Protein AF-I3T9P6-F1 (afdb_monomer_lite)

Secondary structure (DSSP, 8-state):
------------------------------------------------------SS-HHHHHHHHHHHHHHHHHHHHHHHHHHHHHHHHHHHHHHHHHHHHHHHHHHHHHTS-HHHHHHHHHHHHHHHHHHHHHIIIIIHHHHHHHHHHHHHHHHHHHHHHHHTTTS----TTSS--THHHHHHHHHHHHHHHHHHHHHHHHHHHHHHHHHHHHHHHHHHHSSSSS------SSS-----HHHHHHHHHHHHHHHHHHHHHHHHHHHHHHHHHHHHHHHHHHHHHHHHHHHHHHHHHHHHHHHHHHHHHHHHHHHHHHHHHHHHHHHHHHHHHHHHHHHHHHHHHHHHHHHHHHHHHHHHHHHHHHHHHHHHHHHHHHHHHHHHHHHHHHHHHHHHTT------------------

InterPro domains:
  IPR056070 Domain of unknown function DUF7653 [PF24670] (84-216)

Foldseek 3Di:
DDDDDDDDDDDDDDDDDDDDDDDDDDDDDDDDDDDDDDDDDDDDDDDDDDDDDDDDVPVVVVVVVVVVVVVVVVVVVVVVVVVVVVVVVVVVVVVVVVVVVVVVVVVVQCPDPPVSNVVSVVVVLVVVLVVLVCCLPPVLVVLVVVLVVLVVVLVVLVVVVVVVVPPDPDDDDDDDDPVSVVVSVVSVVVSVVSVVVSVVVNVVSVVVNVVSVVVVVVVVVPPPPPDDDDDPPPDDDPDDPVVVVVVVVVVVVVVVVVVVVVVVVVVVVVVVVVVVVVVVVVVVVVVVVVVVVVVVVVVVVVVVVVVVVVVVVVVVVVVVVVVVVVVVVVVVVVVVVVCVVVVVVVVVVVVVVVVVVVVVVVVVVVVVVVVVVVVVVVVVVVVVVVVVVVVVVVVVVPDDDDDDDYDDDDDDDDDD

Structure (mmCIF, N/CA/C/O backbone):
data_AF-I3T9P6-F1
#
_entry.id   AF-I3T9P6-F1
#
loop_
_atom_site.group_PDB
_atom_site.id
_atom_site.type_symbol
_atom_site.label_atom_id
_atom_site.label_alt_id
_atom_site.label_comp_id
_atom_site.label_asym_id
_atom_site.label_entity_id
_atom_site.label_seq_id
_atom_site.pdbx_PDB_ins_code
_atom_site.Cartn_x
_atom_site.Cartn_y
_atom_site.Cartn_z
_atom_site.occupancy
_atom_site.B_iso_or_equiv
_atom_site.auth_seq_id
_atom_site.auth_comp_id
_atom_site.auth_asym_id
_atom_site.auth_atom_id
_atom_site.pdbx_PDB_model_num
ATOM 1 N N . MET A 1 1 ? 12.032 -34.916 0.269 1.00 40.16 1 MET A N 1
ATOM 2 C CA . MET A 1 1 ? 13.298 -34.519 0.927 1.00 40.16 1 MET A CA 1
ATOM 3 C C . MET A 1 1 ? 13.117 -33.145 1.556 1.00 40.16 1 MET A C 1
ATOM 5 O O . MET A 1 1 ? 13.044 -32.165 0.832 1.00 40.16 1 MET A O 1
ATOM 9 N N . LYS A 1 2 ? 12.962 -33.085 2.883 1.00 33.53 2 LYS A N 1
ATOM 10 C CA . LYS A 1 2 ? 12.856 -31.841 3.662 1.00 33.53 2 LYS A CA 1
ATOM 11 C C . LYS A 1 2 ? 14.248 -31.511 4.207 1.00 33.53 2 LYS A C 1
ATOM 13 O O . LYS A 1 2 ? 14.831 -32.360 4.874 1.00 33.53 2 LYS A O 1
ATOM 18 N N . LYS A 1 3 ? 14.791 -30.328 3.905 1.00 51.91 3 LYS A N 1
ATOM 19 C CA . LYS A 1 3 ? 16.043 -29.839 4.505 1.00 51.91 3 LYS A CA 1
ATOM 20 C C . LYS A 1 3 ? 15.693 -28.859 5.622 1.00 51.91 3 LYS A C 1
ATOM 22 O O . LYS A 1 3 ? 15.133 -27.801 5.364 1.00 51.91 3 LYS A O 1
ATOM 27 N N . PHE A 1 4 ? 15.987 -29.271 6.851 1.00 36.16 4 PHE A N 1
ATOM 28 C CA . PHE A 1 4 ? 15.981 -28.436 8.045 1.00 36.16 4 PHE A CA 1
ATOM 29 C C . PHE A 1 4 ? 17.239 -27.565 8.050 1.00 36.16 4 PHE A C 1
ATOM 31 O O . PHE A 1 4 ? 18.334 -28.082 7.839 1.00 36.16 4 PHE A O 1
ATOM 38 N N . PHE A 1 5 ? 17.091 -26.276 8.346 1.00 47.94 5 PHE A N 1
ATOM 39 C CA . PHE A 1 5 ? 18.198 -25.431 8.781 1.00 47.94 5 PHE A CA 1
ATOM 40 C C . PHE A 1 5 ? 17.905 -24.950 10.199 1.00 47.94 5 PHE A C 1
ATOM 42 O O . PHE A 1 5 ? 16.926 -24.253 10.446 1.00 47.94 5 PHE A O 1
ATOM 49 N N . PHE A 1 6 ? 18.758 -25.379 11.126 1.00 33.88 6 PHE A N 1
ATOM 50 C CA . PHE A 1 6 ? 18.877 -24.832 12.468 1.00 33.88 6 PHE A CA 1
ATOM 51 C C . PHE A 1 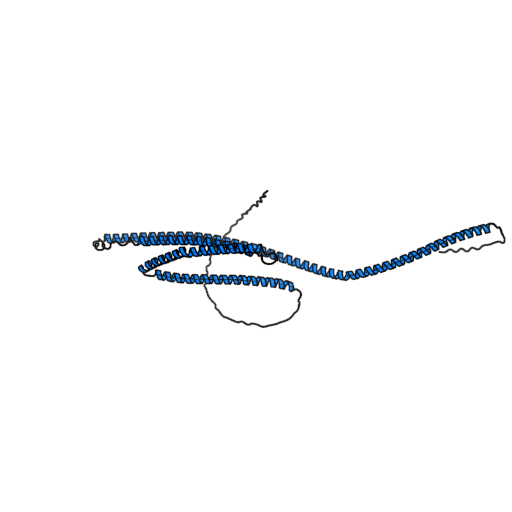6 ? 19.827 -23.635 12.403 1.00 33.88 6 PHE A C 1
ATOM 53 O O . PHE A 1 6 ? 20.943 -23.781 11.905 1.00 33.88 6 PHE A O 1
ATOM 60 N N . PHE A 1 7 ? 19.429 -22.489 12.952 1.00 40.06 7 PHE A N 1
ATOM 61 C CA . PHE A 1 7 ? 20.380 -21.469 13.386 1.00 40.06 7 PHE A CA 1
ATOM 62 C C . PHE A 1 7 ? 20.212 -21.219 14.881 1.00 40.06 7 PHE A C 1
ATOM 64 O O . PHE A 1 7 ? 19.110 -21.160 15.421 1.00 40.06 7 PHE A O 1
ATOM 71 N N . LYS A 1 8 ? 21.366 -21.197 15.534 1.00 35.22 8 LYS A N 1
ATOM 72 C CA . LYS A 1 8 ? 21.608 -21.344 16.961 1.00 35.22 8 LYS A CA 1
ATOM 73 C C . LYS A 1 8 ? 21.774 -19.950 17.562 1.00 35.22 8 LYS A C 1
ATOM 75 O O . LYS A 1 8 ? 22.642 -19.202 17.122 1.00 35.22 8 LYS A O 1
ATOM 80 N N . SER A 1 9 ? 20.964 -19.617 18.564 1.00 30.59 9 SER A N 1
ATOM 81 C CA . SER A 1 9 ? 21.161 -18.447 19.422 1.00 30.59 9 SER A CA 1
ATOM 82 C C . SER A 1 9 ? 22.482 -18.552 20.188 1.00 30.59 9 SER A C 1
ATOM 84 O O . SER A 1 9 ? 22.882 -19.634 20.623 1.00 30.59 9 SER A O 1
ATOM 86 N N . SER A 1 10 ? 23.156 -17.427 20.400 1.00 36.06 10 SER A N 1
ATOM 87 C CA . SER A 1 10 ? 24.197 -17.291 21.420 1.00 36.06 10 SER A CA 1
ATOM 88 C C . SER A 1 10 ? 24.017 -15.950 22.113 1.00 36.06 10 SER A C 1
ATOM 90 O O . SER A 1 10 ? 24.189 -14.895 21.510 1.00 36.06 10 SER A O 1
ATOM 92 N N . ALA A 1 11 ? 23.619 -16.027 23.380 1.00 31.02 11 ALA A N 1
ATOM 93 C CA . ALA A 1 11 ? 23.709 -14.940 24.334 1.00 31.02 11 ALA A CA 1
ATOM 94 C C . ALA A 1 11 ? 25.162 -14.826 24.817 1.00 31.02 11 ALA A C 1
ATOM 96 O O . ALA A 1 11 ? 25.805 -15.843 25.077 1.00 31.02 11 ALA A O 1
ATOM 97 N N . SER A 1 12 ? 25.656 -13.599 24.973 1.00 34.16 12 SER A N 1
ATOM 98 C CA . SER A 1 12 ? 26.874 -13.311 25.729 1.00 34.16 12 SER A CA 1
ATOM 99 C C . SER A 1 12 ? 26.541 -12.314 26.827 1.00 34.16 12 SER A C 1
ATOM 101 O O . SER A 1 12 ? 26.158 -11.178 26.561 1.00 34.16 12 SER A O 1
ATOM 103 N N . SER A 1 13 ? 26.686 -12.780 28.063 1.00 33.62 13 SER A N 1
ATOM 104 C CA . SER A 1 13 ? 26.651 -11.999 29.290 1.00 33.62 13 SER A CA 1
ATOM 105 C C . SER A 1 13 ? 27.933 -11.187 29.460 1.00 33.62 13 SER A C 1
ATOM 107 O O . SER A 1 13 ? 29.028 -11.730 29.323 1.00 33.62 13 SER A O 1
ATOM 109 N N . SER A 1 14 ? 27.811 -9.937 29.888 1.00 35.09 14 SER A N 1
ATOM 110 C CA . SER A 1 14 ? 28.836 -9.256 30.680 1.00 35.09 14 SER A CA 1
ATOM 111 C C . SER A 1 14 ? 28.152 -8.124 31.435 1.00 35.09 14 SER A C 1
ATOM 113 O O . SER A 1 14 ? 27.649 -7.179 30.833 1.00 35.09 14 SER A O 1
ATOM 115 N N . GLY A 1 15 ? 28.053 -8.278 32.754 1.00 30.20 15 GLY A N 1
ATOM 116 C CA . GLY A 1 15 ? 27.648 -7.207 33.651 1.00 30.20 15 GLY A CA 1
ATOM 117 C C . GLY A 1 15 ? 28.857 -6.390 34.089 1.00 30.20 15 GLY A C 1
ATOM 118 O O . GLY A 1 15 ? 29.957 -6.927 34.198 1.00 30.20 15 GLY A O 1
ATOM 119 N N . ASN A 1 16 ? 28.630 -5.125 34.437 1.00 29.58 16 ASN A N 1
ATOM 120 C CA . ASN A 1 16 ? 29.167 -4.619 35.691 1.00 29.58 16 ASN A CA 1
ATOM 121 C C . ASN A 1 16 ? 28.317 -3.470 36.238 1.00 29.58 16 ASN A C 1
ATOM 123 O O . ASN A 1 16 ? 27.842 -2.609 35.501 1.00 29.58 16 ASN A O 1
ATOM 127 N N . ASN A 1 17 ? 28.148 -3.507 37.553 1.00 32.50 17 ASN A N 1
ATOM 128 C CA . ASN A 1 17 ? 27.426 -2.549 38.372 1.00 32.50 17 ASN A CA 1
ATOM 129 C C . ASN A 1 17 ? 28.285 -1.304 38.625 1.00 32.50 17 ASN A C 1
ATOM 131 O O . ASN A 1 17 ? 29.502 -1.418 38.735 1.00 32.50 17 ASN A O 1
ATOM 135 N N . ASN A 1 18 ? 27.641 -0.153 38.822 1.00 35.88 18 ASN A N 1
ATOM 136 C CA . ASN A 1 18 ? 27.928 0.745 39.944 1.00 35.88 18 ASN A CA 1
ATOM 137 C C . ASN A 1 18 ? 26.787 1.754 40.088 1.00 35.88 18 ASN A C 1
ATOM 139 O O . ASN A 1 18 ? 26.444 2.475 39.155 1.00 35.88 18 ASN A O 1
ATOM 143 N N . GLY A 1 19 ? 26.168 1.745 41.267 1.00 32.22 19 GLY A N 1
ATOM 144 C CA . GLY A 1 19 ? 25.068 2.628 41.617 1.00 32.22 19 GLY A CA 1
ATOM 145 C C . GLY A 1 19 ? 25.535 4.009 42.055 1.00 32.22 19 GLY A C 1
ATOM 146 O O . GLY A 1 19 ? 26.679 4.201 42.457 1.00 32.22 19 GLY A O 1
ATOM 147 N N . THR A 1 20 ? 24.603 4.956 42.020 1.00 30.56 20 THR A N 1
ATOM 148 C CA . THR A 1 20 ? 24.429 6.024 43.016 1.00 30.56 20 THR A CA 1
ATOM 149 C C . THR A 1 20 ? 23.155 6.801 42.670 1.00 30.56 20 THR A C 1
ATOM 151 O O . THR A 1 20 ? 23.056 7.418 41.616 1.00 30.56 20 THR A O 1
ATOM 154 N N . SER A 1 21 ? 22.152 6.762 43.553 1.00 33.06 21 SER A N 1
ATOM 155 C CA . SER A 1 21 ? 21.108 7.800 43.621 1.00 33.06 21 SER A CA 1
ATOM 156 C C . SER A 1 21 ? 21.718 9.087 44.203 1.00 33.06 21 SER A C 1
ATOM 158 O O . SER A 1 21 ? 22.710 8.991 44.933 1.00 33.06 21 SER A O 1
ATOM 160 N N . PRO A 1 22 ? 21.132 10.281 43.967 1.00 41.97 22 PRO A N 1
ATOM 161 C CA . PRO A 1 22 ? 20.088 10.736 44.898 1.00 41.97 22 PRO A CA 1
ATOM 162 C C . PRO A 1 22 ? 18.978 11.668 44.336 1.00 41.97 22 PRO A C 1
ATOM 164 O O . PRO A 1 22 ? 19.180 12.437 43.408 1.00 41.97 22 PRO A O 1
ATOM 167 N N . LYS A 1 23 ? 17.844 11.634 45.056 1.00 29.98 23 LYS A N 1
ATOM 168 C CA . LYS A 1 23 ? 16.977 12.743 45.532 1.00 29.98 23 LYS A CA 1
ATOM 169 C C . LYS A 1 23 ? 16.203 13.652 44.553 1.00 29.98 23 LYS A C 1
ATOM 171 O O . LYS A 1 23 ? 16.721 14.603 43.986 1.00 29.98 23 LYS A O 1
ATOM 176 N N . SER A 1 24 ? 14.887 13.418 44.559 1.00 32.69 24 SER A N 1
ATOM 177 C CA . SER A 1 24 ? 13.785 14.354 44.874 1.00 32.69 24 SER A CA 1
ATOM 178 C C . SER A 1 24 ? 14.074 15.866 44.954 1.00 32.69 24 SER A C 1
ATOM 180 O O . SER A 1 24 ? 14.765 16.316 45.870 1.00 32.69 24 SER A O 1
ATOM 182 N N . ALA A 1 25 ? 13.357 16.647 44.139 1.00 30.08 25 ALA A N 1
ATOM 183 C CA . ALA A 1 25 ? 12.868 17.972 44.519 1.00 30.08 25 ALA A CA 1
ATOM 184 C C . ALA A 1 25 ? 11.537 18.282 43.812 1.00 30.08 25 ALA A C 1
ATOM 186 O O . ALA A 1 25 ? 11.437 18.386 42.594 1.00 30.08 25 ALA A O 1
ATOM 187 N N . GLU A 1 26 ? 10.527 18.402 44.653 1.00 29.70 26 GLU A N 1
ATOM 188 C CA . GLU A 1 26 ? 9.180 18.907 44.454 1.00 29.70 26 GLU A CA 1
ATOM 189 C C . GLU A 1 26 ? 9.197 20.385 44.016 1.00 29.70 26 GLU A C 1
ATOM 191 O O . GLU A 1 26 ? 9.924 21.190 44.602 1.00 29.70 26 GLU A O 1
ATOM 196 N N . LYS A 1 27 ? 8.385 20.762 43.016 1.00 33.94 27 LYS A N 1
ATOM 197 C CA . LYS A 1 27 ? 7.807 22.114 42.920 1.00 33.94 27 LYS A CA 1
ATOM 198 C C . LYS A 1 27 ? 6.592 22.162 41.991 1.00 33.94 27 LYS A C 1
ATOM 200 O O . LYS A 1 27 ? 6.672 22.003 40.780 1.00 33.94 27 LYS A O 1
ATOM 205 N N . GLN A 1 28 ? 5.473 22.419 42.644 1.00 31.06 28 GLN A N 1
ATOM 206 C CA . GLN A 1 28 ? 4.144 22.763 42.160 1.00 31.06 28 GLN A CA 1
ATOM 207 C C . GLN A 1 28 ? 4.104 24.246 41.719 1.00 31.06 28 GLN A C 1
ATOM 209 O O . GLN A 1 28 ? 4.744 25.071 42.373 1.00 31.06 28 GLN A O 1
ATOM 214 N N . LYS A 1 29 ? 3.362 24.580 40.646 1.00 29.52 29 LYS A N 1
ATOM 215 C CA . LYS A 1 29 ? 2.734 25.896 40.322 1.00 29.52 29 LYS A CA 1
ATOM 216 C C . LYS A 1 29 ? 1.983 25.767 38.974 1.00 29.52 29 LYS A C 1
ATOM 218 O O . LYS A 1 29 ? 2.632 25.576 37.957 1.00 29.52 29 LYS A O 1
ATOM 223 N N . THR A 1 30 ? 0.671 25.500 38.937 1.00 25.06 30 THR A N 1
ATOM 224 C CA . THR A 1 30 ? -0.486 26.441 38.900 1.00 25.06 30 THR A CA 1
ATOM 225 C C . THR A 1 30 ? -0.524 27.404 37.695 1.00 25.06 30 THR A C 1
ATOM 227 O O . THR A 1 30 ? 0.308 28.304 37.642 1.00 25.06 30 THR A O 1
ATOM 230 N N . TRP A 1 31 ? -1.484 27.156 36.776 1.00 25.23 31 TRP A N 1
ATOM 231 C CA . TRP A 1 31 ? -2.484 28.041 36.114 1.00 25.23 31 TRP A CA 1
ATOM 232 C C . TRP A 1 31 ? -2.214 29.571 36.182 1.00 25.23 31 TRP A C 1
ATOM 234 O O . TRP A 1 31 ? -1.841 30.067 37.237 1.00 25.23 31 TRP A O 1
ATOM 244 N N . ASP A 1 32 ? -2.392 30.415 35.155 1.00 27.09 32 ASP A N 1
ATOM 245 C CA . ASP A 1 32 ? -3.568 30.573 34.281 1.00 27.09 32 ASP A CA 1
ATOM 246 C C . ASP A 1 32 ? -3.346 31.650 33.172 1.00 27.09 32 ASP A C 1
ATOM 248 O O . ASP A 1 32 ? -2.522 32.541 33.360 1.00 27.09 32 ASP A O 1
ATOM 252 N N . ASN A 1 33 ? -4.176 31.617 32.110 1.00 29.05 33 ASN A N 1
ATOM 253 C CA . ASN A 1 33 ? -4.688 32.732 31.270 1.00 29.05 33 ASN A CA 1
ATOM 254 C C . ASN A 1 33 ? -3.747 33.695 30.504 1.00 29.05 33 ASN A C 1
ATOM 256 O O . ASN A 1 33 ? -3.007 34.461 31.102 1.00 29.05 33 ASN A O 1
ATOM 260 N N . PHE A 1 34 ? -3.971 33.823 29.184 1.00 26.64 34 PHE A N 1
ATOM 261 C CA . PHE A 1 34 ? -4.354 35.108 28.569 1.00 26.64 34 PHE A CA 1
ATOM 262 C C . PHE A 1 34 ? -5.160 34.896 27.276 1.00 26.64 34 PHE A C 1
ATOM 264 O O . PHE A 1 34 ? -4.782 34.134 26.387 1.00 26.64 34 PHE A O 1
ATOM 271 N N . SER A 1 35 ? -6.296 35.584 27.241 1.00 31.20 35 SER A N 1
ATOM 272 C CA . SER A 1 35 ? -7.327 35.629 26.211 1.00 31.20 35 SER A CA 1
ATOM 273 C C . SER A 1 35 ? -6.963 36.518 25.012 1.00 31.20 35 SER A C 1
ATOM 275 O O . SER A 1 35 ? -6.324 37.548 25.186 1.00 31.20 35 SER A O 1
ATOM 277 N N . ASP A 1 36 ? -7.491 36.122 23.851 1.00 28.09 36 ASP A N 1
ATOM 278 C CA . ASP A 1 36 ? -8.368 36.884 22.938 1.00 28.09 36 ASP A CA 1
ATOM 279 C C . ASP A 1 36 ? -7.904 38.177 22.216 1.00 28.09 36 ASP A C 1
ATOM 281 O O . ASP A 1 36 ? -7.138 39.004 22.703 1.00 28.09 36 ASP A O 1
ATOM 285 N N . SER A 1 37 ? -8.541 38.362 21.052 1.00 29.92 37 SER A N 1
ATOM 286 C CA . SER A 1 37 ? -8.502 39.446 20.060 1.00 29.92 37 SER A CA 1
ATOM 287 C C . SER A 1 37 ? -7.311 39.422 19.091 1.00 29.92 37 SER A C 1
ATOM 289 O O . SER A 1 37 ? -6.165 39.250 19.472 1.00 29.92 37 SER A O 1
ATOM 291 N N . GLY A 1 38 ? -7.470 39.594 17.783 1.00 27.94 38 GLY A N 1
ATOM 292 C CA . GLY A 1 38 ? -8.629 39.927 16.970 1.00 27.94 38 GLY A CA 1
ATOM 293 C C . GLY A 1 38 ? -8.122 40.297 15.570 1.00 27.94 38 GLY A C 1
ATOM 294 O O . GLY A 1 38 ? -7.086 40.936 15.440 1.00 27.94 38 GLY A O 1
ATOM 295 N N . VAL A 1 39 ? -8.845 39.817 14.555 1.00 36.28 39 VAL A N 1
ATOM 296 C CA . VAL A 1 39 ? -9.066 40.367 13.202 1.00 36.28 39 VAL A CA 1
ATOM 297 C C . VAL A 1 39 ? -7.976 41.269 12.602 1.00 36.28 39 VAL A C 1
ATOM 299 O O . VAL A 1 39 ? -7.766 42.366 13.094 1.00 36.28 39 VAL A O 1
ATOM 302 N N . ASN A 1 40 ? -7.433 40.881 11.437 1.00 29.62 40 ASN A N 1
ATOM 303 C CA . ASN A 1 40 ? -7.234 41.777 10.282 1.00 29.62 40 ASN A CA 1
ATOM 304 C C . ASN A 1 40 ? -6.877 40.977 9.013 1.00 29.62 40 ASN A C 1
ATOM 306 O O . ASN A 1 40 ? -5.786 40.428 8.894 1.00 29.62 40 ASN A O 1
ATOM 310 N N . ASN A 1 41 ? -7.793 40.961 8.039 1.00 34.31 41 ASN A N 1
ATOM 311 C CA . ASN A 1 41 ? -7.451 40.734 6.630 1.00 34.31 41 ASN A CA 1
ATOM 312 C C . ASN A 1 41 ? -6.766 41.994 6.081 1.00 34.31 41 ASN A C 1
ATOM 314 O O . ASN A 1 41 ? -7.175 43.107 6.417 1.00 34.31 41 ASN A O 1
ATOM 318 N N . PRO A 1 42 ? -5.823 41.839 5.142 1.00 34.69 42 PRO A N 1
ATOM 319 C CA . PRO A 1 42 ? -6.092 42.400 3.821 1.00 34.69 42 PRO A CA 1
ATOM 320 C C . PRO A 1 42 ? -5.607 41.510 2.666 1.00 34.69 42 PRO A C 1
ATOM 322 O O . PRO A 1 42 ? -4.522 40.936 2.676 1.00 34.69 42 PRO A O 1
ATOM 325 N N . SER A 1 43 ? -6.424 41.466 1.614 1.00 38.09 43 SER A N 1
ATOM 326 C CA . SER A 1 43 ? -6.019 41.055 0.266 1.00 38.09 43 SER A CA 1
ATOM 327 C C . SER A 1 43 ? -4.900 41.963 -0.269 1.00 38.09 43 SER A C 1
ATOM 329 O O . SER A 1 43 ? -4.864 43.148 0.072 1.00 38.09 43 SER A O 1
ATOM 331 N N . PRO A 1 44 ? -4.085 41.472 -1.218 1.00 41.06 44 PRO A N 1
ATOM 332 C CA . PRO A 1 44 ? -3.737 42.335 -2.337 1.00 41.06 44 PRO A CA 1
ATOM 333 C C . PRO A 1 44 ? -3.894 41.668 -3.707 1.00 41.06 44 PRO A C 1
ATOM 335 O O . PRO A 1 44 ? -3.577 40.503 -3.942 1.00 41.06 44 PRO A O 1
ATOM 338 N N . LYS A 1 45 ? -4.372 42.502 -4.630 1.00 36.72 45 LYS A N 1
ATOM 339 C CA . LYS A 1 45 ? -4.437 42.302 -6.073 1.00 36.72 45 LYS A CA 1
ATOM 340 C C . LYS A 1 45 ? -3.031 42.328 -6.690 1.00 36.72 45 LYS A C 1
ATOM 342 O O . LYS A 1 45 ? -2.265 43.239 -6.412 1.00 36.72 45 LYS A O 1
ATOM 347 N N . GLY A 1 46 ? -2.798 41.381 -7.600 1.00 32.34 46 GLY A N 1
ATOM 348 C CA . GLY A 1 46 ? -2.208 41.564 -8.933 1.00 32.34 46 GLY A CA 1
ATOM 349 C C . GLY A 1 46 ? -0.798 42.139 -9.072 1.00 32.34 46 GLY A C 1
ATOM 350 O O . GLY A 1 46 ? -0.620 43.342 -8.957 1.00 32.34 46 GLY A O 1
ATOM 351 N N . LEU A 1 47 ? 0.134 41.311 -9.555 1.00 33.06 47 LEU A N 1
ATOM 352 C CA . LEU A 1 47 ? 1.229 41.734 -10.436 1.00 33.06 47 LEU A CA 1
ATOM 353 C C . LEU A 1 47 ? 1.548 40.605 -11.432 1.00 33.06 47 LEU A C 1
ATOM 355 O O . LEU A 1 47 ? 2.073 39.559 -11.064 1.00 33.06 47 LEU A O 1
ATOM 359 N N . PHE A 1 48 ? 1.219 40.831 -12.705 1.00 34.59 48 PHE A N 1
ATOM 360 C CA . PHE A 1 48 ? 1.780 40.085 -13.829 1.00 34.59 48 PHE A CA 1
ATOM 361 C C . PHE A 1 48 ? 3.171 40.651 -14.139 1.00 34.59 48 PHE A C 1
ATOM 363 O O . PHE A 1 48 ? 3.294 41.822 -14.495 1.00 34.59 48 PHE A O 1
ATOM 370 N N . SER A 1 49 ? 4.199 39.808 -14.105 1.00 34.62 49 SER A N 1
ATOM 371 C CA . SER A 1 49 ? 5.438 40.020 -14.852 1.00 34.62 49 SER A CA 1
ATOM 372 C C . SER A 1 49 ? 5.784 38.739 -15.613 1.00 34.62 49 SER A C 1
ATOM 374 O O . SER A 1 49 ? 5.718 37.618 -15.117 1.00 34.62 49 SER A O 1
ATOM 376 N N . LYS A 1 50 ? 6.034 38.929 -16.904 1.00 42.62 50 LYS A N 1
ATOM 377 C CA . LYS A 1 50 ? 6.154 37.916 -17.951 1.00 42.62 50 LYS A CA 1
ATOM 378 C C . LYS A 1 50 ? 7.642 37.631 -18.152 1.00 42.62 50 LYS A C 1
ATOM 380 O O . LYS A 1 50 ? 8.373 38.582 -18.408 1.00 42.62 50 LYS A O 1
ATOM 385 N N . SER A 1 51 ? 8.093 36.373 -18.103 1.00 33.06 51 SER A N 1
ATOM 386 C CA . SER A 1 51 ? 9.382 35.947 -18.689 1.00 33.06 51 SER A CA 1
ATOM 387 C C . SER A 1 51 ? 9.450 34.434 -18.955 1.00 33.06 51 SER A C 1
ATOM 389 O O . SER A 1 51 ? 9.825 33.634 -18.112 1.00 33.06 51 SER A O 1
ATOM 391 N N . ARG A 1 52 ? 9.050 34.087 -20.183 1.00 35.78 52 ARG A N 1
ATOM 392 C CA . ARG A 1 52 ? 9.580 33.063 -21.106 1.00 35.78 52 ARG A CA 1
ATOM 393 C C . ARG A 1 52 ? 10.684 32.108 -20.588 1.00 35.78 52 ARG A C 1
ATOM 395 O O . ARG A 1 52 ? 11.845 32.500 -20.524 1.00 35.78 52 ARG A O 1
ATOM 402 N N . LYS A 1 53 ? 10.335 30.816 -20.485 1.00 34.56 53 LYS A N 1
ATOM 403 C CA . LYS A 1 53 ? 11.029 29.658 -21.104 1.00 34.56 53 LYS A CA 1
ATOM 404 C C . LYS A 1 53 ? 10.144 28.403 -20.964 1.00 34.56 53 LYS A C 1
ATOM 406 O O . LYS A 1 53 ? 10.167 27.738 -19.942 1.00 34.56 53 LYS A O 1
ATOM 411 N N . GLN A 1 54 ? 9.348 28.104 -21.991 1.00 43.97 54 GLN A N 1
ATOM 412 C CA . GLN A 1 54 ? 8.787 26.765 -22.206 1.00 43.97 54 GLN A CA 1
ATOM 413 C C . GLN A 1 54 ? 9.840 25.955 -22.959 1.00 43.97 54 GLN A C 1
ATOM 415 O O . GLN A 1 54 ? 10.288 26.433 -23.996 1.00 43.97 54 GLN A O 1
ATOM 420 N N . VAL A 1 55 ? 10.248 24.807 -22.415 1.00 42.62 55 VAL A N 1
ATOM 421 C CA . VAL A 1 55 ? 10.190 23.459 -23.025 1.00 42.62 55 VAL A CA 1
ATOM 422 C C . VAL A 1 55 ? 10.677 22.481 -21.938 1.00 42.62 55 VAL A C 1
ATOM 424 O O . VAL A 1 55 ? 11.845 22.114 -21.922 1.00 42.62 55 VAL A O 1
ATOM 427 N N . SER A 1 56 ? 9.796 22.126 -20.992 1.00 45.62 56 SER A N 1
ATOM 428 C CA . SER A 1 56 ? 9.894 20.913 -20.141 1.00 45.62 56 SER A CA 1
ATOM 429 C C . SER A 1 56 ? 8.647 20.656 -19.264 1.00 45.62 56 SER A C 1
ATOM 431 O O . SER A 1 56 ? 8.713 19.848 -18.346 1.00 45.62 56 SER A O 1
ATOM 433 N N . ASP A 1 57 ? 7.511 21.327 -19.500 1.00 45.22 57 ASP A N 1
ATOM 434 C CA . ASP A 1 57 ? 6.361 21.299 -18.568 1.00 45.22 57 ASP A CA 1
ATOM 435 C C . ASP A 1 57 ? 5.352 20.167 -18.806 1.00 45.22 57 ASP A C 1
ATOM 437 O O . ASP A 1 57 ? 4.463 19.952 -17.988 1.00 45.22 57 ASP A O 1
ATOM 441 N N . SER A 1 58 ? 5.458 19.406 -19.898 1.00 46.41 58 SER A N 1
ATOM 442 C CA . SER A 1 58 ? 4.448 18.385 -20.211 1.00 46.41 58 SER A CA 1
ATOM 443 C C . SER A 1 58 ? 4.537 17.141 -19.321 1.00 46.41 58 SER A C 1
ATOM 445 O O . SER A 1 58 ? 3.525 16.491 -19.098 1.00 46.41 58 SER A O 1
ATOM 447 N N . GLN A 1 59 ? 5.719 16.820 -18.784 1.00 49.94 59 GLN A N 1
ATOM 448 C CA . GLN A 1 59 ? 5.929 15.626 -17.949 1.00 49.94 59 GLN A CA 1
ATOM 449 C C . GLN A 1 59 ? 5.739 15.911 -16.446 1.00 49.94 59 GLN A C 1
ATOM 451 O O . GLN A 1 59 ? 5.362 15.015 -15.692 1.00 49.94 59 GLN A O 1
ATOM 456 N N . SER A 1 60 ? 5.949 17.162 -16.012 1.00 52.88 60 SER A N 1
ATOM 457 C CA . SER A 1 60 ? 5.708 17.619 -14.635 1.00 52.88 60 SER A CA 1
ATOM 458 C C . SER A 1 60 ? 4.241 17.987 -14.387 1.00 52.88 60 SER A C 1
ATOM 460 O O . SER A 1 60 ? 3.725 17.685 -13.315 1.00 52.88 60 SER A O 1
ATOM 462 N N . MET A 1 61 ? 3.533 18.565 -15.370 1.00 53.53 61 MET A N 1
ATOM 463 C CA . MET A 1 61 ? 2.089 18.811 -15.244 1.00 53.53 61 MET A CA 1
ATOM 464 C C . MET A 1 61 ? 1.308 17.508 -15.102 1.00 53.53 61 MET A C 1
ATOM 466 O O . MET A 1 61 ? 0.423 17.428 -14.264 1.00 53.53 61 MET A O 1
ATOM 470 N N . GLU A 1 62 ? 1.666 16.462 -15.851 1.00 56.91 62 GLU A N 1
ATOM 471 C CA . GLU A 1 62 ? 0.919 15.202 -15.834 1.00 56.91 62 GLU A CA 1
ATOM 472 C C . GLU A 1 62 ? 1.071 14.435 -14.503 1.00 56.91 62 GLU A C 1
ATOM 474 O O . GLU A 1 62 ? 0.153 13.733 -14.076 1.00 56.91 62 GLU A O 1
ATOM 479 N N . SER A 1 63 ? 2.207 14.574 -13.805 1.00 66.50 63 SER A N 1
ATOM 480 C CA . SER A 1 63 ? 2.397 14.008 -12.460 1.00 66.50 63 SER A CA 1
ATOM 481 C C . SER A 1 63 ? 1.689 14.836 -11.384 1.00 66.50 63 SER A C 1
ATOM 483 O O . SER A 1 63 ? 1.064 14.266 -10.487 1.00 66.50 63 SER A O 1
ATOM 485 N N . VAL A 1 64 ? 1.713 16.167 -11.504 1.00 76.25 64 VAL A N 1
ATOM 486 C CA . VAL A 1 64 ? 0.974 17.083 -10.625 1.00 76.25 64 VAL A CA 1
ATOM 487 C C . VAL A 1 64 ? -0.533 16.876 -10.777 1.00 76.25 64 VAL A C 1
ATOM 489 O O . VAL A 1 64 ? -1.220 16.738 -9.769 1.00 76.25 64 VAL A O 1
ATOM 492 N N . ASP A 1 65 ? -1.038 16.726 -12.000 1.00 80.31 65 ASP A N 1
ATOM 493 C CA . ASP A 1 65 ? -2.444 16.426 -12.278 1.00 80.31 65 ASP A CA 1
ATOM 494 C C . ASP A 1 65 ? -2.852 15.066 -11.693 1.00 80.31 65 ASP A C 1
ATOM 496 O O . ASP A 1 65 ? -3.891 14.960 -11.040 1.00 80.31 65 ASP A O 1
ATOM 500 N N . LYS A 1 66 ? -2.004 14.032 -11.808 1.00 83.94 66 LYS A N 1
ATOM 501 C CA . LYS A 1 66 ? -2.233 12.733 -11.143 1.00 83.94 66 LYS A CA 1
ATOM 502 C C . LYS A 1 66 ? -2.293 12.866 -9.618 1.00 83.94 66 LYS A C 1
ATOM 504 O O . LYS A 1 66 ? -3.153 12.253 -8.982 1.00 83.94 66 LYS A O 1
ATOM 509 N N . HIS A 1 67 ? -1.415 13.670 -9.018 1.00 87.50 67 HIS A N 1
ATOM 510 C CA . HIS A 1 67 ? -1.429 13.935 -7.578 1.00 87.50 67 HIS A CA 1
ATOM 511 C C . HIS A 1 67 ? -2.651 14.746 -7.134 1.00 87.50 67 HIS A C 1
ATOM 513 O O . HIS A 1 67 ? -3.221 14.441 -6.086 1.00 87.50 67 HIS A O 1
ATOM 519 N N . ILE A 1 68 ? -3.089 15.724 -7.929 1.00 89.12 68 ILE A N 1
ATOM 520 C CA . ILE A 1 68 ? -4.298 16.515 -7.677 1.00 89.12 68 ILE A CA 1
ATOM 521 C C . ILE A 1 68 ? -5.531 15.616 -7.729 1.00 89.12 68 ILE A C 1
ATOM 523 O O . ILE A 1 68 ? -6.333 15.646 -6.800 1.00 89.12 68 ILE A O 1
ATOM 527 N N . VAL A 1 69 ? -5.655 14.760 -8.747 1.00 90.12 69 VAL A N 1
ATOM 528 C CA . VAL A 1 69 ? -6.765 13.802 -8.848 1.00 90.12 69 VAL A CA 1
ATOM 529 C C . VAL A 1 69 ? -6.756 12.846 -7.656 1.00 90.12 69 VAL A C 1
ATOM 531 O O . VAL A 1 69 ? -7.790 12.651 -7.020 1.00 90.12 69 VAL A O 1
ATOM 534 N N . LYS A 1 70 ? -5.590 12.310 -7.270 1.00 89.81 70 LYS A N 1
ATOM 535 C CA . LYS A 1 70 ? -5.468 11.447 -6.085 1.00 89.81 70 LYS A CA 1
ATOM 536 C C . LYS A 1 70 ? -5.897 12.176 -4.806 1.00 89.81 70 LYS A C 1
ATOM 538 O O . LYS A 1 70 ? -6.666 11.629 -4.019 1.00 89.81 70 LYS A O 1
ATOM 543 N N . MET A 1 71 ? -5.468 13.422 -4.624 1.00 91.31 71 MET A N 1
ATOM 544 C CA . MET A 1 71 ? -5.860 14.250 -3.482 1.00 91.31 71 MET A CA 1
ATOM 545 C C . MET A 1 71 ? -7.362 14.553 -3.480 1.00 91.31 71 MET A C 1
ATOM 547 O O . MET A 1 71 ? -7.992 14.450 -2.436 1.00 91.31 71 MET A O 1
ATOM 551 N N . GLN A 1 72 ? -7.957 14.854 -4.633 1.00 90.94 72 GLN A N 1
ATOM 552 C CA . GLN A 1 72 ? -9.395 15.098 -4.772 1.00 90.94 72 GLN A CA 1
ATOM 553 C C . GLN A 1 72 ? -10.224 13.840 -4.487 1.00 90.94 72 GLN A C 1
ATOM 555 O O . GLN A 1 72 ? -11.246 13.918 -3.805 1.00 90.94 72 GLN A O 1
ATOM 560 N N . THR A 1 73 ? -9.779 12.670 -4.955 1.00 88.62 73 THR A N 1
ATOM 561 C CA . THR A 1 73 ? -10.447 11.395 -4.643 1.00 88.62 73 THR A CA 1
ATOM 562 C C . THR A 1 73 ? -10.377 11.073 -3.155 1.00 88.62 73 THR A C 1
ATOM 564 O O . THR A 1 73 ? -11.377 10.667 -2.564 1.00 88.62 73 THR A O 1
ATOM 567 N N . GLU A 1 74 ? -9.230 11.327 -2.524 1.00 92.75 74 GLU A N 1
ATOM 568 C CA . GLU A 1 74 ? -9.061 11.117 -1.091 1.00 92.75 74 GLU A CA 1
ATOM 569 C C . GLU A 1 74 ? -9.857 12.139 -0.275 1.00 92.75 74 GLU A C 1
ATOM 571 O O . GLU A 1 74 ? -10.490 11.777 0.711 1.00 92.75 74 GLU A O 1
ATOM 576 N N . GLN A 1 75 ? -9.930 13.391 -0.727 1.00 92.38 75 GLN A N 1
ATOM 577 C CA . GLN A 1 75 ? -10.778 14.416 -0.129 1.00 92.38 75 GLN A CA 1
ATOM 578 C C . GLN A 1 75 ? -12.253 14.004 -0.176 1.00 92.38 75 GLN A C 1
ATOM 580 O O . GLN A 1 75 ? -12.928 14.067 0.846 1.00 92.38 75 GLN A O 1
ATOM 585 N N . MET A 1 76 ? -12.745 13.510 -1.316 1.00 92.12 76 MET A N 1
ATOM 586 C CA . MET A 1 76 ? -14.122 13.024 -1.444 1.00 92.12 76 MET A CA 1
ATOM 587 C C . MET A 1 76 ? -14.394 11.822 -0.527 1.00 92.12 76 MET A C 1
ATOM 589 O O . MET A 1 76 ? -15.426 11.778 0.146 1.00 92.12 76 MET A O 1
ATOM 593 N N . ARG A 1 77 ? -13.452 10.872 -0.451 1.00 97.12 77 ARG A N 1
ATOM 594 C CA . ARG A 1 77 ? -13.537 9.708 0.442 1.00 97.12 77 ARG A CA 1
ATOM 595 C C . ARG A 1 77 ? -13.592 10.134 1.910 1.00 97.12 77 ARG A C 1
ATOM 597 O O . ARG A 1 77 ? -14.463 9.675 2.647 1.00 97.12 77 ARG A O 1
ATOM 604 N N . LEU A 1 78 ? -12.693 11.029 2.321 1.00 95.44 78 LEU A N 1
ATOM 605 C CA . LEU A 1 78 ? -12.632 11.557 3.682 1.00 95.44 78 LEU A CA 1
ATOM 606 C C . LEU A 1 78 ? -13.889 12.356 4.026 1.00 95.44 78 LEU A C 1
ATOM 608 O O . LEU A 1 78 ? -14.442 12.140 5.095 1.00 95.44 78 LEU A O 1
ATOM 612 N N . THR A 1 79 ? -14.405 13.196 3.123 1.00 95.94 79 THR A N 1
ATOM 613 C CA . THR A 1 79 ? -15.683 13.902 3.320 1.00 95.94 79 THR A CA 1
ATOM 614 C C . THR A 1 79 ? -16.858 12.933 3.480 1.00 95.94 79 THR A C 1
ATOM 616 O O . THR A 1 79 ? -17.733 13.167 4.310 1.00 95.94 79 THR A O 1
ATOM 619 N N . GLY A 1 80 ? -16.878 11.820 2.740 1.00 95.38 80 GLY A N 1
ATOM 620 C CA . GLY A 1 80 ? -17.895 10.777 2.904 1.00 95.38 80 GLY A CA 1
ATOM 621 C C . GLY A 1 80 ? -17.853 10.112 4.284 1.00 95.38 80 GLY A C 1
ATOM 622 O O . GLY A 1 80 ? -18.892 9.960 4.926 1.00 95.38 80 GLY A O 1
ATOM 623 N N . ILE A 1 81 ? -16.654 9.766 4.762 1.00 95.69 81 ILE A N 1
ATOM 624 C CA . ILE A 1 81 ? -16.445 9.188 6.101 1.00 95.69 81 ILE A CA 1
ATOM 625 C C . ILE A 1 81 ? -16.826 10.190 7.187 1.00 95.69 81 ILE A C 1
ATOM 627 O O . ILE A 1 81 ? -17.527 9.855 8.132 1.00 95.69 81 ILE A O 1
ATOM 631 N N . GLU A 1 82 ? -16.397 11.432 7.030 1.00 96.00 82 GLU A N 1
ATOM 632 C CA . GLU A 1 82 ? -16.658 12.526 7.953 1.00 96.00 82 GLU A CA 1
ATOM 633 C C . GLU A 1 82 ? -18.172 12.785 8.090 1.00 96.00 82 GLU A C 1
ATOM 635 O O . GLU A 1 82 ? -18.702 12.829 9.201 1.00 96.00 82 GLU A O 1
ATOM 640 N N . LEU A 1 83 ? -18.909 12.815 6.974 1.00 95.94 83 LEU A N 1
ATOM 641 C CA . LEU A 1 83 ? -20.369 12.922 6.986 1.00 95.94 83 LEU A CA 1
ATOM 642 C C . LEU A 1 83 ? -21.047 11.709 7.644 1.00 95.94 83 LEU A C 1
ATOM 644 O O . LEU A 1 83 ? -22.045 11.879 8.348 1.00 95.94 83 LEU A O 1
ATOM 648 N N . ALA A 1 84 ? -20.540 10.495 7.413 1.00 96.06 84 ALA A N 1
ATOM 649 C CA . ALA A 1 84 ? -21.061 9.286 8.048 1.00 96.06 84 ALA A CA 1
ATOM 650 C C . ALA A 1 84 ? -20.861 9.328 9.571 1.00 96.06 84 ALA A C 1
ATOM 652 O O . ALA A 1 84 ? -21.819 9.115 10.311 1.00 96.06 84 ALA A O 1
ATOM 653 N N . LEU A 1 85 ? -19.665 9.709 10.026 1.00 96.00 85 LEU A N 1
ATOM 654 C CA . LEU A 1 85 ? -19.345 9.869 11.445 1.00 96.00 85 LEU A CA 1
ATOM 655 C C . LEU A 1 85 ? -20.190 10.965 12.105 1.00 96.00 85 LEU A C 1
ATOM 657 O O . LEU A 1 85 ? -20.664 10.767 13.221 1.00 96.00 85 LEU A O 1
ATOM 661 N N . ARG A 1 86 ? -20.455 12.094 11.423 1.00 96.31 86 ARG A N 1
ATOM 662 C CA . ARG A 1 86 ? -21.394 13.109 11.938 1.00 96.31 86 ARG A CA 1
ATOM 663 C C . ARG A 1 86 ? -22.797 12.545 12.134 1.00 96.31 86 ARG A C 1
ATOM 665 O O . ARG A 1 86 ? -23.397 12.797 13.171 1.00 96.31 86 ARG A O 1
ATOM 672 N N . LYS A 1 87 ? -23.321 11.784 11.166 1.00 96.06 87 LYS A N 1
ATOM 673 C CA . LYS A 1 87 ? -24.649 11.153 11.287 1.00 96.06 87 LYS A CA 1
ATOM 674 C C . LYS A 1 87 ? -24.701 10.161 12.446 1.00 96.06 87 LYS A C 1
ATOM 676 O O . LYS A 1 87 ? -25.700 10.115 13.157 1.00 96.06 87 LYS A O 1
ATOM 681 N N . GLU A 1 88 ? -23.636 9.390 12.639 1.00 93.69 88 GLU A N 1
ATOM 682 C CA . GLU A 1 88 ? -23.534 8.437 13.742 1.00 93.69 88 GLU A CA 1
ATOM 683 C C . GLU A 1 88 ? -23.496 9.154 15.099 1.00 93.69 88 GLU A C 1
ATOM 685 O O . GLU A 1 88 ? -24.280 8.836 15.989 1.00 93.69 88 GLU A O 1
ATOM 690 N N . LEU A 1 89 ? -22.673 10.203 15.227 1.00 95.00 89 LEU A N 1
ATOM 691 C CA . LEU A 1 89 ? -22.631 11.067 16.411 1.00 95.00 89 LEU A CA 1
ATOM 692 C C . LEU A 1 89 ? -23.991 11.698 16.726 1.00 95.00 89 LEU A C 1
ATOM 694 O O . LEU A 1 89 ? -24.400 11.733 17.885 1.00 95.00 89 LEU A O 1
ATOM 698 N N . GLU A 1 90 ? -24.699 12.183 15.707 1.00 94.88 90 GLU A N 1
ATOM 699 C CA . GLU A 1 90 ? -26.044 12.741 15.849 1.00 94.88 90 GLU A CA 1
ATOM 700 C C . GLU A 1 90 ? -27.028 11.684 16.377 1.00 94.88 90 GLU A C 1
ATOM 702 O O . GLU A 1 90 ? -27.798 11.958 17.296 1.00 94.88 90 GLU A O 1
ATOM 707 N N . SER A 1 91 ? -26.957 10.455 15.852 1.00 92.94 91 SER A N 1
ATOM 708 C CA . SER A 1 91 ? -27.771 9.323 16.307 1.00 92.94 91 SER A CA 1
ATOM 709 C C . SER A 1 91 ? -27.506 8.982 17.774 1.00 92.94 91 SER A C 1
ATOM 711 O O . SER A 1 91 ? -28.452 8.890 18.556 1.00 92.94 91 SER A O 1
ATOM 713 N N . TYR A 1 92 ? -26.236 8.864 18.176 1.00 92.56 92 TYR A N 1
ATOM 714 C CA . TYR A 1 92 ? -25.877 8.608 19.576 1.00 92.56 92 TYR A CA 1
ATOM 715 C C . TYR A 1 92 ? -26.318 9.743 20.500 1.00 92.56 92 TYR A C 1
ATOM 717 O O . TYR A 1 92 ? -26.731 9.501 21.634 1.00 92.56 92 TYR A O 1
ATOM 725 N N . ARG A 1 93 ? -26.271 10.993 20.024 1.00 96.25 93 ARG A N 1
ATOM 726 C CA . ARG A 1 93 ? -26.768 12.145 20.780 1.00 96.25 93 ARG A CA 1
ATOM 727 C C . ARG A 1 93 ? -28.272 12.039 21.033 1.00 96.25 93 ARG A C 1
ATOM 729 O O . ARG A 1 93 ? -28.694 12.202 22.176 1.00 96.25 93 ARG A O 1
ATOM 736 N N . PHE A 1 94 ? -29.058 11.714 20.005 1.00 93.25 94 PHE A N 1
ATOM 737 C CA . PHE A 1 94 ? -30.502 11.505 20.146 1.00 93.25 94 PHE A CA 1
ATOM 738 C C . PHE A 1 94 ? -30.839 10.336 21.073 1.00 93.25 94 PHE A C 1
ATOM 740 O O . PHE A 1 94 ? -31.743 10.453 21.899 1.00 93.25 94 PHE A O 1
ATOM 747 N N . GLU A 1 95 ? -30.106 9.228 20.983 1.00 93.69 95 GLU A N 1
ATOM 748 C CA . GLU A 1 95 ? -30.277 8.090 21.886 1.00 93.69 95 GLU A CA 1
ATOM 749 C C . GLU A 1 95 ? -29.975 8.481 23.339 1.00 93.69 95 GLU A C 1
ATOM 751 O O . GLU A 1 95 ? -30.781 8.223 24.232 1.00 93.69 95 GLU A O 1
ATOM 756 N N . ALA A 1 96 ? -28.870 9.193 23.579 1.00 90.69 96 ALA A N 1
ATOM 757 C CA . ALA A 1 96 ? -28.512 9.679 24.907 1.00 90.69 96 ALA A CA 1
ATOM 758 C C . ALA A 1 96 ? -29.552 10.660 25.480 1.00 90.69 96 ALA A C 1
ATOM 760 O O . ALA A 1 96 ? -29.836 10.622 26.679 1.00 90.69 96 ALA A O 1
ATOM 761 N N . ASP A 1 97 ? -30.125 11.536 24.648 1.00 93.62 97 ASP A N 1
ATOM 762 C CA . ASP A 1 97 ? -31.222 12.430 25.038 1.00 93.62 97 ASP A CA 1
ATOM 763 C C . ASP A 1 97 ? -32.501 11.642 25.372 1.00 93.62 97 ASP A C 1
ATOM 765 O O . ASP A 1 97 ? -33.128 11.899 26.404 1.00 93.62 97 ASP A O 1
ATOM 769 N N . SER A 1 98 ? -32.856 10.645 24.554 1.00 93.38 98 SER A N 1
ATOM 770 C CA . SER A 1 98 ? -34.015 9.770 24.775 1.00 93.38 98 SER A CA 1
ATOM 771 C C . SER A 1 98 ? -33.882 8.973 26.072 1.00 93.38 98 SER A C 1
ATOM 773 O O . SER A 1 98 ? -34.801 8.966 26.891 1.00 93.38 98 SER A O 1
ATOM 775 N N . LEU A 1 99 ? -32.717 8.366 26.312 1.00 92.31 99 LEU A N 1
ATOM 776 C CA . LEU A 1 99 ? -32.426 7.627 27.540 1.00 92.31 99 LEU A CA 1
ATOM 777 C C . LEU A 1 99 ? -32.429 8.543 28.766 1.00 92.31 99 LEU A C 1
ATOM 779 O O . LEU A 1 99 ? -32.934 8.162 29.820 1.00 92.31 99 LEU A O 1
ATOM 783 N N . ARG A 1 100 ? -31.909 9.774 28.655 1.00 92.19 100 ARG A N 1
ATOM 784 C CA . ARG A 1 100 ? -32.012 10.764 29.740 1.00 92.19 100 ARG A CA 1
ATOM 785 C C . ARG A 1 100 ? -33.464 11.104 30.057 1.00 92.19 100 ARG A C 1
ATOM 787 O O . ARG A 1 100 ? -33.814 11.195 31.234 1.00 92.19 100 ARG A O 1
ATOM 794 N N . HIS A 1 101 ? -34.303 11.269 29.038 1.00 90.88 101 HIS A N 1
ATOM 795 C CA . HIS A 1 101 ? -35.726 11.526 29.228 1.00 90.88 101 HIS A CA 1
ATOM 796 C C . HIS A 1 101 ? -36.435 10.336 29.890 1.00 90.88 101 HIS A C 1
ATOM 798 O O . HIS A 1 101 ? -37.147 10.515 30.877 1.00 90.88 101 HIS A O 1
ATOM 804 N N . GLU A 1 102 ? -36.184 9.117 29.416 1.00 85.81 102 GLU A N 1
ATOM 805 C CA . GLU A 1 102 ? -36.749 7.893 29.987 1.00 85.81 102 GLU A CA 1
ATOM 806 C C . GLU A 1 102 ? -36.307 7.680 31.442 1.00 85.81 102 GLU A C 1
ATOM 808 O O . GLU A 1 102 ? -37.143 7.444 32.314 1.00 85.81 102 GLU A O 1
ATOM 813 N N . ASN A 1 103 ? -35.020 7.873 31.744 1.00 87.44 103 ASN A N 1
ATOM 814 C CA . ASN A 1 103 ? -34.490 7.789 33.106 1.00 87.44 103 ASN A CA 1
ATOM 815 C C . ASN A 1 103 ? -35.133 8.816 34.044 1.00 87.44 103 ASN A C 1
ATOM 817 O O . ASN A 1 103 ? -35.434 8.494 35.192 1.00 87.44 103 ASN A O 1
ATOM 821 N N . MET A 1 104 ? -35.394 10.034 33.563 1.00 87.19 104 MET A N 1
ATOM 822 C CA . MET A 1 104 ? -36.121 11.046 34.332 1.00 87.19 104 MET A CA 1
ATOM 823 C C . MET A 1 104 ? -37.557 10.591 34.637 1.00 87.19 104 MET A C 1
ATOM 825 O O . MET A 1 104 ? -38.037 10.750 35.759 1.00 87.19 104 MET A O 1
ATOM 829 N N . VAL A 1 105 ? -38.240 9.982 33.663 1.00 83.94 105 VAL A N 1
ATOM 830 C CA . VAL A 1 105 ? -39.593 9.431 33.845 1.00 83.94 105 VAL A CA 1
ATOM 831 C C . VAL A 1 105 ? -39.592 8.272 34.847 1.00 83.94 105 VAL A C 1
ATOM 833 O O . VAL A 1 105 ? -40.444 8.238 35.736 1.00 83.94 105 VAL A O 1
ATOM 836 N N . LEU A 1 106 ? -38.631 7.350 34.751 1.00 82.81 106 LEU A N 1
ATOM 837 C CA . LEU A 1 106 ? -38.486 6.226 35.681 1.00 82.81 106 LEU A CA 1
ATOM 838 C C . LEU A 1 106 ? -38.173 6.699 37.104 1.00 82.81 106 LEU A C 1
ATOM 840 O O . LEU A 1 106 ? -38.795 6.231 38.057 1.00 82.81 106 LEU A O 1
ATOM 844 N N . LEU A 1 107 ? -37.273 7.673 37.252 1.00 81.50 107 LEU A N 1
ATOM 845 C CA . LEU A 1 107 ? -36.935 8.271 38.543 1.00 81.50 107 LEU A CA 1
ATOM 846 C C . LEU A 1 107 ? -38.158 8.927 39.195 1.00 81.50 107 LEU A C 1
ATOM 848 O O . LEU A 1 107 ? -38.408 8.723 40.381 1.00 81.50 107 LEU A O 1
ATOM 852 N N . ASN A 1 108 ? -38.951 9.667 38.416 1.00 78.75 108 ASN A N 1
ATOM 853 C CA . ASN A 1 108 ? -40.183 10.282 38.906 1.00 78.75 108 ASN A CA 1
ATOM 854 C C . ASN A 1 108 ? -41.225 9.233 39.329 1.00 78.75 108 ASN A C 1
ATOM 856 O O . ASN A 1 108 ? -41.909 9.443 40.326 1.00 78.75 108 ASN A O 1
ATOM 860 N N . ARG A 1 109 ? -41.312 8.087 38.635 1.00 74.69 109 ARG A N 1
ATOM 861 C CA . ARG A 1 109 ? -42.189 6.965 39.025 1.00 74.69 109 ARG A CA 1
ATOM 862 C C . ARG A 1 109 ? -41.733 6.268 40.311 1.00 74.69 109 ARG A C 1
ATOM 864 O O . ARG A 1 109 ? -42.575 5.850 41.096 1.00 74.69 109 ARG A O 1
ATOM 871 N N . LEU A 1 110 ? -40.425 6.144 40.535 1.00 69.81 110 LEU A N 1
ATOM 872 C CA . LEU A 1 110 ? -39.862 5.480 41.721 1.00 69.81 110 LEU A CA 1
ATOM 873 C C . LEU A 1 110 ? -39.896 6.348 42.987 1.00 69.81 110 LEU A C 1
ATOM 875 O O . LEU A 1 110 ? -39.817 5.812 44.089 1.00 69.81 110 LEU A O 1
ATOM 879 N N . LYS A 1 111 ? -40.013 7.674 42.840 1.00 77.81 111 LYS A N 1
ATOM 880 C CA . LYS A 1 111 ? -40.038 8.644 43.947 1.00 77.81 111 LYS A CA 1
ATOM 881 C C . LYS A 1 111 ? -41.413 8.782 44.632 1.00 77.81 111 LYS A C 1
ATOM 883 O O . LYS A 1 111 ? -41.518 9.534 45.599 1.00 77.81 111 LYS A O 1
ATOM 888 N N . GLY A 1 112 ? -42.450 8.095 44.140 1.00 62.88 112 GLY A N 1
ATOM 889 C CA . GLY A 1 112 ? -43.767 8.032 44.792 1.00 62.88 112 GLY A CA 1
ATOM 890 C C . GLY A 1 112 ? -43.697 7.390 46.183 1.00 62.88 112 GLY A C 1
ATOM 891 O O . GLY A 1 112 ? -42.701 6.751 46.527 1.00 62.88 112 GLY A O 1
ATOM 892 N N . ASP A 1 113 ? -44.740 7.562 47.001 1.00 62.69 113 ASP A N 1
ATOM 893 C CA . ASP A 1 113 ? -44.791 6.923 48.320 1.00 62.69 113 ASP A CA 1
ATOM 894 C C . ASP A 1 113 ? -44.692 5.385 48.210 1.00 62.69 113 ASP A C 1
ATOM 896 O O . ASP A 1 113 ? -44.877 4.797 47.141 1.00 62.69 113 ASP A O 1
ATOM 900 N N . GLY A 1 114 ? -44.366 4.696 49.309 1.00 62.69 114 GLY A N 1
ATOM 901 C CA . GLY A 1 114 ? -44.130 3.247 49.289 1.00 62.69 114 GLY A CA 1
ATOM 902 C C . GLY A 1 114 ? -45.291 2.408 48.726 1.00 62.69 114 GLY A C 1
ATOM 903 O O . GLY A 1 114 ? -45.046 1.303 48.247 1.00 62.69 114 GLY A O 1
ATOM 904 N N . LYS A 1 115 ? -46.534 2.915 48.721 1.00 63.62 115 LYS A N 1
ATOM 905 C CA . LYS A 1 115 ? -47.689 2.246 48.095 1.00 63.62 115 LYS A CA 1
ATOM 906 C C . LYS A 1 115 ? -47.758 2.524 46.593 1.00 63.62 115 LYS A C 1
ATOM 908 O O . LYS A 1 115 ? -48.014 1.604 45.815 1.00 63.62 115 LYS A O 1
ATOM 913 N N . GLU A 1 116 ? -47.496 3.757 46.174 1.00 60.03 116 GLU A N 1
ATOM 914 C CA . GLU A 1 116 ? -47.484 4.171 44.769 1.00 60.03 116 GLU A CA 1
ATOM 915 C C . GLU A 1 116 ? -46.294 3.570 43.999 1.00 60.03 116 GLU A C 1
ATOM 917 O O . GLU A 1 116 ? -46.444 3.150 42.853 1.00 60.03 116 GLU A O 1
ATOM 922 N N . CYS A 1 117 ? -45.140 3.408 44.653 1.00 63.06 117 CYS A N 1
ATOM 923 C CA . CYS A 1 117 ? -43.941 2.780 44.091 1.00 63.06 117 CYS A CA 1
ATOM 924 C C . CYS A 1 117 ? -44.139 1.277 43.798 1.00 63.06 117 CYS A C 1
ATOM 926 O O . CYS A 1 117 ? -43.749 0.781 42.735 1.00 63.06 117 CYS A O 1
ATOM 928 N N . VAL A 1 118 ? -44.824 0.545 44.688 1.00 67.25 118 VAL A N 1
ATOM 929 C CA . VAL A 1 118 ? -45.172 -0.874 44.471 1.00 67.25 118 VAL A CA 1
ATOM 930 C C . VAL A 1 118 ? -46.196 -1.015 43.340 1.00 67.25 118 VAL A C 1
ATOM 932 O O . VAL A 1 118 ? -46.020 -1.852 42.452 1.00 67.25 118 VAL A O 1
ATOM 935 N N . ALA A 1 119 ? -47.215 -0.150 43.302 1.00 69.38 119 ALA A N 1
ATOM 936 C CA . ALA A 1 119 ? -48.200 -0.126 42.219 1.00 69.38 119 ALA A CA 1
ATOM 937 C C . ALA A 1 119 ? -47.573 0.242 40.858 1.00 69.38 119 ALA A C 1
ATOM 939 O O . ALA A 1 119 ? -47.897 -0.371 39.838 1.00 69.38 119 ALA A O 1
ATOM 940 N N . ALA A 1 120 ? -46.641 1.200 40.832 1.00 69.75 120 ALA A N 1
ATOM 941 C CA . ALA A 1 120 ? -45.906 1.595 39.633 1.00 69.75 120 ALA A CA 1
ATOM 942 C C . ALA A 1 120 ? -44.991 0.473 39.121 1.00 69.75 120 ALA A C 1
ATOM 944 O O . ALA A 1 120 ? -44.928 0.241 37.913 1.00 69.75 120 ALA A O 1
ATOM 945 N N . THR A 1 121 ? -44.334 -0.258 40.025 1.00 72.50 121 THR A N 1
ATOM 946 C CA . THR A 1 121 ? -43.472 -1.400 39.679 1.00 72.50 121 THR A CA 1
ATOM 947 C C . THR A 1 121 ? -44.287 -2.558 39.105 1.00 72.50 121 THR A C 1
ATOM 949 O O . THR A 1 121 ? -43.933 -3.097 38.059 1.00 72.50 121 THR A O 1
ATOM 952 N N . TYR A 1 122 ? -45.428 -2.882 39.719 1.00 76.56 122 TYR A N 1
ATOM 953 C CA . TYR A 1 122 ? -46.355 -3.894 39.207 1.00 76.56 122 TYR A CA 1
ATOM 954 C C . TYR A 1 122 ? -46.934 -3.511 37.833 1.00 76.56 122 TYR A C 1
ATOM 956 O O . TYR A 1 122 ? -47.019 -4.338 36.923 1.00 76.56 122 TYR A O 1
ATOM 964 N N . LYS A 1 123 ? -47.300 -2.236 37.642 1.00 81.38 123 LYS A N 1
ATOM 965 C CA . LYS A 1 123 ? -47.798 -1.725 36.356 1.00 81.38 123 LYS A CA 1
ATOM 966 C C . LYS A 1 123 ? -46.731 -1.798 35.260 1.00 81.38 123 LYS A C 1
ATOM 968 O O . LYS A 1 123 ? -47.045 -2.206 34.145 1.00 81.38 123 LYS A O 1
ATOM 973 N N . LEU A 1 124 ? -45.487 -1.443 35.584 1.00 82.62 124 LEU A N 1
ATOM 974 C CA . LEU A 1 124 ? -44.346 -1.552 34.674 1.00 82.62 124 LEU A CA 1
ATOM 975 C C . LEU A 1 124 ? -44.085 -3.010 34.274 1.00 82.62 124 LEU A C 1
ATOM 977 O O . LEU A 1 124 ? -43.872 -3.293 33.102 1.00 82.62 124 LEU A O 1
ATOM 981 N N . GLU A 1 125 ? -44.149 -3.941 35.222 1.00 83.25 125 GLU A N 1
ATOM 982 C CA . GLU A 1 125 ? -43.972 -5.372 34.958 1.00 83.25 125 GLU A CA 1
ATOM 983 C C . GLU A 1 125 ? -45.046 -5.917 34.004 1.00 83.25 125 GLU A C 1
ATOM 985 O O . GLU A 1 125 ? -44.729 -6.629 33.051 1.00 83.25 125 GLU A O 1
ATOM 990 N N . LYS A 1 126 ? -46.311 -5.509 34.180 1.00 84.00 126 LYS A N 1
ATOM 991 C CA . LYS A 1 126 ? -47.401 -5.858 33.252 1.00 84.00 126 LYS A CA 1
ATOM 992 C C . LYS A 1 126 ? -47.229 -5.240 31.864 1.00 84.00 126 LYS A C 1
ATOM 994 O O . LYS A 1 126 ? -47.502 -5.909 30.869 1.00 84.00 126 LYS A O 1
ATOM 999 N N . GLU A 1 127 ? -46.773 -3.993 31.785 1.00 85.88 127 GLU A N 1
ATOM 1000 C CA . GLU A 1 127 ? -46.493 -3.308 30.518 1.00 85.88 127 GLU A CA 1
ATOM 1001 C C . GLU A 1 127 ? -45.339 -3.978 29.754 1.00 85.88 127 GLU A C 1
ATOM 1003 O O . GLU A 1 127 ? -45.451 -4.231 28.553 1.00 85.88 127 GLU A O 1
ATOM 1008 N N . LEU A 1 128 ? -44.259 -4.334 30.457 1.00 89.69 128 LEU A N 1
ATOM 1009 C CA . LEU A 1 128 ? -43.121 -5.062 29.897 1.00 89.69 128 LEU A CA 1
ATOM 1010 C C . LEU A 1 128 ? -43.533 -6.442 29.387 1.00 89.69 128 LEU A C 1
ATOM 1012 O O . LEU A 1 128 ? -43.172 -6.805 28.269 1.00 89.69 128 LEU A O 1
ATOM 1016 N N . LEU A 1 129 ? -44.337 -7.179 30.155 1.00 88.62 129 LEU A N 1
ATOM 1017 C CA . LEU A 1 129 ? -44.835 -8.490 29.746 1.00 88.62 129 LEU A CA 1
ATOM 1018 C C . LEU A 1 129 ? -45.710 -8.389 28.490 1.00 88.62 129 LEU A C 1
ATOM 1020 O O . LEU A 1 129 ? -45.487 -9.117 27.527 1.00 88.62 129 LEU A O 1
ATOM 1024 N N . ALA A 1 130 ? -46.634 -7.424 28.441 1.00 88.56 130 ALA A N 1
ATOM 1025 C CA . ALA A 1 130 ? -47.448 -7.175 27.252 1.00 88.56 130 ALA A CA 1
ATOM 1026 C C . ALA A 1 130 ? -46.583 -6.838 26.024 1.00 88.56 130 ALA A C 1
ATOM 1028 O O . ALA A 1 130 ? -46.827 -7.345 24.928 1.00 88.56 130 ALA A O 1
ATOM 1029 N N . ARG A 1 131 ? -45.532 -6.028 26.203 1.00 90.38 131 ARG A N 1
ATOM 1030 C CA . ARG A 1 131 ? -44.614 -5.650 25.121 1.00 90.38 131 ARG A CA 1
ATOM 1031 C C . ARG A 1 131 ? -43.770 -6.830 24.637 1.00 90.38 131 ARG A C 1
ATOM 1033 O O . ARG A 1 131 ? -43.606 -6.986 23.428 1.00 90.38 131 ARG A O 1
ATOM 1040 N N . ILE A 1 132 ? -43.295 -7.682 25.548 1.00 92.06 132 ILE A N 1
ATOM 1041 C CA . ILE A 1 132 ? -42.601 -8.935 25.218 1.00 92.06 132 ILE A CA 1
ATOM 1042 C C . ILE A 1 132 ? -43.534 -9.862 24.431 1.00 92.06 132 ILE A C 1
ATOM 1044 O O . ILE A 1 132 ? -43.135 -10.342 23.371 1.00 92.06 132 ILE A O 1
ATOM 1048 N N . CYS A 1 133 ? -44.787 -10.043 24.863 1.00 89.00 133 CYS A N 1
ATOM 1049 C CA . CYS A 1 133 ? -45.768 -10.854 24.136 1.00 89.00 133 CYS A CA 1
ATOM 1050 C C . CYS A 1 133 ? -46.044 -10.310 22.725 1.00 89.00 133 CYS A C 1
ATOM 1052 O O . CYS A 1 133 ? -46.084 -11.079 21.766 1.00 89.00 133 CYS A O 1
ATOM 1054 N N . CYS A 1 134 ? -46.190 -8.990 22.558 1.00 91.81 134 CYS A N 1
ATOM 1055 C CA . CYS A 1 134 ? -46.355 -8.378 21.236 1.00 91.81 134 CYS A CA 1
ATOM 1056 C C . CYS A 1 134 ? -45.139 -8.626 20.330 1.00 91.81 134 CYS A C 1
ATOM 1058 O O . CYS A 1 134 ? -45.293 -8.962 19.154 1.00 91.81 134 CYS A O 1
ATOM 1060 N N . LEU A 1 135 ? -43.923 -8.503 20.866 1.00 93.12 135 LEU A N 1
ATOM 1061 C CA . LEU A 1 135 ? -42.695 -8.762 20.111 1.00 93.12 135 LEU A CA 1
ATOM 1062 C C . LEU A 1 135 ? -42.553 -10.239 19.728 1.00 93.12 135 LEU A C 1
ATOM 1064 O O . LEU A 1 135 ? -42.181 -10.529 18.593 1.00 93.12 135 LEU A O 1
ATOM 1068 N N . GLN A 1 136 ? -42.890 -11.159 20.630 1.00 92.62 136 GLN A N 1
ATOM 1069 C CA . GLN A 1 136 ? -42.862 -12.598 20.364 1.00 92.62 136 GLN A CA 1
ATOM 1070 C C . GLN A 1 136 ? -43.894 -13.010 19.307 1.00 92.62 136 GLN A C 1
ATOM 1072 O O . GLN A 1 136 ? -43.559 -13.746 18.384 1.00 92.62 136 GLN A O 1
ATOM 1077 N N . ASN A 1 137 ? -45.130 -12.515 19.411 1.00 89.56 137 ASN A N 1
ATOM 1078 C CA . ASN A 1 137 ? -46.225 -12.954 18.545 1.00 89.56 137 ASN A CA 1
ATOM 1079 C C . ASN A 1 137 ? -46.224 -12.250 17.181 1.00 89.56 137 ASN A C 1
ATOM 1081 O O . ASN A 1 137 ? -46.481 -12.878 16.155 1.00 89.56 137 ASN A O 1
ATOM 1085 N N . GLN A 1 138 ? -45.945 -10.945 17.154 1.00 92.38 138 GLN A N 1
ATOM 1086 C CA . GLN A 1 138 ? -46.053 -10.125 15.945 1.00 92.38 138 GLN A CA 1
ATOM 1087 C C . GLN A 1 138 ? -44.683 -9.725 15.393 1.00 92.38 138 GLN A C 1
ATOM 1089 O O . GLN A 1 138 ? -44.449 -9.836 14.192 1.00 92.38 138 GLN A O 1
ATOM 1094 N N . GLY A 1 139 ? -43.761 -9.295 16.258 1.00 91.81 139 GLY A N 1
ATOM 1095 C CA . GLY A 1 139 ? -42.430 -8.838 15.848 1.00 91.81 139 GLY A CA 1
ATOM 1096 C C . GLY A 1 139 ? -41.597 -9.938 15.186 1.00 91.81 139 GLY A C 1
ATOM 1097 O O . GLY A 1 139 ? -41.083 -9.742 14.085 1.00 91.81 139 GLY A O 1
ATOM 1098 N N . LEU A 1 140 ? -41.511 -11.113 15.817 1.00 94.62 140 LEU A N 1
ATOM 1099 C CA . LEU A 1 140 ? -40.786 -12.262 15.263 1.00 94.62 140 LEU A CA 1
ATOM 1100 C C . LEU A 1 140 ? -41.415 -12.763 13.961 1.00 94.62 140 LEU A C 1
ATOM 1102 O O . LEU A 1 140 ? -40.694 -13.088 13.021 1.00 94.62 140 LEU A O 1
ATOM 1106 N N . THR A 1 141 ? -42.745 -12.787 13.883 1.00 92.69 141 THR A N 1
ATOM 1107 C CA . THR A 1 141 ? -43.473 -13.194 12.675 1.00 92.69 141 THR A CA 1
ATOM 1108 C C . THR A 1 141 ? -43.151 -12.265 11.505 1.00 92.69 141 THR A C 1
ATOM 1110 O O . THR A 1 141 ? -42.714 -12.744 10.462 1.00 92.69 141 THR A O 1
ATOM 1113 N N . MET A 1 142 ? -43.228 -10.942 11.700 1.00 93.44 142 MET A N 1
ATOM 1114 C CA . MET A 1 142 ? -42.856 -9.973 10.659 1.00 93.44 142 MET A CA 1
ATOM 1115 C C . MET A 1 142 ? -41.383 -10.084 10.246 1.00 93.44 142 MET A C 1
ATOM 1117 O O . MET A 1 142 ? -41.058 -9.950 9.066 1.00 93.44 142 MET A O 1
ATOM 1121 N N . LEU A 1 143 ? -40.473 -10.337 11.192 1.00 94.06 143 LEU A N 1
ATOM 1122 C CA . LEU A 1 143 ? -39.044 -10.466 10.898 1.00 94.06 143 LEU A CA 1
ATOM 1123 C C . LEU A 1 143 ? -38.736 -11.749 10.109 1.00 94.06 143 LEU A C 1
ATOM 1125 O O . LEU A 1 143 ? -37.941 -11.724 9.166 1.00 94.06 143 LEU A O 1
ATOM 1129 N N . ASN A 1 144 ? -39.415 -12.851 10.435 1.00 93.81 144 ASN A N 1
ATOM 1130 C CA . ASN A 1 144 ? -39.335 -14.109 9.693 1.00 93.81 144 ASN A CA 1
ATOM 1131 C C . ASN A 1 144 ? -39.926 -13.981 8.282 1.00 93.81 144 ASN A C 1
ATOM 1133 O O . ASN A 1 144 ? -39.299 -14.423 7.319 1.00 93.81 144 ASN A O 1
ATOM 1137 N N . GLU A 1 145 ? -41.086 -13.336 8.136 1.00 94.81 145 GLU A N 1
ATOM 1138 C CA . GLU A 1 145 ? -41.696 -13.043 6.832 1.00 94.81 145 GLU A CA 1
ATOM 1139 C C . GLU A 1 145 ? -40.791 -12.149 5.977 1.00 94.81 145 GLU A C 1
ATOM 1141 O O . GLU A 1 145 ? -40.548 -12.447 4.807 1.00 94.81 145 GLU A O 1
ATOM 1146 N N . SER A 1 146 ? -40.222 -11.096 6.567 1.00 93.56 146 SER A N 1
ATOM 1147 C CA . SER A 1 146 ? -39.263 -10.206 5.906 1.00 93.56 146 SER A CA 1
ATOM 1148 C C . SER A 1 146 ? -38.008 -10.953 5.449 1.00 93.56 146 SER A C 1
ATOM 1150 O O . SER A 1 146 ? -37.584 -10.820 4.298 1.00 93.56 146 SER A O 1
ATOM 1152 N N . THR A 1 147 ? -37.446 -11.807 6.308 1.00 94.81 147 THR A N 1
ATOM 1153 C CA . THR A 1 147 ? -36.286 -12.644 5.968 1.00 94.81 147 THR A CA 1
ATOM 1154 C C . THR A 1 147 ? -36.617 -13.590 4.813 1.00 94.81 147 THR A C 1
ATOM 1156 O O . THR A 1 147 ? -35.851 -13.680 3.854 1.00 94.81 147 THR A O 1
ATOM 1159 N N . TYR A 1 148 ? -37.787 -14.236 4.849 1.00 95.69 148 TYR A N 1
ATOM 1160 C CA . TYR A 1 148 ? -38.273 -15.107 3.778 1.00 95.69 148 TYR A CA 1
ATOM 1161 C C . TYR A 1 148 ? -38.445 -14.360 2.446 1.00 95.69 148 TYR A C 1
ATOM 1163 O O . TYR A 1 148 ? -38.006 -14.847 1.399 1.00 95.69 148 TYR A O 1
ATOM 1171 N N . LEU A 1 149 ? -39.041 -13.163 2.470 1.00 95.06 149 LEU A N 1
ATOM 1172 C CA . LEU A 1 149 ? -39.199 -12.319 1.284 1.00 95.06 149 LEU A CA 1
ATOM 1173 C C . LEU A 1 149 ? -37.842 -11.893 0.714 1.00 95.06 149 LEU A C 1
ATOM 1175 O O . LEU A 1 149 ? -37.648 -11.978 -0.499 1.00 95.06 149 LEU A O 1
ATOM 1179 N N . CYS A 1 150 ? -36.888 -11.511 1.568 1.00 93.44 150 CYS A N 1
ATOM 1180 C CA . CYS A 1 150 ? -35.520 -11.194 1.160 1.00 93.44 150 CYS A CA 1
ATOM 1181 C C . CYS A 1 150 ? -34.833 -12.395 0.493 1.00 93.44 150 CYS A C 1
ATOM 1183 O O . CYS A 1 150 ? -34.236 -12.242 -0.573 1.00 93.44 150 CYS A O 1
ATOM 1185 N N . SER A 1 151 ? -34.963 -13.603 1.056 1.00 94.00 151 SER A N 1
ATOM 1186 C CA . SER A 1 151 ? -34.440 -14.829 0.435 1.00 94.00 151 SER A CA 1
ATOM 1187 C C . SER A 1 151 ? -35.074 -15.086 -0.933 1.00 94.00 151 SER A C 1
ATOM 1189 O O . SER A 1 151 ? -34.373 -15.378 -1.899 1.00 94.00 151 SER A O 1
ATOM 1191 N N . LYS A 1 152 ? -36.398 -14.931 -1.047 1.00 94.38 152 LYS A N 1
ATOM 1192 C CA . LYS A 1 152 ? -37.130 -15.139 -2.304 1.00 94.38 152 LYS A CA 1
ATOM 1193 C C . LYS A 1 152 ? -36.749 -14.115 -3.376 1.00 94.38 152 LYS A C 1
ATOM 1195 O O . LYS A 1 152 ? -36.640 -14.473 -4.549 1.00 94.38 152 LYS A O 1
ATOM 1200 N N . LEU A 1 153 ? -36.530 -12.860 -2.985 1.00 91.81 153 LEU A N 1
ATOM 1201 C CA . LEU A 1 153 ? -36.050 -11.805 -3.874 1.00 91.81 153 LEU A CA 1
ATOM 1202 C C . LEU A 1 153 ? -34.631 -12.105 -4.370 1.00 91.81 153 LEU A C 1
ATOM 1204 O O . LEU A 1 153 ? -34.376 -12.001 -5.568 1.00 91.81 153 LEU A O 1
ATOM 1208 N N . LEU A 1 154 ? -33.733 -12.532 -3.478 1.00 90.69 154 LEU A N 1
ATOM 1209 C CA . LEU A 1 154 ? -32.371 -12.910 -3.854 1.00 90.69 154 LEU A CA 1
ATOM 1210 C C . LEU A 1 154 ? -32.365 -14.098 -4.828 1.00 90.69 154 LEU A C 1
ATOM 1212 O O . LEU A 1 154 ? -31.670 -14.054 -5.839 1.00 90.69 154 LEU A O 1
ATOM 1216 N N . GLU A 1 155 ? -33.192 -15.119 -4.593 1.00 88.56 155 GLU A N 1
ATOM 1217 C CA . GLU A 1 155 ? -33.367 -16.247 -5.520 1.00 88.56 155 GLU A CA 1
ATOM 1218 C C . GLU A 1 155 ? -33.908 -15.811 -6.892 1.00 88.56 155 GLU A C 1
ATOM 1220 O O . GLU A 1 155 ? -33.491 -16.329 -7.931 1.00 88.56 155 GLU A O 1
ATOM 1225 N N . PHE A 1 156 ? -34.811 -14.827 -6.927 1.00 86.62 156 PHE A N 1
ATOM 1226 C CA . PHE A 1 156 ? -35.301 -14.250 -8.179 1.00 86.62 156 PHE A CA 1
ATOM 1227 C C . PHE A 1 156 ? -34.190 -13.516 -8.944 1.00 86.62 156 PHE A C 1
ATOM 1229 O O . PHE A 1 156 ? -34.058 -13.705 -10.155 1.00 86.62 156 PHE A O 1
ATOM 1236 N N . VAL A 1 157 ? -33.360 -12.732 -8.249 1.00 84.62 157 VAL A N 1
ATOM 1237 C CA . VAL A 1 157 ? -32.193 -12.048 -8.834 1.00 84.62 157 VAL A CA 1
ATOM 1238 C C . VAL A 1 157 ? -31.178 -13.067 -9.366 1.00 84.62 157 VAL A C 1
ATOM 1240 O O . VAL A 1 157 ? -30.786 -12.968 -10.530 1.00 84.62 157 VAL A O 1
ATOM 1243 N N . LYS A 1 158 ? -30.856 -14.112 -8.585 1.00 84.81 158 LYS A N 1
ATOM 1244 C CA . LYS A 1 158 ? -29.977 -15.227 -8.992 1.00 84.81 158 LYS A CA 1
ATOM 1245 C C . LYS A 1 158 ? -30.460 -15.900 -10.289 1.00 84.81 158 LYS A C 1
ATOM 1247 O O . LYS A 1 158 ? -29.671 -16.129 -11.203 1.00 84.81 158 LYS A O 1
ATOM 1252 N N . ARG A 1 159 ? -31.765 -16.183 -10.417 1.00 78.50 159 ARG A N 1
ATOM 1253 C CA . ARG A 1 159 ? -32.345 -16.811 -11.627 1.00 78.50 159 ARG A CA 1
ATOM 1254 C C . ARG A 1 159 ? -32.396 -15.873 -12.830 1.00 78.50 159 ARG A C 1
ATOM 1256 O O . ARG A 1 159 ? -32.188 -16.314 -13.959 1.00 78.50 159 ARG A O 1
ATOM 1263 N N . LYS A 1 160 ? -32.664 -14.585 -12.608 1.00 67.50 160 LYS A N 1
ATOM 1264 C CA . LYS A 1 160 ? -32.759 -13.586 -13.680 1.00 67.50 160 LYS A CA 1
ATOM 1265 C C . LYS A 1 160 ? -31.385 -13.237 -14.270 1.00 67.50 160 LYS A C 1
ATOM 1267 O O . LYS A 1 160 ? -31.300 -13.054 -15.482 1.00 67.50 160 LYS A O 1
ATOM 1272 N N . GLY A 1 161 ? -30.320 -13.249 -13.461 1.00 61.50 161 GLY A N 1
ATOM 1273 C CA . GLY A 1 161 ? -28.930 -13.123 -13.929 1.00 61.50 161 GLY A CA 1
ATOM 1274 C C . GLY A 1 161 ? -28.486 -14.273 -14.846 1.00 61.50 161 GLY A C 1
ATOM 1275 O O . GLY A 1 161 ? -27.782 -14.053 -15.828 1.00 61.50 161 GLY A O 1
ATOM 1276 N N . GLY A 1 162 ? -28.987 -15.494 -14.614 1.00 56.38 162 GLY A N 1
ATOM 1277 C CA . GLY A 1 162 ? -28.741 -16.644 -15.496 1.00 56.38 162 GLY A CA 1
ATOM 1278 C C . GLY A 1 162 ? -29.441 -16.562 -16.861 1.00 56.38 162 GLY A C 1
ATOM 1279 O O . GLY A 1 162 ? -28.942 -17.107 -17.844 1.00 56.38 162 GLY A O 1
ATOM 1280 N N . HIS A 1 163 ? -30.570 -15.851 -16.953 1.00 51.38 163 HIS A N 1
ATOM 1281 C CA . HIS A 1 163 ? -31.404 -15.811 -18.160 1.00 51.38 163 HIS A CA 1
ATOM 1282 C C . HIS A 1 163 ? -30.853 -14.895 -19.268 1.00 51.38 163 HIS A C 1
ATOM 1284 O O . HIS A 1 163 ? -31.079 -15.165 -20.448 1.00 51.38 163 HIS A O 1
ATOM 1290 N N . PHE A 1 164 ? -30.082 -13.859 -18.912 1.00 48.62 164 PHE A N 1
ATOM 1291 C CA . PHE A 1 164 ? -29.378 -12.996 -19.874 1.00 48.62 164 PHE A CA 1
ATOM 1292 C C . PHE A 1 164 ? -28.185 -13.689 -20.547 1.00 48.62 164 PHE A C 1
ATOM 1294 O O . PHE A 1 164 ? -27.753 -13.268 -21.615 1.00 48.62 164 PHE A O 1
ATOM 1301 N N . ARG A 1 165 ? -27.673 -14.782 -19.967 1.00 49.28 165 ARG A N 1
ATOM 1302 C CA . ARG A 1 165 ? -26.478 -15.477 -20.468 1.00 49.28 165 ARG A CA 1
ATOM 1303 C C . ARG A 1 165 ? -26.755 -16.449 -21.623 1.00 49.28 165 ARG A C 1
ATOM 1305 O O . ARG A 1 165 ? -25.808 -16.912 -22.249 1.00 49.28 165 ARG A O 1
ATOM 1312 N N . GLN A 1 166 ? -28.020 -16.784 -21.894 1.00 50.44 166 GLN A N 1
ATOM 1313 C CA . GLN A 1 166 ? -28.397 -17.679 -23.001 1.00 50.44 166 GLN A CA 1
ATOM 1314 C C . GLN A 1 166 ? -28.893 -16.945 -24.253 1.00 50.44 166 GLN A C 1
ATOM 1316 O O . GLN A 1 166 ? -28.820 -17.512 -25.336 1.00 50.44 166 GLN A O 1
ATOM 1321 N N . ASN A 1 167 ? -29.330 -15.687 -24.138 1.00 45.66 167 ASN A N 1
ATOM 1322 C CA . ASN A 1 167 ? -29.953 -14.949 -25.240 1.00 45.66 167 ASN A CA 1
ATOM 1323 C C . ASN A 1 167 ? -29.286 -13.584 -25.467 1.00 45.66 167 ASN A C 1
ATOM 1325 O O . ASN A 1 167 ? -29.934 -12.556 -25.306 1.00 45.66 167 ASN A O 1
ATOM 1329 N N . ALA A 1 168 ? -28.004 -13.557 -25.831 1.00 42.56 168 ALA A N 1
ATOM 1330 C CA . ALA A 1 168 ? -27.393 -12.398 -26.489 1.00 42.56 168 ALA A CA 1
ATOM 1331 C C . ALA A 1 168 ? -26.047 -12.790 -27.110 1.00 42.56 168 ALA A C 1
ATOM 1333 O O . ALA A 1 168 ? -25.008 -12.808 -26.458 1.00 42.56 168 ALA A O 1
ATOM 1334 N N . GLN A 1 169 ? -26.081 -13.109 -28.398 1.00 50.16 169 GLN A N 1
ATOM 1335 C CA . GLN A 1 169 ? -24.911 -13.147 -29.261 1.00 50.16 169 GLN A CA 1
ATOM 1336 C C . GLN A 1 169 ? -24.648 -11.724 -29.769 1.00 50.16 169 GLN A C 1
ATOM 1338 O O . GLN A 1 169 ? -24.920 -11.480 -30.928 1.00 50.16 169 GLN A O 1
ATOM 1343 N N . PHE A 1 170 ? -24.190 -10.778 -28.940 1.00 40.28 170 PHE A N 1
ATOM 1344 C CA . PHE A 1 170 ? -23.633 -9.500 -29.420 1.00 40.28 170 PHE A CA 1
ATOM 1345 C C . PHE A 1 170 ? -22.681 -8.870 -28.386 1.00 40.28 170 PHE A C 1
ATOM 1347 O O . PHE A 1 170 ? -23.030 -8.747 -27.219 1.00 40.28 170 PHE A O 1
ATOM 1354 N N . ASP A 1 171 ? -21.507 -8.488 -28.897 1.00 33.47 171 ASP A N 1
ATOM 1355 C CA . ASP A 1 171 ? -20.443 -7.601 -28.393 1.00 33.47 171 ASP A CA 1
ATOM 1356 C C . ASP A 1 171 ? -19.750 -7.879 -27.030 1.00 33.47 171 ASP A C 1
ATOM 1358 O O . ASP A 1 171 ? -20.389 -7.785 -25.983 1.00 33.47 171 ASP A O 1
ATOM 1362 N N . PRO A 1 172 ? -18.423 -8.153 -26.982 1.00 44.72 172 PRO A N 1
ATOM 1363 C CA . PRO A 1 172 ? -17.728 -8.538 -25.745 1.00 44.72 172 PRO A CA 1
ATOM 1364 C C . PRO A 1 172 ? -17.334 -7.401 -24.785 1.00 44.72 172 PRO A C 1
ATOM 1366 O O . PRO A 1 172 ? -16.591 -7.676 -23.844 1.00 44.72 172 PRO A O 1
ATOM 1369 N N . GLU A 1 173 ? -17.745 -6.147 -24.989 1.00 39.66 173 GLU A N 1
ATOM 1370 C CA . GLU A 1 173 ? -17.056 -5.014 -24.337 1.00 39.66 173 GLU A CA 1
ATOM 1371 C C . GLU A 1 173 ? -17.830 -4.226 -23.276 1.00 39.66 173 GLU A C 1
ATOM 1373 O O . GLU A 1 173 ? -17.267 -3.325 -22.656 1.00 39.66 173 GLU A O 1
ATOM 1378 N N . VAL A 1 174 ? -19.079 -4.571 -22.957 1.00 46.62 174 VAL A N 1
ATOM 1379 C CA . VAL A 1 174 ? -19.813 -3.871 -21.893 1.00 46.62 174 VAL A CA 1
ATOM 1380 C C . VAL A 1 174 ? -20.698 -4.866 -21.143 1.00 46.62 174 VAL A C 1
ATOM 1382 O O . VAL A 1 174 ? -21.462 -5.597 -21.757 1.00 46.62 174 VAL A O 1
ATOM 1385 N N . ILE A 1 175 ? -20.655 -4.829 -19.806 1.00 47.06 175 ILE A N 1
ATOM 1386 C CA . ILE A 1 175 ? -21.469 -5.614 -18.850 1.00 47.06 175 ILE A CA 1
ATOM 1387 C C . ILE A 1 175 ? -20.866 -6.983 -18.476 1.00 47.06 175 ILE A C 1
ATOM 1389 O O . ILE A 1 175 ? -21.309 -8.043 -18.904 1.00 47.06 175 ILE A O 1
ATOM 1393 N N . GLY A 1 176 ? -19.882 -6.973 -17.575 1.00 47.59 176 GLY A N 1
ATOM 1394 C CA . GLY A 1 176 ? -19.373 -8.208 -16.971 1.00 47.59 176 GLY A CA 1
ATOM 1395 C C . GLY A 1 176 ? -18.477 -7.991 -15.758 1.00 47.59 176 GLY A C 1
ATOM 1396 O O . GLY A 1 176 ? -17.564 -8.775 -15.525 1.00 47.59 176 GLY A O 1
ATOM 1397 N N . ASN A 1 177 ? -18.681 -6.910 -15.001 1.00 45.91 177 ASN A N 1
ATOM 1398 C CA . ASN A 1 177 ? -17.874 -6.654 -13.812 1.00 45.91 177 ASN A CA 1
ATOM 1399 C C . ASN A 1 177 ? -18.272 -7.639 -12.708 1.00 45.91 177 ASN A C 1
ATOM 1401 O O . ASN A 1 177 ? -19.458 -7.791 -12.417 1.00 45.91 177 ASN A O 1
ATOM 1405 N N . GLY A 1 178 ? -17.281 -8.247 -12.049 1.00 48.81 178 GLY A N 1
ATOM 1406 C CA . GLY A 1 178 ? -17.409 -9.176 -10.913 1.00 48.81 178 GLY A CA 1
ATOM 1407 C C . GLY A 1 178 ? -18.100 -8.626 -9.651 1.00 48.81 178 GLY A C 1
ATOM 1408 O O . GLY A 1 178 ? -17.915 -9.161 -8.564 1.00 48.81 178 GLY A O 1
ATOM 1409 N N . LEU A 1 179 ? -18.900 -7.570 -9.793 1.00 54.84 179 LEU A N 1
ATOM 1410 C CA . LEU A 1 179 ? -19.754 -6.965 -8.781 1.00 54.84 179 LEU A CA 1
ATOM 1411 C C . LEU A 1 179 ? -21.058 -7.752 -8.570 1.00 54.84 179 LEU A C 1
ATOM 1413 O O . LEU A 1 179 ? -21.578 -7.728 -7.462 1.00 54.84 179 LEU A O 1
ATOM 1417 N N . ASP A 1 180 ? -21.561 -8.484 -9.574 1.00 70.19 180 ASP A N 1
ATOM 1418 C CA . ASP A 1 180 ? -22.807 -9.268 -9.451 1.00 70.19 180 ASP A CA 1
ATOM 1419 C C . ASP A 1 180 ? -22.634 -10.464 -8.496 1.00 70.19 180 ASP A C 1
ATOM 1421 O O . ASP A 1 180 ? -23.408 -10.652 -7.561 1.00 70.19 180 ASP A O 1
ATOM 1425 N N . GLY A 1 181 ? -21.531 -11.210 -8.636 1.00 75.56 181 GLY A N 1
ATOM 1426 C CA . GLY A 1 181 ? -21.188 -12.298 -7.714 1.00 75.56 181 GLY A CA 1
ATOM 1427 C C . GLY A 1 181 ? -20.910 -11.805 -6.291 1.00 75.56 181 GLY A C 1
ATOM 1428 O O . GLY A 1 181 ? -21.401 -12.395 -5.330 1.00 75.56 181 GLY A O 1
ATOM 1429 N N . GLN A 1 182 ? -20.182 -10.690 -6.152 1.00 82.38 182 GLN A N 1
ATOM 1430 C CA . GLN A 1 182 ? -19.900 -10.081 -4.850 1.00 82.38 182 GLN A CA 1
ATOM 1431 C C . GLN A 1 182 ? -21.183 -9.597 -4.161 1.00 82.38 182 GLN A C 1
ATOM 1433 O O . GLN A 1 182 ? -21.377 -9.864 -2.978 1.00 82.38 182 GLN A O 1
ATOM 1438 N N . PHE A 1 183 ? -22.082 -8.942 -4.899 1.00 85.12 183 PHE A N 1
ATOM 1439 C CA . PHE A 1 183 ? -23.372 -8.482 -4.389 1.00 85.12 183 PHE A CA 1
ATOM 1440 C C . PHE A 1 183 ? -24.266 -9.645 -3.943 1.00 85.12 183 PHE A C 1
ATOM 1442 O O . PHE A 1 183 ? -24.923 -9.551 -2.904 1.00 85.12 183 PHE A O 1
ATOM 1449 N N . ILE A 1 184 ? -24.277 -10.754 -4.692 1.00 87.25 184 ILE A N 1
ATOM 1450 C CA . ILE A 1 184 ? -25.036 -11.959 -4.334 1.00 87.25 184 ILE A CA 1
ATOM 1451 C C . ILE A 1 184 ? -24.502 -12.566 -3.031 1.00 87.25 184 ILE A C 1
ATOM 1453 O O . ILE A 1 184 ? -25.293 -12.824 -2.124 1.00 87.25 184 ILE A O 1
ATOM 1457 N N . VAL A 1 185 ? -23.182 -12.739 -2.903 1.00 88.12 185 VAL A N 1
ATOM 1458 C CA . VAL A 1 185 ? -22.549 -13.289 -1.689 1.00 88.12 185 VAL A CA 1
ATOM 1459 C C . VAL A 1 185 ? -22.747 -12.359 -0.484 1.00 88.12 185 VAL A C 1
ATOM 1461 O O . VAL A 1 185 ? -23.089 -12.811 0.611 1.00 88.12 185 VAL A O 1
ATOM 1464 N N . GLU A 1 186 ? -22.597 -11.046 -0.666 1.00 89.56 186 GLU A N 1
ATOM 1465 C CA . GLU A 1 186 ? -22.845 -10.052 0.383 1.00 89.56 186 GLU A CA 1
ATOM 1466 C C . GLU A 1 186 ? -24.318 -10.046 0.826 1.00 89.56 186 GLU A C 1
ATOM 1468 O O . GLU A 1 186 ? -24.624 -9.989 2.016 1.00 89.56 186 GLU A O 1
ATOM 1473 N N . SER A 1 187 ? -25.256 -10.157 -0.113 1.00 88.81 187 SER A N 1
ATOM 1474 C CA . SER A 1 187 ? -26.685 -10.220 0.205 1.00 88.81 187 SER A CA 1
ATOM 1475 C C . SER A 1 187 ? -27.055 -11.522 0.922 1.00 88.81 187 SER A C 1
ATOM 1477 O O . SER A 1 187 ? -27.847 -11.506 1.861 1.00 88.81 187 SER A O 1
ATOM 1479 N N . GLU A 1 188 ? -26.453 -12.647 0.534 1.00 93.19 188 GLU A N 1
ATOM 1480 C CA . GLU A 1 188 ? -26.658 -13.953 1.167 1.00 93.19 188 GLU A CA 1
ATOM 1481 C C . GLU A 1 188 ? -26.141 -13.973 2.612 1.00 93.19 188 GLU A C 1
ATOM 1483 O O . GLU A 1 188 ? -26.852 -14.403 3.522 1.00 93.19 188 GLU A O 1
ATOM 1488 N N . THR A 1 189 ? -24.954 -13.409 2.852 1.00 92.94 189 THR A N 1
ATOM 1489 C CA . THR A 1 189 ? -24.407 -13.252 4.210 1.00 92.94 189 THR A CA 1
ATOM 1490 C C . THR A 1 189 ? -25.255 -12.315 5.076 1.00 92.94 189 THR A C 1
ATOM 1492 O O . THR A 1 189 ? -25.494 -12.631 6.243 1.00 92.94 189 THR A O 1
ATOM 1495 N N . LYS A 1 190 ? -25.798 -11.220 4.521 1.00 94.56 190 LYS A N 1
ATOM 1496 C CA . LYS A 1 190 ? -26.732 -10.323 5.232 1.00 94.56 190 LYS A CA 1
ATOM 1497 C C . LYS A 1 190 ? -28.049 -11.010 5.603 1.00 94.56 190 LYS A C 1
ATOM 1499 O O . LYS A 1 190 ? -28.500 -10.875 6.738 1.00 94.56 190 LYS A O 1
ATOM 1504 N N . ILE A 1 191 ? -28.650 -11.771 4.686 1.00 94.38 191 ILE A N 1
ATOM 1505 C CA . ILE A 1 191 ? -29.888 -12.530 4.947 1.00 94.38 191 ILE A CA 1
ATOM 1506 C C . ILE A 1 191 ? -29.648 -13.601 6.015 1.00 94.38 191 ILE A C 1
ATOM 1508 O O . ILE A 1 191 ? -30.454 -13.755 6.933 1.00 94.38 191 ILE A O 1
ATOM 1512 N N . GLN A 1 192 ? -28.521 -14.310 5.940 1.00 94.44 192 GLN A N 1
ATOM 1513 C CA . GLN A 1 192 ? -28.154 -15.299 6.950 1.00 94.44 192 GLN A CA 1
ATOM 1514 C C . GLN A 1 192 ? -27.887 -14.650 8.319 1.00 94.44 192 GLN A C 1
ATOM 1516 O O . GLN A 1 192 ? -28.272 -15.203 9.354 1.00 94.44 192 GLN A O 1
ATOM 1521 N N . GLY A 1 193 ? -27.281 -13.459 8.334 1.00 93.56 193 GLY A N 1
ATOM 1522 C CA . GLY A 1 193 ? -27.112 -12.640 9.533 1.00 93.56 193 GLY A CA 1
ATOM 1523 C C . GLY A 1 193 ? -28.451 -12.240 10.156 1.00 93.56 193 GLY A C 1
ATOM 1524 O O . GLY A 1 193 ? -28.640 -12.416 11.358 1.00 93.56 193 GLY A O 1
ATOM 1525 N N . LEU A 1 194 ? -29.413 -11.797 9.340 1.00 93.19 194 LEU A N 1
ATOM 1526 C CA . LEU A 1 194 ? -30.768 -11.455 9.785 1.00 93.19 194 LEU A CA 1
ATOM 1527 C C . LEU A 1 194 ? -31.495 -12.661 10.394 1.00 93.19 194 LEU A C 1
ATOM 1529 O O . LEU A 1 194 ? -32.086 -12.552 11.469 1.00 93.19 194 LEU A O 1
ATOM 1533 N N . LYS A 1 195 ? -31.396 -13.830 9.753 1.00 94.81 195 LYS A N 1
ATOM 1534 C CA . LYS A 1 195 ? -31.961 -15.085 10.266 1.00 94.81 195 LYS A CA 1
ATOM 1535 C C . LYS A 1 195 ? -31.373 -15.453 11.631 1.00 94.81 195 LYS A C 1
ATOM 1537 O O . LYS A 1 195 ? -32.111 -15.657 12.592 1.00 94.81 195 LYS A O 1
ATOM 1542 N N . SER A 1 196 ? -30.046 -15.448 11.735 1.00 93.31 196 SER A N 1
ATOM 1543 C CA . SER A 1 196 ? -29.332 -15.772 12.978 1.00 93.31 196 SER A CA 1
ATOM 1544 C C . SER A 1 196 ? -29.645 -14.763 14.094 1.00 93.31 196 SER A C 1
ATOM 1546 O O . SER A 1 196 ? -29.821 -15.141 15.253 1.00 93.31 196 SER A O 1
ATOM 1548 N N . GLY A 1 197 ? -29.775 -13.477 13.747 1.00 94.19 197 GLY A N 1
ATOM 1549 C CA . GLY A 1 197 ? -30.194 -12.414 14.663 1.00 94.19 197 GLY A CA 1
ATOM 1550 C C . GLY A 1 197 ? -31.630 -12.589 15.160 1.00 94.19 197 GLY A C 1
ATOM 1551 O O . GLY A 1 197 ? -31.889 -12.416 16.349 1.00 94.19 197 GLY A O 1
ATOM 1552 N N . THR A 1 198 ? -32.548 -13.016 14.289 1.00 93.38 198 THR A N 1
ATOM 1553 C CA . THR A 1 198 ? -33.951 -13.313 14.635 1.00 93.38 198 THR A CA 1
ATOM 1554 C C . THR A 1 198 ? -34.061 -14.498 15.596 1.00 93.38 198 THR A C 1
ATOM 1556 O O . THR A 1 198 ? -34.799 -14.445 16.581 1.00 93.38 198 THR A O 1
ATOM 1559 N N . GLU A 1 199 ? -33.280 -15.555 15.368 1.00 93.81 199 GLU A N 1
ATOM 1560 C CA . GLU A 1 199 ? -33.175 -16.699 16.284 1.00 93.81 199 GLU A CA 1
ATOM 1561 C C . GLU A 1 199 ? -32.574 -16.285 17.641 1.00 93.81 199 GLU A C 1
ATOM 1563 O O . GLU A 1 199 ? -33.022 -16.739 18.697 1.00 93.81 199 GLU A O 1
ATOM 1568 N N . GLY A 1 200 ? -31.586 -15.382 17.629 1.00 94.62 200 GLY A N 1
ATOM 1569 C CA . GLY A 1 200 ? -31.022 -14.767 18.833 1.00 94.62 200 GLY A CA 1
ATOM 1570 C C . GLY A 1 200 ? -32.049 -13.963 19.628 1.00 94.62 200 GLY A C 1
ATOM 1571 O O . GLY A 1 200 ? -32.192 -14.160 20.836 1.00 94.62 200 GLY A O 1
ATOM 1572 N N . LEU A 1 201 ? -32.809 -13.112 18.939 1.00 93.06 201 LEU A N 1
ATOM 1573 C CA . LEU A 1 201 ? -33.890 -12.325 19.524 1.00 93.06 201 LEU A CA 1
ATOM 1574 C C . LEU A 1 201 ? -34.984 -13.222 20.110 1.00 93.06 201 LEU A C 1
ATOM 1576 O O . LEU A 1 201 ? -35.460 -12.956 21.208 1.00 93.06 201 LEU A O 1
ATOM 1580 N N . THR A 1 202 ? -35.333 -14.313 19.425 1.00 94.62 202 THR A N 1
ATOM 1581 C CA . THR A 1 202 ? -36.314 -15.297 19.908 1.00 94.62 202 THR A CA 1
ATOM 1582 C C . THR A 1 202 ? -35.897 -15.870 21.262 1.00 94.62 202 THR A C 1
ATOM 1584 O O . THR A 1 202 ? -36.670 -15.815 22.217 1.00 94.62 202 THR A O 1
ATOM 1587 N N . ARG A 1 203 ? -34.648 -16.344 21.378 1.00 95.06 203 ARG A N 1
ATOM 1588 C CA . ARG A 1 203 ? -34.099 -16.869 22.640 1.00 95.06 203 ARG A CA 1
ATOM 1589 C C . ARG A 1 203 ? -34.064 -15.808 23.742 1.00 95.06 203 ARG A C 1
ATOM 1591 O O . ARG A 1 203 ? -34.422 -16.098 24.879 1.00 95.06 203 ARG A O 1
ATOM 1598 N N . SER A 1 204 ? -33.673 -14.578 23.403 1.00 93.88 204 SER A N 1
ATOM 1599 C CA . SER A 1 204 ? -33.638 -13.460 24.355 1.00 93.88 204 SER A CA 1
ATOM 1600 C C . SER A 1 204 ? -35.035 -13.108 24.879 1.00 93.88 204 SER A C 1
ATOM 1602 O O . SER A 1 204 ? -35.239 -13.002 26.085 1.00 93.88 204 SER A O 1
ATOM 1604 N N . LEU A 1 205 ? -36.029 -13.005 23.992 1.00 93.75 205 LEU A N 1
ATOM 1605 C CA . LEU A 1 205 ? -37.417 -12.743 24.375 1.00 93.75 205 LEU A CA 1
ATOM 1606 C C . LEU A 1 205 ? -37.992 -13.867 25.242 1.00 93.75 205 LEU A C 1
ATOM 1608 O O . LEU A 1 205 ? -38.723 -13.580 26.184 1.00 93.75 205 LEU A O 1
ATOM 1612 N N . GLN A 1 206 ? -37.677 -15.129 24.945 1.00 93.31 206 GLN A N 1
ATOM 1613 C CA . GLN A 1 206 ? -38.087 -16.271 25.772 1.00 93.31 206 GLN A CA 1
ATOM 1614 C C . GLN A 1 206 ? -37.480 -16.194 27.178 1.00 93.31 206 GLN A C 1
ATOM 1616 O O . GLN A 1 206 ? -38.203 -16.339 28.160 1.00 93.31 206 GLN A O 1
ATOM 1621 N N . MET A 1 207 ? -36.186 -15.880 27.278 1.00 92.88 207 MET A N 1
ATOM 1622 C CA . MET A 1 207 ? -35.492 -15.704 28.556 1.00 92.88 207 MET A CA 1
ATOM 1623 C C . MET A 1 207 ? -36.058 -14.531 29.369 1.00 92.88 207 MET A C 1
ATOM 1625 O O . MET A 1 207 ? -36.270 -14.647 30.572 1.00 92.88 207 MET A O 1
ATOM 1629 N N . MET A 1 208 ? -36.335 -13.392 28.728 1.00 89.75 208 MET A N 1
ATOM 1630 C CA . MET A 1 208 ? -36.944 -12.247 29.414 1.00 89.75 208 MET A CA 1
ATOM 1631 C C . MET A 1 208 ? -38.361 -12.560 29.900 1.00 89.75 208 MET A C 1
ATOM 1633 O O . MET A 1 208 ? -38.732 -12.129 30.988 1.00 89.75 208 MET A O 1
ATOM 1637 N N . SER A 1 209 ? -39.132 -13.334 29.130 1.00 89.44 209 SER A N 1
ATOM 1638 C CA . SER A 1 209 ? -40.461 -13.795 29.541 1.00 89.44 209 SER A CA 1
ATOM 1639 C C . SER A 1 209 ? -40.385 -14.685 30.783 1.00 89.44 209 SER A C 1
ATOM 1641 O O . SER A 1 209 ? -41.112 -14.438 31.741 1.00 89.44 209 SER A O 1
ATOM 1643 N N . SER A 1 210 ? -39.469 -15.664 30.815 1.00 88.19 210 SER A N 1
ATOM 1644 C CA . SER A 1 210 ? -39.311 -16.550 31.976 1.00 88.19 210 SER A CA 1
ATOM 1645 C C . SER A 1 210 ? -38.832 -15.803 33.224 1.00 88.19 210 SER A C 1
ATOM 1647 O O . SER A 1 210 ? -39.331 -16.059 34.315 1.00 88.19 210 SER A O 1
ATOM 1649 N N . LEU A 1 211 ? -37.912 -14.843 33.068 1.00 88.50 211 LEU A N 1
ATOM 1650 C CA . LEU A 1 211 ? -37.414 -14.021 34.178 1.00 88.50 211 LEU A CA 1
ATOM 1651 C C . LEU A 1 211 ? -38.499 -13.108 34.770 1.00 88.50 211 LEU A C 1
ATOM 1653 O O . LEU A 1 211 ? -38.541 -12.911 35.984 1.00 88.50 211 LEU A O 1
ATOM 1657 N N . LEU A 1 212 ? -39.379 -12.543 33.934 1.00 84.06 212 LEU A N 1
ATOM 1658 C CA . LEU A 1 212 ? -40.509 -11.743 34.417 1.00 84.06 212 LEU A CA 1
ATOM 1659 C C . LEU A 1 212 ? -41.557 -12.608 35.130 1.00 84.06 212 LEU A C 1
ATOM 1661 O O . LEU A 1 212 ? -42.073 -12.203 36.169 1.00 84.06 212 LEU A O 1
ATOM 1665 N N . GLU A 1 213 ? -41.853 -13.805 34.619 1.00 81.00 213 GLU A N 1
ATOM 1666 C CA . GLU A 1 213 ? -42.772 -14.733 35.289 1.00 81.00 213 GLU A CA 1
ATOM 1667 C C . GLU A 1 213 ? -42.232 -15.183 36.657 1.00 81.00 213 GLU A C 1
ATOM 1669 O O . GLU A 1 213 ? -42.962 -15.139 37.650 1.00 81.00 213 GLU A O 1
ATOM 1674 N N . GLU A 1 214 ? -40.942 -15.517 36.751 1.00 79.38 214 GLU A N 1
ATOM 1675 C CA . GLU A 1 214 ? -40.267 -15.877 38.006 1.00 79.38 214 GLU A CA 1
ATOM 1676 C C . GLU A 1 214 ? -40.325 -14.743 39.047 1.00 79.38 214 GLU A C 1
ATOM 1678 O O . GLU A 1 214 ? -40.670 -14.967 40.213 1.00 79.38 214 GLU A O 1
ATOM 1683 N N . LYS A 1 215 ? -40.069 -13.501 38.617 1.00 75.00 215 LYS A N 1
ATOM 1684 C CA . LYS A 1 215 ? -40.116 -12.311 39.478 1.00 75.00 215 LYS A CA 1
ATOM 1685 C C . LYS A 1 215 ? -41.529 -12.008 39.987 1.00 75.00 215 LYS A C 1
ATOM 1687 O O . LYS A 1 215 ? -41.694 -11.667 41.163 1.00 75.00 215 LYS A O 1
ATOM 1692 N N . SER A 1 216 ? -42.543 -12.203 39.145 1.00 69.25 216 SER A N 1
ATOM 1693 C CA . SER A 1 216 ? -43.946 -11.985 39.508 1.00 69.25 216 SER A CA 1
ATOM 1694 C C . SER A 1 216 ? -44.451 -12.965 40.584 1.00 69.25 216 SER A C 1
ATOM 1696 O O . SER A 1 216 ? -45.218 -12.571 41.470 1.00 69.25 216 SER A O 1
ATOM 1698 N N . ASN A 1 217 ? -43.954 -14.209 40.575 1.00 64.50 217 ASN A N 1
ATOM 1699 C CA . ASN A 1 217 ? -44.273 -15.244 41.568 1.00 64.50 217 ASN A CA 1
ATOM 1700 C C . ASN A 1 217 ? -43.592 -14.981 42.926 1.00 64.50 217 ASN A C 1
ATOM 1702 O O . ASN A 1 217 ? -44.181 -15.194 43.988 1.00 64.50 217 ASN A O 1
ATOM 1706 N N . LEU A 1 218 ? -42.364 -14.451 42.912 1.00 61.62 218 LEU A N 1
ATOM 1707 C CA . LEU A 1 218 ? -41.634 -14.071 44.126 1.00 61.62 218 LEU A CA 1
ATOM 1708 C C . LEU A 1 218 ? -42.314 -12.899 44.859 1.00 61.62 218 LEU A C 1
ATOM 1710 O O . LEU A 1 218 ? -42.391 -12.878 46.090 1.00 61.62 218 LEU A O 1
ATOM 1714 N N . LEU A 1 219 ? -42.840 -11.934 44.096 1.00 56.19 219 LEU A N 1
ATOM 1715 C CA . LEU A 1 219 ? -43.543 -10.767 44.629 1.00 56.19 219 LEU A CA 1
ATOM 1716 C C . LEU A 1 219 ? -44.920 -11.126 45.209 1.00 56.19 219 LEU A C 1
ATOM 1718 O O . LEU A 1 219 ? -45.411 -10.405 46.058 1.00 56.19 219 LEU A O 1
ATOM 1722 N N . THR A 1 220 ? -45.551 -12.231 44.814 1.00 50.38 220 THR A N 1
ATOM 1723 C CA . THR A 1 220 ? -46.834 -12.672 45.400 1.00 50.38 220 THR A CA 1
ATOM 1724 C C . THR A 1 220 ? -46.640 -13.509 46.667 1.00 50.38 220 THR A C 1
ATOM 1726 O O . THR A 1 220 ? -47.428 -13.392 47.603 1.00 50.38 220 THR A O 1
ATOM 1729 N N . SER A 1 221 ? -45.551 -14.281 46.756 1.00 46.28 221 SER A N 1
ATOM 1730 C CA . SER A 1 221 ? -45.232 -15.108 47.931 1.00 46.28 221 SER A CA 1
ATOM 1731 C C . SER A 1 221 ? -44.801 -14.302 49.163 1.00 46.28 221 SER A C 1
ATOM 1733 O O . SER A 1 221 ? -44.999 -14.765 50.286 1.00 46.28 221 SER A O 1
ATOM 1735 N N . LYS A 1 222 ? -44.203 -13.115 48.988 1.00 43.88 222 LYS A N 1
ATOM 1736 C CA . LYS A 1 222 ? -43.613 -12.344 50.099 1.00 43.88 222 LYS A CA 1
ATOM 1737 C C . LYS A 1 222 ? -44.623 -11.496 50.889 1.00 43.88 222 LYS A C 1
ATOM 1739 O O . LYS A 1 222 ? -44.348 -11.160 52.031 1.00 43.88 222 LYS A O 1
ATOM 1744 N N . PHE A 1 223 ? -45.792 -11.190 50.322 1.00 47.44 223 PHE A N 1
ATOM 1745 C CA . PHE A 1 223 ? -46.810 -10.333 50.960 1.00 47.44 223 PHE A CA 1
ATOM 1746 C C . PHE A 1 223 ? -47.948 -11.107 51.645 1.00 47.44 223 PHE A C 1
ATOM 1748 O O . PHE A 1 223 ? -48.809 -10.494 52.267 1.00 47.44 223 PHE A O 1
ATOM 1755 N N . GLN A 1 224 ? -47.970 -12.442 51.559 1.00 34.38 224 GLN A N 1
ATOM 1756 C CA . GLN A 1 224 ? -49.017 -13.265 52.182 1.00 34.38 224 GLN A CA 1
ATOM 1757 C C . GLN A 1 224 ? -48.679 -13.702 53.624 1.00 34.38 224 GLN A C 1
ATOM 1759 O O . GLN A 1 224 ? -49.560 -14.163 54.341 1.00 34.38 224 GLN A O 1
ATOM 1764 N N . ALA A 1 225 ? -47.426 -13.544 54.067 1.00 47.00 225 ALA A N 1
ATOM 1765 C CA . ALA A 1 225 ? -46.953 -14.023 55.371 1.00 47.00 225 ALA A CA 1
ATOM 1766 C C . ALA A 1 225 ? -47.050 -12.992 56.515 1.00 47.00 225 ALA A C 1
ATOM 1768 O O . ALA A 1 225 ? -46.762 -13.329 57.658 1.00 47.00 225 ALA A O 1
ATOM 1769 N N . GLU A 1 226 ? -47.457 -11.751 56.237 1.00 40.44 226 GLU A N 1
ATOM 1770 C CA . GLU A 1 226 ? -47.369 -10.633 57.190 1.00 40.44 226 GLU A CA 1
ATOM 1771 C C . GLU A 1 226 ? -48.742 -9.989 57.446 1.00 40.44 226 GLU A C 1
ATOM 1773 O O . GLU A 1 226 ? -48.922 -8.785 57.289 1.00 40.44 226 GLU A O 1
ATOM 1778 N N . CYS A 1 227 ? -49.754 -10.805 57.777 1.00 36.66 227 CYS A N 1
ATOM 1779 C CA . CYS A 1 227 ? -51.083 -10.285 58.122 1.00 36.66 227 CYS A CA 1
ATOM 1780 C C . CYS A 1 227 ? -51.916 -11.216 59.033 1.00 36.66 227 CYS A C 1
ATOM 1782 O O . CYS A 1 227 ? -53.045 -11.552 58.694 1.00 36.66 227 CYS A O 1
ATOM 1784 N N . ILE A 1 228 ? -51.361 -11.632 60.178 1.00 37.84 228 ILE A N 1
ATOM 1785 C CA . ILE A 1 228 ? -52.036 -12.175 61.386 1.00 37.84 228 ILE A CA 1
ATOM 1786 C C . ILE A 1 228 ? -51.065 -11.822 62.542 1.00 37.84 228 ILE A C 1
ATOM 1788 O O . ILE A 1 228 ? -49.880 -12.084 62.379 1.00 37.84 228 ILE A O 1
ATOM 1792 N N . ASP A 1 229 ? -51.356 -11.186 63.678 1.00 33.50 229 ASP A N 1
ATOM 1793 C CA . ASP A 1 229 ? -52.552 -10.874 64.466 1.00 33.50 229 ASP A CA 1
ATOM 1794 C C . ASP A 1 229 ? -52.268 -9.561 65.239 1.00 33.50 229 ASP A C 1
ATOM 1796 O O . ASP A 1 229 ? -51.137 -9.325 65.671 1.00 33.50 229 ASP A O 1
ATOM 1800 N N . VAL A 1 230 ? -53.271 -8.700 65.408 1.00 44.03 230 VAL A N 1
ATOM 1801 C CA . VAL A 1 230 ? -53.188 -7.439 66.167 1.00 44.03 230 VAL A CA 1
ATOM 1802 C C . VAL A 1 230 ? -54.052 -7.614 67.411 1.00 44.03 230 VAL A C 1
ATOM 1804 O O . VAL A 1 230 ? -55.136 -7.047 67.483 1.00 44.03 230 VAL A O 1
ATOM 1807 N N . ASP A 1 231 ? -53.613 -8.433 68.371 1.00 38.44 231 ASP A N 1
ATOM 1808 C CA . ASP A 1 231 ? -54.329 -8.547 69.656 1.00 38.44 231 ASP A CA 1
ATOM 1809 C C . ASP A 1 231 ? -53.459 -8.932 70.870 1.00 38.44 231 ASP A C 1
ATOM 1811 O O . ASP A 1 231 ? -53.968 -9.296 71.927 1.00 38.44 231 ASP A O 1
ATOM 1815 N N . GLU A 1 232 ? -52.129 -8.804 70.782 1.00 41.00 232 GLU A N 1
ATOM 1816 C CA . GLU A 1 232 ? -51.228 -9.169 71.893 1.00 41.00 232 GLU A CA 1
ATOM 1817 C C . GLU A 1 232 ? -50.266 -8.042 72.313 1.00 41.00 232 GLU A C 1
ATOM 1819 O O . GLU A 1 232 ? -49.132 -8.279 72.716 1.00 41.00 232 GLU A O 1
ATOM 1824 N N . LEU A 1 233 ? -50.710 -6.780 72.243 1.00 39.94 233 LEU A N 1
ATOM 1825 C CA . LEU A 1 233 ? -49.929 -5.627 72.737 1.00 39.94 233 LEU A CA 1
ATOM 1826 C C . LEU A 1 233 ? -50.446 -5.062 74.076 1.00 39.94 233 LEU A C 1
ATOM 1828 O O . LEU A 1 233 ? -49.835 -4.170 74.657 1.00 39.94 233 LEU A O 1
ATOM 1832 N N . ALA A 1 234 ? -51.560 -5.574 74.606 1.00 38.69 234 ALA A N 1
ATOM 1833 C CA . ALA A 1 234 ? -52.257 -4.952 75.738 1.00 38.69 234 ALA A CA 1
ATOM 1834 C C . ALA A 1 234 ? -51.949 -5.551 77.128 1.00 38.69 234 ALA A C 1
ATOM 1836 O O . ALA A 1 234 ? -52.581 -5.158 78.109 1.00 38.69 234 ALA A O 1
ATOM 1837 N N . LYS A 1 235 ? -51.000 -6.488 77.262 1.00 43.91 235 LYS A N 1
ATOM 1838 C CA . LYS A 1 235 ? -50.665 -7.112 78.559 1.00 43.91 235 LYS A CA 1
ATOM 1839 C C . LYS A 1 235 ? -49.167 -7.330 78.743 1.00 43.91 235 LYS A C 1
ATOM 1841 O O . LYS A 1 235 ? -48.698 -8.461 78.733 1.00 43.91 235 LYS A O 1
ATOM 1846 N N . LEU A 1 236 ? -48.407 -6.257 78.935 1.00 40.59 236 LEU A N 1
ATOM 1847 C CA . LEU A 1 236 ? -47.014 -6.391 79.363 1.00 40.59 236 LEU A CA 1
ATOM 1848 C C . LEU A 1 236 ? -46.525 -5.110 80.046 1.00 40.59 236 LEU A C 1
ATOM 1850 O O . LEU A 1 236 ? -45.708 -4.381 79.502 1.00 40.59 236 LEU A O 1
ATOM 1854 N N . ASN A 1 237 ? -47.075 -4.794 81.222 1.00 40.34 237 ASN A N 1
ATOM 1855 C CA . ASN A 1 237 ? -46.645 -3.616 81.987 1.00 40.34 237 ASN A CA 1
ATOM 1856 C C . ASN A 1 237 ? -46.158 -3.924 83.412 1.00 40.34 237 ASN A C 1
ATOM 1858 O O . ASN A 1 237 ? -46.131 -3.027 84.242 1.00 40.34 237 ASN A O 1
ATOM 1862 N N . ASP A 1 238 ? -45.716 -5.159 83.666 1.00 49.00 238 ASP A N 1
ATOM 1863 C CA . ASP A 1 238 ? -44.977 -5.534 84.883 1.00 49.00 238 ASP A CA 1
ATOM 1864 C C . ASP A 1 238 ? -43.608 -6.143 84.516 1.00 49.00 238 ASP A C 1
ATOM 1866 O O . ASP A 1 238 ? -43.256 -7.236 84.954 1.00 49.00 238 ASP A O 1
ATOM 1870 N N . GLN A 1 239 ? -42.833 -5.468 83.657 1.00 54.00 239 GLN A N 1
ATOM 1871 C CA . GLN A 1 239 ? -41.448 -5.868 83.383 1.00 54.00 239 GLN A CA 1
ATOM 1872 C C . GLN A 1 239 ? -40.507 -5.239 84.404 1.00 54.00 239 GLN A C 1
ATOM 1874 O O . GLN A 1 239 ? -40.402 -4.020 84.541 1.00 54.00 239 GLN A O 1
ATOM 1879 N N . THR A 1 240 ? -39.821 -6.106 85.138 1.00 64.69 240 THR A N 1
ATOM 1880 C CA . THR A 1 240 ? -38.761 -5.723 86.068 1.00 64.69 240 THR A CA 1
ATOM 1881 C C . THR A 1 240 ? -37.611 -5.030 85.315 1.00 64.69 240 THR A C 1
ATOM 1883 O O . THR A 1 240 ? -37.408 -5.301 84.133 1.00 64.69 240 THR A O 1
ATOM 1886 N N . PRO A 1 241 ? -36.819 -4.142 85.947 1.00 65.44 241 PRO A N 1
ATOM 1887 C CA . PRO A 1 241 ? -35.705 -3.443 85.285 1.00 65.44 241 PRO A CA 1
ATOM 1888 C C . PRO A 1 241 ? -34.667 -4.380 84.629 1.00 65.44 241 PRO A C 1
ATOM 1890 O O . PRO A 1 241 ? -33.963 -3.967 83.710 1.00 65.44 241 PRO A O 1
ATOM 1893 N N . GLU A 1 242 ? -34.604 -5.651 85.038 1.00 69.62 242 GLU A N 1
ATOM 1894 C CA . GLU A 1 242 ? -33.809 -6.697 84.377 1.00 69.62 242 GLU A CA 1
ATOM 1895 C C . GLU A 1 242 ? -34.331 -7.072 82.978 1.00 69.62 242 GLU A C 1
ATOM 1897 O O . GLU A 1 242 ? -33.536 -7.367 82.083 1.00 69.62 242 GLU A O 1
ATOM 1902 N N . ASP A 1 243 ? -35.646 -7.028 82.751 1.00 77.12 243 ASP A N 1
ATOM 1903 C CA . ASP A 1 243 ? -36.254 -7.334 81.453 1.00 77.12 243 ASP A CA 1
ATOM 1904 C C . ASP A 1 243 ? -35.969 -6.231 80.425 1.00 77.12 243 ASP A C 1
ATOM 1906 O O . ASP A 1 243 ? -35.678 -6.532 79.265 1.00 77.12 243 ASP A O 1
ATOM 1910 N N . PHE A 1 244 ? -35.946 -4.965 80.858 1.00 81.56 244 PHE A N 1
ATOM 1911 C CA . PHE A 1 244 ? -35.541 -3.835 80.017 1.00 81.56 244 PHE A CA 1
ATOM 1912 C C . PHE A 1 244 ? -34.083 -3.981 79.552 1.00 81.56 244 PHE A C 1
ATOM 1914 O O . PHE A 1 244 ? -33.822 -3.983 78.348 1.00 81.56 244 PHE A O 1
ATOM 1921 N N . ILE A 1 245 ? -33.150 -4.228 80.482 1.00 84.75 245 ILE A N 1
ATOM 1922 C CA . ILE A 1 245 ? -31.728 -4.467 80.170 1.00 84.75 245 ILE A CA 1
ATOM 1923 C C . ILE A 1 245 ? -31.567 -5.676 79.234 1.00 84.75 245 ILE A C 1
ATOM 1925 O O . ILE A 1 245 ? -30.765 -5.650 78.301 1.00 84.75 245 ILE A O 1
ATOM 1929 N N . ARG A 1 246 ? -32.360 -6.739 79.428 1.00 85.81 246 ARG A N 1
ATOM 1930 C CA . ARG A 1 246 ? -32.364 -7.911 78.541 1.00 85.81 246 ARG A CA 1
ATOM 1931 C C . ARG A 1 246 ? -32.834 -7.563 77.126 1.00 85.81 246 ARG A C 1
ATOM 1933 O O . ARG A 1 246 ? -32.259 -8.077 76.165 1.00 85.81 246 ARG A O 1
ATOM 1940 N N . THR A 1 247 ? -33.863 -6.728 76.975 1.00 86.25 247 THR A N 1
ATOM 1941 C CA . THR A 1 247 ? -34.314 -6.276 75.648 1.00 86.25 247 THR A CA 1
ATOM 1942 C C . THR A 1 247 ? -33.288 -5.369 74.974 1.00 86.25 247 THR A C 1
ATOM 1944 O O . THR A 1 247 ? -32.988 -5.589 73.802 1.00 86.25 247 THR A O 1
ATOM 1947 N N . GLU A 1 248 ? -32.673 -4.443 75.712 1.00 87.38 248 GLU A N 1
ATOM 1948 C CA . GLU A 1 248 ? -31.618 -3.557 75.213 1.00 87.38 248 GLU A CA 1
ATOM 1949 C C . GLU A 1 248 ? -30.399 -4.361 74.731 1.00 87.38 248 GLU A C 1
ATOM 1951 O O . GLU A 1 248 ? -30.010 -4.249 73.568 1.00 87.38 248 GLU A O 1
ATOM 1956 N N . LEU A 1 249 ? -29.893 -5.295 75.545 1.00 92.44 249 LEU A N 1
ATOM 1957 C CA . LEU A 1 249 ? -28.789 -6.187 75.168 1.00 92.44 249 LEU A CA 1
ATOM 1958 C C . LEU A 1 249 ? -29.124 -7.040 73.931 1.00 92.44 249 LEU A C 1
ATOM 1960 O O . LEU A 1 249 ? -28.274 -7.273 73.069 1.00 92.44 249 LEU A O 1
ATOM 1964 N N . LYS A 1 250 ? -30.375 -7.503 73.810 1.00 94.50 250 LYS A N 1
ATOM 1965 C CA . LYS A 1 250 ? -30.840 -8.257 72.637 1.00 94.50 250 LYS A CA 1
ATOM 1966 C C . LYS A 1 250 ? -30.860 -7.378 71.385 1.00 94.50 250 LYS A C 1
ATOM 1968 O O . LYS A 1 250 ? -30.442 -7.842 70.324 1.00 94.50 250 LYS A O 1
ATOM 1973 N N . THR A 1 251 ? -31.293 -6.120 71.494 1.00 92.62 251 THR A N 1
ATOM 1974 C CA . THR A 1 251 ? -31.226 -5.164 70.377 1.00 92.62 251 THR A CA 1
ATOM 1975 C C . THR A 1 251 ? -29.786 -4.828 69.995 1.00 92.62 251 THR A C 1
ATOM 1977 O O . THR A 1 251 ? -29.468 -4.831 68.807 1.00 92.62 251 THR A O 1
ATOM 1980 N N . GLU A 1 252 ? -28.885 -4.651 70.964 1.00 93.75 252 GLU A N 1
ATOM 1981 C CA . GLU A 1 252 ? -27.459 -4.409 70.724 1.00 93.75 252 GLU A CA 1
ATOM 1982 C C . GLU A 1 252 ? -26.797 -5.605 70.018 1.00 93.75 252 GLU A C 1
ATOM 1984 O O . GLU A 1 252 ? -26.054 -5.428 69.048 1.00 93.75 252 GLU A O 1
ATOM 1989 N N . CYS A 1 253 ? -27.122 -6.835 70.434 1.00 95.56 253 CYS A N 1
ATOM 1990 C CA . CYS A 1 253 ? -26.660 -8.058 69.773 1.00 95.56 253 CYS A CA 1
ATOM 1991 C C . CYS A 1 253 ? -27.134 -8.132 68.314 1.00 95.56 253 CYS A C 1
ATOM 1993 O O . CYS A 1 253 ? -26.341 -8.450 67.425 1.00 95.56 253 CYS A O 1
ATOM 1995 N N . LEU A 1 254 ? -28.405 -7.806 68.052 1.00 96.81 254 LEU A N 1
ATOM 1996 C CA . LEU A 1 254 ? -28.964 -7.775 66.698 1.00 96.81 254 LEU A CA 1
ATOM 1997 C C . LEU A 1 254 ? -28.281 -6.712 65.830 1.00 96.81 254 LEU A C 1
ATOM 1999 O O . LEU A 1 254 ? -27.830 -7.032 64.730 1.00 96.81 254 LEU A O 1
ATOM 2003 N N . VAL A 1 255 ? -28.116 -5.484 66.330 1.00 96.00 255 VAL A N 1
ATOM 2004 C CA . VAL A 1 255 ? -27.407 -4.408 65.617 1.00 96.00 255 VAL A CA 1
ATOM 2005 C C . VAL A 1 255 ? -25.959 -4.806 65.330 1.00 96.00 255 VAL A C 1
ATOM 2007 O O . VAL A 1 255 ? -25.492 -4.663 64.201 1.00 96.00 255 VAL A O 1
ATOM 2010 N N . THR A 1 256 ? -25.262 -5.382 66.311 1.00 96.88 256 THR A N 1
ATOM 2011 C CA . THR A 1 256 ? -23.884 -5.862 66.149 1.00 96.88 256 THR A CA 1
ATOM 2012 C C . THR A 1 256 ? -23.791 -6.951 65.083 1.00 96.88 256 THR A C 1
ATOM 2014 O O . THR A 1 256 ? -22.870 -6.927 64.265 1.00 96.88 256 THR A O 1
ATOM 2017 N N . SER A 1 257 ? -24.736 -7.897 65.060 1.00 96.62 257 SER A N 1
ATOM 2018 C CA . SER A 1 257 ? -24.776 -8.959 64.049 1.00 96.62 257 SER A CA 1
ATOM 2019 C C . SER A 1 257 ? -25.015 -8.405 62.641 1.00 96.62 257 SER A C 1
ATOM 2021 O O . SER A 1 257 ? -24.288 -8.760 61.713 1.00 96.62 257 SER A O 1
ATOM 2023 N N . LEU A 1 258 ? -25.938 -7.448 62.504 1.00 97.69 258 LEU A N 1
ATOM 2024 C CA . LEU A 1 258 ? -26.287 -6.816 61.233 1.00 97.69 258 LEU A CA 1
ATOM 2025 C C . LEU A 1 258 ? -25.137 -5.961 60.689 1.00 97.69 258 LEU A C 1
ATOM 2027 O O . LEU A 1 258 ? -24.841 -6.003 59.495 1.00 97.69 258 LEU A O 1
ATOM 2031 N N . LEU A 1 259 ? -24.438 -5.218 61.553 1.00 97.75 259 LEU A N 1
ATOM 2032 C CA . LEU A 1 259 ? -23.237 -4.474 61.166 1.00 97.75 259 LEU A CA 1
ATOM 2033 C C . LEU A 1 259 ? -22.115 -5.410 60.707 1.00 97.75 259 LEU A C 1
ATOM 2035 O O . LEU A 1 259 ? -21.441 -5.102 59.726 1.00 97.75 259 LEU A O 1
ATOM 2039 N N . ARG A 1 260 ? -21.940 -6.564 61.364 1.00 98.00 260 ARG A N 1
ATOM 2040 C CA . ARG A 1 260 ? -20.958 -7.580 60.958 1.00 98.00 260 ARG A CA 1
ATOM 2041 C C . ARG A 1 260 ? -21.288 -8.162 59.584 1.00 98.00 260 ARG A C 1
ATOM 2043 O O . ARG A 1 260 ? -20.411 -8.237 58.735 1.00 98.00 260 ARG A O 1
ATOM 2050 N N . GLU A 1 261 ? -22.550 -8.502 59.334 1.00 96.25 261 GLU A N 1
ATOM 2051 C CA . GLU A 1 261 ? -23.006 -8.985 58.025 1.00 96.25 261 GLU A CA 1
ATOM 2052 C C . GLU A 1 261 ? -22.812 -7.927 56.925 1.00 96.25 261 GLU A C 1
ATOM 2054 O O . GLU A 1 261 ? -22.302 -8.227 55.844 1.00 96.25 261 GLU A O 1
ATOM 2059 N N . LYS A 1 262 ? -23.139 -6.657 57.211 1.00 97.50 262 LYS A N 1
ATOM 2060 C CA . LYS A 1 262 ? -22.881 -5.538 56.291 1.00 97.50 262 LYS A CA 1
ATOM 2061 C C . LYS A 1 262 ? -21.391 -5.343 56.017 1.00 97.50 262 LYS A C 1
ATOM 2063 O O . LYS A 1 262 ? -21.038 -5.066 54.871 1.00 97.50 262 LYS A O 1
ATOM 2068 N N . LEU A 1 263 ? -20.539 -5.494 57.031 1.00 97.62 263 LEU A N 1
ATOM 2069 C CA . LEU A 1 263 ? -19.086 -5.440 56.882 1.00 97.62 263 LEU A CA 1
ATOM 2070 C C . LEU A 1 263 ? -18.598 -6.560 55.951 1.00 97.62 263 LEU A C 1
ATOM 2072 O O . LEU A 1 263 ? -17.931 -6.259 54.967 1.00 97.62 263 LEU A O 1
ATOM 2076 N N . TYR A 1 264 ? -19.012 -7.810 56.190 1.00 98.25 264 TYR A N 1
ATOM 2077 C CA . TYR A 1 264 ? -18.650 -8.954 55.341 1.00 98.25 264 TYR A CA 1
ATOM 2078 C C . TYR A 1 264 ? -19.126 -8.789 53.893 1.00 98.25 264 TYR A C 1
ATOM 2080 O O . TYR A 1 264 ? -18.379 -9.047 52.955 1.00 98.25 264 TYR A O 1
ATOM 2088 N N . SER A 1 265 ? -20.352 -8.298 53.684 1.00 96.56 265 SER A N 1
ATOM 2089 C CA . SER A 1 265 ? -20.862 -8.012 52.337 1.00 96.56 265 SER A CA 1
ATOM 2090 C C . SER A 1 265 ? -20.021 -6.955 51.611 1.00 96.56 265 SER A C 1
ATOM 2092 O O . SER A 1 265 ? -19.801 -7.061 50.402 1.00 96.56 265 SER A O 1
ATOM 2094 N N . LYS A 1 266 ? -19.535 -5.938 52.333 1.00 98.06 266 LYS A N 1
ATOM 2095 C CA . LYS A 1 266 ? -18.655 -4.910 51.770 1.00 98.06 266 LYS A CA 1
ATOM 2096 C C . LYS A 1 266 ? -17.244 -5.422 51.504 1.00 98.06 266 LYS A C 1
ATOM 2098 O O . LYS A 1 266 ? -16.685 -5.060 50.475 1.00 98.06 266 LYS A O 1
ATOM 2103 N N . GLU A 1 267 ? -16.705 -6.273 52.368 1.00 97.44 267 GLU A N 1
ATOM 2104 C CA . GLU A 1 267 ? -15.418 -6.943 52.158 1.00 97.44 267 GLU A CA 1
ATOM 2105 C C . GLU A 1 267 ? -15.443 -7.795 50.881 1.00 97.44 267 GLU A C 1
ATOM 2107 O O . GLU A 1 267 ? -14.600 -7.605 50.006 1.00 97.44 267 GLU A O 1
ATOM 2112 N N . LEU A 1 268 ? -16.496 -8.597 50.682 1.00 97.75 268 LEU A N 1
ATOM 2113 C CA . LEU A 1 268 ? -16.679 -9.383 49.457 1.00 97.75 268 LEU A CA 1
ATOM 2114 C C . LEU A 1 268 ? -16.778 -8.504 48.196 1.00 97.75 268 LEU A C 1
ATOM 2116 O O . LEU A 1 268 ? -16.198 -8.823 47.159 1.00 97.75 268 LEU A O 1
ATOM 2120 N N . GLN A 1 269 ? -17.489 -7.372 48.275 1.00 98.00 269 GLN A N 1
ATOM 2121 C CA . GLN A 1 269 ? -17.563 -6.415 47.164 1.00 98.00 269 GLN A CA 1
ATOM 2122 C C . GLN A 1 269 ? -16.179 -5.835 46.825 1.00 98.00 269 GLN A C 1
ATOM 2124 O O . GLN A 1 269 ? -15.864 -5.647 45.650 1.00 98.00 269 GLN A O 1
ATOM 2129 N N . VAL A 1 270 ? -15.349 -5.551 47.834 1.00 96.62 270 VAL A N 1
ATOM 2130 C CA . VAL A 1 270 ? -13.979 -5.060 47.632 1.00 96.62 270 VAL A CA 1
ATOM 2131 C C . VAL A 1 270 ? -13.107 -6.128 46.975 1.00 96.62 270 VAL A C 1
ATOM 2133 O O . VAL A 1 270 ? -12.402 -5.806 46.021 1.00 96.62 270 VAL A O 1
ATOM 2136 N N . GLU A 1 271 ? -13.185 -7.384 47.418 1.00 97.50 271 GLU A N 1
ATOM 2137 C CA . GLU A 1 271 ? -12.453 -8.498 46.800 1.00 97.50 271 GLU A CA 1
ATOM 2138 C C . GLU A 1 271 ? -12.841 -8.691 45.328 1.00 97.50 271 GLU A C 1
ATOM 2140 O O . GLU A 1 271 ? -11.968 -8.812 44.464 1.00 97.50 271 GLU A O 1
ATOM 2145 N N . GLN A 1 272 ? -14.141 -8.642 45.015 1.00 98.00 272 GLN A N 1
ATOM 2146 C CA . GLN A 1 272 ? -14.619 -8.722 43.635 1.00 98.00 272 GLN A CA 1
ATOM 2147 C C . GLN A 1 272 ? -14.069 -7.568 42.786 1.00 98.00 272 GLN A C 1
ATOM 2149 O O . GLN A 1 272 ? -13.513 -7.806 41.712 1.00 98.00 272 GLN A O 1
ATOM 2154 N N . MET A 1 273 ? -14.159 -6.324 43.273 1.00 98.00 273 MET A N 1
ATOM 2155 C CA . MET A 1 273 ? -13.618 -5.175 42.541 1.00 98.00 273 MET A CA 1
ATOM 2156 C C . MET A 1 273 ? -12.097 -5.257 42.367 1.00 98.00 273 MET A C 1
ATOM 2158 O O . MET A 1 273 ? -11.582 -4.856 41.326 1.00 98.00 273 MET A O 1
ATOM 2162 N N . GLN A 1 274 ? -11.357 -5.787 43.344 1.00 98.06 274 GLN A N 1
ATOM 2163 C CA . GLN A 1 274 ? -9.914 -6.012 43.211 1.00 98.06 274 GLN A CA 1
ATOM 2164 C C . GLN A 1 274 ? -9.596 -7.057 42.135 1.00 98.06 274 GLN A C 1
ATOM 2166 O O . GLN A 1 274 ? -8.654 -6.867 41.362 1.00 98.06 274 GLN A O 1
ATOM 2171 N N . ALA A 1 275 ? -10.384 -8.131 42.042 1.00 96.44 275 ALA A N 1
ATOM 2172 C CA . ALA A 1 275 ? -10.230 -9.138 40.997 1.00 96.44 275 ALA A CA 1
ATOM 2173 C C . ALA A 1 275 ? -10.522 -8.558 39.601 1.00 96.44 275 ALA A C 1
ATOM 2175 O O . ALA A 1 275 ? -9.722 -8.743 38.678 1.00 96.44 275 ALA A O 1
ATOM 2176 N N . GLU A 1 276 ? -11.614 -7.803 39.457 1.00 97.25 276 GLU A N 1
ATOM 2177 C CA . GLU A 1 276 ? -11.974 -7.110 38.215 1.00 97.25 276 GLU A CA 1
ATOM 2178 C C . GLU A 1 276 ? -10.892 -6.099 37.811 1.00 97.25 276 GLU A C 1
ATOM 2180 O O . GLU A 1 276 ? -10.404 -6.127 36.676 1.00 97.25 276 GLU A O 1
ATOM 2185 N N . LEU A 1 277 ? -10.412 -5.284 38.754 1.00 97.94 277 LEU A N 1
ATOM 2186 C CA . LEU A 1 277 ? -9.308 -4.355 38.524 1.00 97.94 277 LEU A CA 1
ATOM 2187 C C . LEU A 1 277 ? -8.041 -5.090 38.066 1.00 97.94 277 LEU A C 1
ATOM 2189 O O . LEU A 1 277 ? -7.420 -4.684 37.086 1.00 97.94 277 LEU A O 1
ATOM 2193 N N . ALA A 1 278 ? -7.676 -6.202 38.708 1.00 97.31 278 ALA A N 1
ATOM 2194 C CA . ALA A 1 278 ? -6.515 -6.997 38.311 1.00 97.31 278 ALA A CA 1
ATOM 2195 C C . ALA A 1 278 ? -6.661 -7.578 36.893 1.00 97.31 278 ALA A C 1
ATOM 2197 O O . ALA A 1 278 ? -5.684 -7.623 36.143 1.00 97.31 278 ALA A O 1
ATOM 2198 N N . THR A 1 279 ? -7.865 -8.009 36.496 1.00 97.56 279 THR A N 1
ATOM 2199 C CA . THR A 1 279 ? -8.119 -8.453 35.113 1.00 97.56 279 THR A CA 1
ATOM 2200 C C . THR A 1 279 ? -8.009 -7.303 34.111 1.00 97.56 279 THR A C 1
ATOM 2202 O O . THR A 1 279 ? -7.369 -7.472 33.073 1.00 97.56 279 THR A O 1
ATOM 2205 N N . SER A 1 280 ? -8.545 -6.126 34.445 1.00 97.75 280 SER A N 1
ATOM 2206 C CA . SER A 1 280 ? -8.489 -4.923 33.608 1.00 97.75 280 SER A CA 1
ATOM 2207 C C . SER A 1 280 ? -7.057 -4.408 33.419 1.00 97.75 280 SER A C 1
ATOM 2209 O O . SER A 1 280 ? -6.648 -4.109 32.295 1.00 97.75 280 SER A O 1
ATOM 2211 N N . VAL A 1 281 ? -6.252 -4.386 34.488 1.00 98.06 281 VAL A N 1
ATOM 2212 C CA . VAL A 1 281 ? -4.827 -4.020 34.430 1.00 98.06 281 VAL A CA 1
ATOM 2213 C C . VAL A 1 281 ? -4.059 -4.975 33.514 1.00 98.06 281 VAL A C 1
ATOM 2215 O O . VAL A 1 281 ? -3.355 -4.514 32.618 1.00 98.06 281 VAL A O 1
ATOM 2218 N N . ARG A 1 282 ? -4.259 -6.295 33.652 1.00 98.31 282 ARG A N 1
ATOM 2219 C CA . ARG A 1 282 ? -3.624 -7.282 32.759 1.00 98.31 282 ARG A CA 1
ATOM 2220 C C . ARG A 1 282 ? -4.035 -7.092 31.299 1.00 98.31 282 ARG A C 1
ATOM 2222 O O . ARG A 1 282 ? -3.179 -7.142 30.422 1.00 98.31 282 ARG A O 1
ATOM 2229 N N . GLY A 1 283 ? -5.320 -6.850 31.037 1.00 98.12 283 GLY A N 1
ATOM 2230 C CA . GLY A 1 283 ? -5.805 -6.539 29.689 1.00 98.12 283 GLY A CA 1
ATOM 2231 C C . GLY A 1 283 ? -5.141 -5.286 29.114 1.00 98.12 283 GLY A C 1
ATOM 2232 O O . GLY A 1 2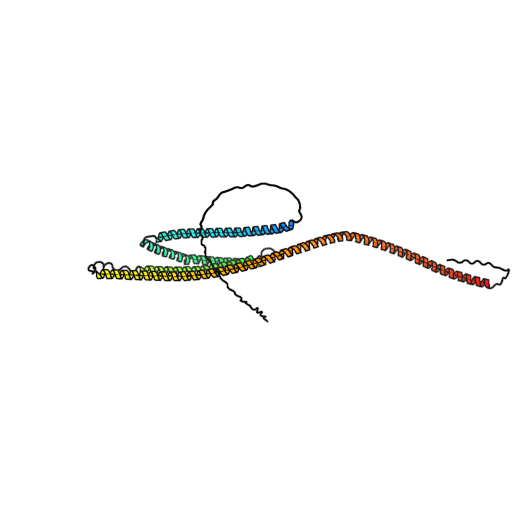83 ? -4.708 -5.282 27.965 1.00 98.12 283 GLY A O 1
ATOM 2233 N N . THR A 1 284 ? -4.974 -4.253 29.937 1.00 97.75 284 THR A N 1
ATOM 2234 C CA . THR A 1 284 ? -4.297 -3.008 29.547 1.00 97.75 284 THR A CA 1
ATOM 2235 C C . THR A 1 284 ? -2.819 -3.232 29.219 1.00 97.75 284 THR A C 1
ATOM 2237 O O . THR A 1 284 ? -2.315 -2.668 28.250 1.00 97.75 284 THR A O 1
ATOM 2240 N N . ASP A 1 285 ? -2.113 -4.071 29.980 1.00 98.31 285 ASP A N 1
ATOM 2241 C CA . ASP A 1 285 ? -0.715 -4.417 29.697 1.00 98.31 285 ASP A CA 1
ATOM 2242 C C . ASP A 1 285 ? -0.560 -5.195 28.379 1.00 98.31 285 ASP A C 1
ATOM 2244 O O . ASP A 1 285 ? 0.365 -4.915 27.613 1.00 98.31 285 ASP A O 1
ATOM 2248 N N . ILE A 1 286 ? -1.490 -6.111 28.074 1.00 98.31 286 ILE A N 1
ATOM 2249 C CA . ILE A 1 286 ? -1.532 -6.821 26.785 1.00 98.31 286 ILE A CA 1
ATOM 2250 C C . ILE A 1 286 ? -1.726 -5.819 25.646 1.00 98.31 286 ILE A C 1
ATOM 2252 O O . ILE A 1 286 ? -0.896 -5.767 24.738 1.00 98.31 286 ILE A O 1
ATOM 2256 N N . LEU A 1 287 ? -2.744 -4.959 25.731 1.00 98.50 287 LEU A N 1
ATOM 2257 C CA . LEU A 1 287 ? -3.000 -3.936 24.713 1.00 98.50 287 LEU A CA 1
ATOM 2258 C C . LEU A 1 287 ? -1.799 -2.999 24.527 1.00 98.50 287 LEU A C 1
ATOM 2260 O O . LEU A 1 287 ? -1.448 -2.655 23.402 1.00 98.50 287 LEU A O 1
ATOM 2264 N N . ARG A 1 288 ? -1.108 -2.623 25.609 1.00 98.56 288 ARG A N 1
ATOM 2265 C CA . ARG A 1 288 ? 0.118 -1.813 25.534 1.00 98.56 288 ARG A CA 1
ATOM 2266 C C . ARG A 1 288 ? 1.226 -2.526 24.756 1.00 98.56 288 ARG A C 1
ATOM 2268 O O . ARG A 1 288 ? 1.911 -1.887 23.961 1.00 98.56 288 ARG A O 1
ATOM 2275 N N . SER A 1 289 ? 1.393 -3.833 24.962 1.00 97.94 289 SER A N 1
ATOM 2276 C CA . SER A 1 289 ? 2.369 -4.637 24.216 1.00 97.94 289 SER A CA 1
ATOM 2277 C C . SER A 1 289 ? 2.011 -4.765 22.731 1.00 97.94 289 SER A C 1
ATOM 2279 O O . SER A 1 289 ? 2.893 -4.668 21.878 1.00 97.94 289 SER A O 1
ATOM 2281 N N . GLU A 1 290 ? 0.722 -4.893 22.407 1.00 97.81 290 GLU A N 1
ATOM 2282 C CA . GLU A 1 290 ? 0.234 -4.930 21.026 1.00 97.81 290 GLU A CA 1
ATOM 2283 C C . GLU A 1 290 ? 0.449 -3.592 20.315 1.00 97.81 290 GLU A C 1
ATOM 2285 O O . GLU A 1 290 ? 0.934 -3.571 19.183 1.00 97.81 290 GLU A O 1
ATOM 2290 N N . VAL A 1 291 ? 0.169 -2.474 20.995 1.00 98.44 291 VAL A N 1
ATOM 2291 C CA . VAL A 1 291 ? 0.438 -1.121 20.484 1.00 98.44 291 VAL A CA 1
ATOM 2292 C C . VAL A 1 291 ? 1.930 -0.925 20.219 1.00 98.44 291 VAL A C 1
ATOM 2294 O O . VAL A 1 291 ? 2.291 -0.415 19.159 1.00 98.44 291 VAL A O 1
ATOM 2297 N N . GLN A 1 292 ? 2.804 -1.360 21.133 1.00 98.44 292 GLN A N 1
ATOM 2298 C CA . GLN A 1 292 ? 4.250 -1.252 20.932 1.00 98.44 292 GLN A CA 1
ATOM 2299 C C . GLN A 1 292 ? 4.721 -2.097 19.740 1.00 98.44 292 GLN A C 1
ATOM 2301 O O . GLN A 1 292 ? 5.444 -1.596 18.886 1.00 98.44 292 GLN A O 1
ATOM 2306 N N . ASN A 1 293 ? 4.253 -3.342 19.623 1.00 98.00 293 ASN A N 1
ATOM 2307 C CA . ASN A 1 293 ? 4.571 -4.199 18.480 1.00 98.00 293 ASN A CA 1
ATOM 2308 C C . ASN A 1 293 ? 4.085 -3.581 17.155 1.00 98.00 293 ASN A C 1
ATOM 2310 O O . ASN A 1 293 ? 4.803 -3.577 16.156 1.00 98.00 293 ASN A O 1
ATOM 2314 N N . ALA A 1 294 ? 2.875 -3.015 17.130 1.00 98.44 294 ALA A N 1
ATOM 2315 C CA . ALA A 1 294 ? 2.367 -2.303 15.962 1.00 98.44 294 ALA A CA 1
ATOM 2316 C C . ALA A 1 294 ? 3.250 -1.095 15.601 1.00 98.44 294 ALA A C 1
ATOM 2318 O O . ALA A 1 294 ? 3.568 -0.904 14.427 1.00 98.44 294 ALA A O 1
ATOM 2319 N N . LEU A 1 295 ? 3.698 -0.321 16.594 1.00 98.56 295 LEU A N 1
ATOM 2320 C CA . LEU A 1 295 ? 4.595 0.820 16.397 1.00 98.56 295 LEU A CA 1
ATOM 2321 C C . LEU A 1 295 ? 5.965 0.398 15.839 1.00 98.56 295 LEU A C 1
ATOM 2323 O O . LEU A 1 295 ? 6.485 1.044 14.925 1.00 98.56 295 LEU A O 1
ATOM 2327 N N . ASP A 1 296 ? 6.527 -0.701 16.338 1.00 98.38 296 ASP A N 1
ATOM 2328 C CA . ASP A 1 296 ? 7.801 -1.247 15.862 1.00 98.38 296 ASP A CA 1
ATOM 2329 C C . ASP A 1 296 ? 7.682 -1.735 14.407 1.00 98.38 296 ASP A C 1
ATOM 2331 O O . ASP A 1 296 ? 8.541 -1.446 13.569 1.00 98.38 296 ASP A O 1
ATOM 2335 N N . ASN A 1 297 ? 6.569 -2.393 14.064 1.00 98.38 297 ASN A N 1
ATOM 2336 C CA . ASN A 1 297 ? 6.276 -2.816 12.692 1.00 98.38 297 ASN A CA 1
ATOM 2337 C C . ASN A 1 297 ? 6.120 -1.622 11.744 1.00 98.38 297 ASN A C 1
ATOM 2339 O O . ASN A 1 297 ? 6.697 -1.620 10.656 1.00 98.38 297 ASN A O 1
ATOM 2343 N N . VAL A 1 298 ? 5.394 -0.582 12.163 1.00 98.25 298 VAL A N 1
ATOM 2344 C CA . VAL A 1 298 ? 5.270 0.667 11.396 1.00 98.25 298 VAL A CA 1
ATOM 2345 C C . VAL A 1 298 ? 6.639 1.314 11.194 1.00 98.25 298 VAL A C 1
ATOM 2347 O O . VAL A 1 298 ? 6.944 1.768 10.092 1.00 98.25 298 VAL A O 1
ATOM 2350 N N . SER A 1 299 ? 7.494 1.311 12.216 1.00 98.50 299 SER A N 1
ATOM 2351 C CA . SER A 1 299 ? 8.855 1.846 12.123 1.00 98.50 299 SER A CA 1
ATOM 2352 C C . SER A 1 299 ? 9.705 1.058 11.120 1.00 98.50 299 SER A C 1
ATOM 2354 O O . SER A 1 299 ? 10.367 1.653 10.270 1.00 98.50 299 SER A O 1
ATOM 2356 N N . SER A 1 300 ? 9.632 -0.275 11.149 1.00 98.31 300 SER A N 1
ATOM 2357 C CA . SER A 1 300 ? 10.310 -1.154 10.186 1.00 98.31 300 SER A CA 1
ATOM 2358 C C . SER A 1 300 ? 9.857 -0.892 8.745 1.00 98.31 300 SER A C 1
ATOM 2360 O O . SER A 1 300 ? 10.684 -0.638 7.865 1.00 98.31 300 SER A O 1
ATOM 2362 N N . VAL A 1 301 ? 8.542 -0.860 8.505 1.00 98.50 301 VAL A N 1
ATOM 2363 C CA . VAL A 1 301 ? 7.970 -0.572 7.179 1.00 98.50 301 VAL A CA 1
ATOM 2364 C C . VAL A 1 301 ? 8.335 0.840 6.712 1.00 98.50 301 VAL A C 1
ATOM 2366 O O . VAL A 1 301 ? 8.645 1.039 5.540 1.00 98.50 301 VAL A O 1
ATOM 2369 N N . SER A 1 302 ? 8.376 1.819 7.617 1.00 98.50 302 SER A N 1
ATOM 2370 C CA . SER A 1 302 ? 8.814 3.187 7.315 1.00 98.50 302 SER A CA 1
ATOM 2371 C C . SER A 1 302 ? 10.270 3.238 6.836 1.00 98.50 302 SER A C 1
ATOM 2373 O O . SER A 1 302 ? 10.583 3.923 5.861 1.00 98.50 302 SER A O 1
ATOM 2375 N N . HIS A 1 303 ? 11.167 2.468 7.457 1.00 98.69 303 HIS A N 1
ATOM 2376 C CA . HIS A 1 303 ? 12.548 2.352 6.984 1.00 98.69 303 HIS A CA 1
ATOM 2377 C C . HIS A 1 303 ? 12.644 1.678 5.609 1.00 98.69 303 HIS A C 1
ATOM 2379 O O . HIS A 1 303 ? 13.388 2.162 4.757 1.00 98.69 303 HIS A O 1
ATOM 2385 N N . GLN A 1 304 ? 11.869 0.617 5.364 1.00 98.56 304 GLN A N 1
ATOM 2386 C CA . GLN A 1 304 ? 11.807 -0.036 4.048 1.00 98.56 304 GLN A CA 1
ATOM 2387 C C . GLN A 1 304 ? 11.288 0.910 2.958 1.00 98.56 304 GLN A C 1
ATOM 2389 O O . GLN A 1 304 ? 11.820 0.927 1.851 1.00 98.56 304 GLN A O 1
ATOM 2394 N N . LEU A 1 305 ? 10.285 1.734 3.275 1.00 98.38 305 LEU A N 1
ATOM 2395 C CA . LEU A 1 305 ? 9.748 2.730 2.351 1.00 98.38 305 LEU A CA 1
ATOM 2396 C C . LEU A 1 305 ? 10.817 3.747 1.930 1.00 98.38 305 LEU A C 1
ATOM 2398 O O . LEU A 1 305 ? 10.951 4.023 0.742 1.00 98.38 305 LEU A O 1
ATOM 2402 N N . LYS A 1 306 ? 11.609 4.258 2.882 1.00 98.56 306 LYS A N 1
ATOM 2403 C CA . LYS A 1 306 ? 12.712 5.189 2.587 1.00 98.56 306 LYS A CA 1
ATOM 2404 C C . LYS A 1 306 ? 13.799 4.560 1.714 1.00 98.56 306 LYS A C 1
ATOM 2406 O O . LYS A 1 306 ? 14.373 5.245 0.872 1.00 98.56 306 LYS A O 1
ATOM 2411 N N . ASP A 1 307 ? 14.088 3.272 1.900 1.00 98.50 307 ASP A N 1
ATOM 2412 C CA . ASP A 1 307 ? 15.045 2.561 1.045 1.00 98.50 307 ASP A CA 1
ATOM 2413 C C . ASP A 1 307 ? 14.530 2.443 -0.397 1.00 98.50 307 ASP A C 1
ATOM 2415 O O . ASP A 1 307 ? 15.253 2.754 -1.344 1.00 98.50 307 ASP A O 1
ATOM 2419 N N . LEU A 1 308 ? 13.254 2.081 -0.571 1.00 98.50 308 LEU A N 1
ATOM 2420 C CA . LEU A 1 308 ? 12.621 2.029 -1.891 1.00 98.50 308 LEU A CA 1
ATOM 2421 C C . LEU A 1 308 ? 12.568 3.405 -2.565 1.00 98.50 308 LEU A C 1
ATOM 2423 O O . LEU A 1 308 ? 12.831 3.501 -3.763 1.00 98.50 308 LEU A O 1
ATOM 2427 N N . GLU A 1 309 ? 12.281 4.466 -1.812 1.00 98.44 309 GLU A N 1
ATOM 2428 C CA . GLU A 1 309 ? 12.314 5.845 -2.308 1.00 98.44 309 GLU A CA 1
ATOM 2429 C C . GLU A 1 309 ? 13.714 6.216 -2.822 1.00 98.44 309 GLU A C 1
ATOM 2431 O O . GLU A 1 309 ? 13.857 6.712 -3.940 1.00 98.44 309 GLU A O 1
ATOM 2436 N N . LEU A 1 310 ? 14.769 5.878 -2.073 1.00 98.50 310 LEU A N 1
ATOM 2437 C CA . LEU A 1 310 ? 16.149 6.096 -2.511 1.00 98.50 310 LEU A CA 1
ATOM 2438 C C . LEU A 1 310 ? 16.501 5.282 -3.767 1.00 98.50 310 LEU A C 1
ATOM 2440 O O . LEU A 1 310 ? 17.200 5.775 -4.655 1.00 98.50 310 LEU A O 1
ATOM 2444 N N . GLN A 1 311 ? 16.039 4.033 -3.861 1.00 98.44 311 GLN A N 1
ATOM 2445 C CA . GLN A 1 311 ? 16.241 3.215 -5.058 1.00 98.44 311 GLN A CA 1
ATOM 2446 C C . GLN A 1 311 ? 15.528 3.804 -6.280 1.00 98.44 311 GLN A C 1
ATOM 2448 O O . GLN A 1 311 ? 16.098 3.794 -7.372 1.00 98.44 311 GLN A O 1
ATOM 2453 N N . MET A 1 312 ? 14.320 4.339 -6.101 1.00 98.31 312 MET A N 1
ATOM 2454 C CA . MET A 1 312 ? 13.561 4.998 -7.162 1.00 98.31 312 MET A CA 1
ATOM 2455 C C . MET A 1 312 ? 14.309 6.225 -7.689 1.00 98.31 312 MET A C 1
ATOM 2457 O O . MET A 1 312 ? 14.533 6.316 -8.892 1.00 98.31 312 MET A O 1
ATOM 2461 N N . MET A 1 313 ? 14.833 7.074 -6.799 1.00 97.94 313 MET A N 1
ATOM 2462 C CA . MET A 1 313 ? 15.645 8.236 -7.188 1.00 97.94 313 MET A CA 1
ATOM 2463 C C . MET A 1 313 ? 16.874 7.843 -8.026 1.00 97.94 313 MET A C 1
ATOM 2465 O O . MET A 1 313 ? 17.145 8.448 -9.060 1.00 97.94 313 MET A O 1
ATOM 2469 N N . LYS A 1 314 ? 17.587 6.772 -7.647 1.00 98.50 314 LYS A N 1
ATOM 2470 C CA . LYS A 1 314 ? 18.727 6.255 -8.434 1.00 98.50 314 LYS A CA 1
ATOM 2471 C C . LYS A 1 314 ? 18.315 5.753 -9.820 1.00 98.50 314 LYS A C 1
ATOM 2473 O O . LYS A 1 314 ? 19.079 5.854 -10.785 1.00 98.50 314 LYS A O 1
ATOM 2478 N N . LYS A 1 315 ? 17.130 5.146 -9.925 1.00 98.19 315 LYS A N 1
ATOM 2479 C CA . LYS A 1 315 ? 16.585 4.686 -11.207 1.00 98.19 315 LYS A CA 1
ATOM 2480 C C . LYS A 1 315 ? 16.181 5.868 -12.080 1.00 98.19 315 LYS A C 1
ATOM 2482 O O . LYS A 1 315 ? 16.500 5.830 -13.263 1.00 98.19 315 LYS A O 1
ATOM 2487 N N . ASP A 1 316 ? 15.591 6.912 -11.509 1.00 98.50 316 ASP A N 1
ATOM 2488 C CA . ASP A 1 316 ? 15.253 8.142 -12.231 1.00 98.50 316 ASP A CA 1
ATOM 2489 C C . ASP A 1 316 ? 16.504 8.840 -12.778 1.00 98.50 316 ASP A C 1
ATOM 2491 O O . ASP A 1 316 ? 16.543 9.208 -13.951 1.00 98.50 316 ASP A O 1
ATOM 2495 N N . GLU A 1 317 ? 17.575 8.936 -11.984 1.00 98.38 317 GLU A N 1
ATOM 2496 C CA . GL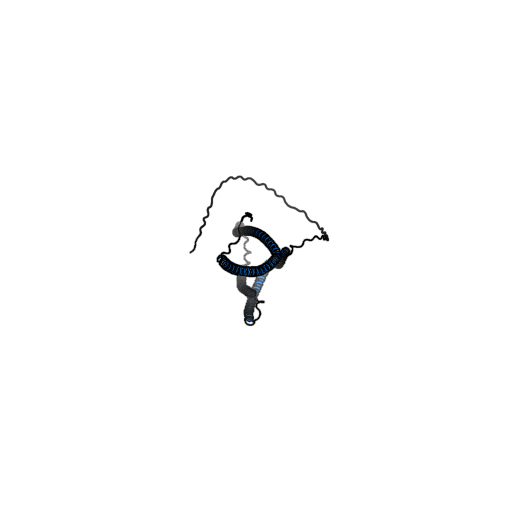U A 1 317 ? 18.878 9.425 -12.459 1.00 98.38 317 GLU A CA 1
ATOM 2497 C C . GLU A 1 317 ? 19.399 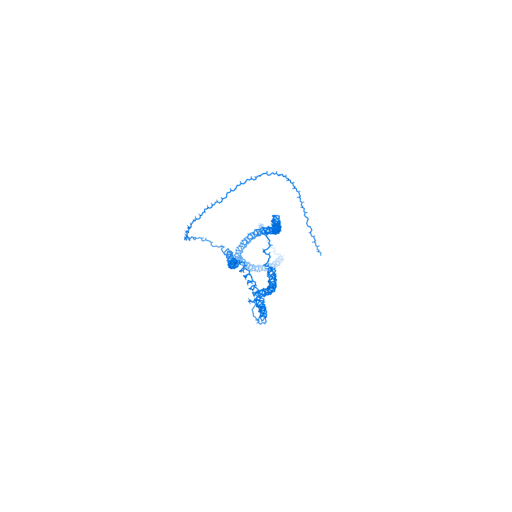8.594 -13.642 1.00 98.38 317 GLU A C 1
ATOM 2499 O O . GLU A 1 317 ? 19.812 9.148 -14.660 1.00 98.38 317 GLU A O 1
ATOM 2504 N N . SER A 1 318 ? 19.318 7.262 -13.551 1.00 98.44 318 SER A N 1
ATOM 2505 C CA . SER A 1 318 ? 19.745 6.367 -14.636 1.00 98.44 318 SER A CA 1
ATOM 2506 C C . SER A 1 318 ? 18.897 6.536 -15.902 1.00 98.44 318 SER A C 1
ATOM 2508 O O . SER A 1 318 ? 19.437 6.530 -17.007 1.00 98.44 318 SER A O 1
ATOM 2510 N N . ILE A 1 319 ? 17.577 6.697 -15.754 1.00 98.50 319 ILE A N 1
ATOM 2511 C CA . ILE A 1 319 ? 16.652 6.955 -16.866 1.00 98.50 319 ILE A CA 1
ATOM 2512 C C . ILE A 1 319 ? 17.021 8.271 -17.556 1.00 98.50 319 ILE A C 1
ATOM 2514 O O . ILE A 1 319 ? 17.114 8.303 -18.782 1.00 98.50 319 ILE A O 1
ATOM 2518 N N . ASN A 1 320 ? 17.299 9.327 -16.788 1.00 98.44 320 ASN A N 1
ATOM 2519 C CA . ASN A 1 320 ? 17.690 10.630 -17.327 1.00 98.44 320 ASN A CA 1
ATOM 2520 C C . ASN A 1 320 ? 19.015 10.570 -18.105 1.00 98.44 320 ASN A C 1
ATOM 2522 O O . ASN A 1 320 ? 19.124 11.179 -19.174 1.00 98.44 320 ASN A O 1
ATOM 2526 N N . CYS A 1 321 ? 20.004 9.814 -17.612 1.00 98.44 321 CYS A N 1
ATOM 2527 C CA . CYS A 1 321 ? 21.254 9.571 -18.339 1.00 98.44 321 CYS A CA 1
ATOM 2528 C C . CYS A 1 321 ? 20.987 8.864 -19.675 1.00 98.44 321 CYS A C 1
ATOM 2530 O O . CYS A 1 321 ? 21.344 9.390 -20.725 1.00 98.44 321 CYS A O 1
ATOM 2532 N N . ILE A 1 322 ? 20.262 7.738 -19.658 1.00 98.50 322 ILE A N 1
ATOM 2533 C CA . ILE A 1 322 ? 19.942 6.971 -20.876 1.00 98.50 322 ILE A CA 1
ATOM 2534 C C . ILE A 1 322 ? 19.144 7.815 -21.879 1.00 98.50 322 ILE A C 1
ATOM 2536 O O . ILE A 1 322 ? 19.368 7.733 -23.085 1.00 98.50 322 ILE A O 1
ATOM 2540 N N . GLN A 1 323 ? 18.209 8.638 -21.404 1.00 98.62 323 GLN A N 1
ATOM 2541 C CA . GLN A 1 323 ? 17.432 9.528 -22.261 1.00 98.62 323 GLN A CA 1
ATOM 2542 C C . GLN A 1 323 ? 18.314 10.592 -22.928 1.00 98.62 323 GLN A C 1
ATOM 2544 O O . GLN A 1 323 ? 18.101 10.915 -24.098 1.00 98.62 323 GLN A O 1
ATOM 2549 N N . SER A 1 324 ? 19.308 11.112 -22.204 1.00 98.31 324 SER A N 1
ATOM 2550 C CA . SER A 1 324 ? 20.279 12.070 -22.740 1.00 98.31 324 SER A CA 1
ATOM 2551 C C . SER A 1 324 ? 21.162 11.422 -23.810 1.00 98.31 324 SER A C 1
ATOM 2553 O O . SER A 1 324 ? 21.277 11.977 -24.905 1.00 98.31 324 SER A O 1
ATOM 2555 N N . ASP A 1 325 ? 21.682 10.221 -23.539 1.00 98.56 325 ASP A N 1
ATOM 2556 C CA . ASP A 1 325 ? 22.502 9.440 -24.476 1.00 98.56 325 ASP A CA 1
ATOM 2557 C C . ASP A 1 325 ? 21.719 9.096 -25.752 1.00 98.56 325 ASP A C 1
ATOM 2559 O O . ASP A 1 325 ? 22.208 9.254 -26.872 1.00 98.56 325 ASP A O 1
ATOM 2563 N N . LEU A 1 326 ? 20.457 8.678 -25.605 1.00 98.44 326 LEU A N 1
ATOM 2564 C CA . LEU A 1 326 ? 19.576 8.396 -26.737 1.00 98.44 326 LEU A CA 1
ATOM 2565 C C . LEU A 1 326 ? 19.348 9.647 -27.592 1.00 98.44 326 LEU A C 1
ATOM 2567 O O . LEU A 1 326 ? 19.356 9.575 -28.822 1.00 98.44 326 LEU A O 1
ATOM 2571 N N . GLN A 1 327 ? 19.150 10.803 -26.955 1.00 98.50 327 GLN A N 1
ATOM 2572 C CA . GLN A 1 327 ? 18.967 12.064 -27.663 1.00 98.50 327 GLN A CA 1
ATOM 2573 C C . GLN A 1 327 ? 20.244 12.489 -28.399 1.00 98.50 327 GLN A C 1
ATOM 2575 O O . GLN A 1 327 ? 20.158 13.051 -29.490 1.00 98.50 327 GLN A O 1
ATOM 2580 N N . GLU A 1 328 ? 21.421 12.244 -27.827 1.00 98.19 328 GLU A N 1
ATOM 2581 C CA . GLU A 1 328 ? 22.703 12.478 -28.492 1.00 98.19 328 GLU A CA 1
ATOM 2582 C C . GLU A 1 328 ? 22.885 11.564 -29.705 1.00 98.19 328 GLU A C 1
ATOM 2584 O O . GLU A 1 328 ? 23.113 12.066 -30.807 1.00 98.19 328 GLU A O 1
ATOM 2589 N N . SER A 1 329 ? 22.641 10.263 -29.547 1.00 98.12 329 SER A N 1
ATOM 2590 C CA . SER A 1 329 ? 22.704 9.298 -30.649 1.00 98.12 329 SER A CA 1
ATOM 2591 C C . SER A 1 329 ? 21.736 9.644 -31.792 1.00 98.12 329 SER A C 1
ATOM 2593 O O . SER A 1 329 ? 22.103 9.572 -32.966 1.00 98.12 329 SER A O 1
ATOM 2595 N N . ASP A 1 330 ? 20.518 10.106 -31.486 1.00 98.44 330 ASP A N 1
ATOM 2596 C CA . ASP A 1 330 ? 19.567 10.576 -32.504 1.00 98.44 330 ASP A CA 1
ATOM 2597 C C . ASP A 1 330 ? 20.083 11.814 -33.263 1.00 98.44 330 ASP A C 1
ATOM 2599 O O . ASP A 1 330 ? 19.914 11.917 -34.483 1.00 98.44 330 ASP A O 1
ATOM 2603 N N . ARG A 1 331 ? 20.760 12.751 -32.581 1.00 98.31 331 ARG A N 1
ATOM 2604 C CA . ARG A 1 331 ? 21.395 13.906 -33.244 1.00 98.31 331 ARG A CA 1
ATOM 2605 C C . ARG A 1 331 ? 22.517 13.457 -34.178 1.00 98.31 331 ARG A C 1
ATOM 2607 O O . ARG A 1 331 ? 22.561 13.921 -35.318 1.00 98.31 331 ARG A O 1
ATOM 2614 N N . GLU A 1 332 ? 23.382 12.548 -33.738 1.00 98.31 332 GLU A N 1
ATOM 2615 C CA . GLU A 1 332 ? 24.455 11.996 -34.572 1.00 98.31 332 GLU A CA 1
ATOM 2616 C C . GLU A 1 332 ? 23.902 11.261 -35.796 1.00 98.31 332 GLU A C 1
ATOM 2618 O O . GLU A 1 332 ? 24.348 11.496 -36.921 1.00 98.31 332 GLU A O 1
ATOM 2623 N N . LEU A 1 333 ? 22.866 10.439 -35.614 1.00 98.06 333 LEU A N 1
ATOM 2624 C CA . LEU A 1 333 ? 22.187 9.753 -36.713 1.00 98.06 333 LEU A CA 1
ATOM 2625 C C . LEU A 1 333 ? 21.570 10.729 -37.714 1.00 98.06 333 LEU A C 1
ATOM 2627 O O . LEU A 1 333 ? 21.639 10.489 -38.922 1.00 98.06 333 LEU A O 1
ATOM 2631 N N . LYS A 1 334 ? 20.980 11.838 -37.253 1.00 98.38 334 LYS A N 1
ATOM 2632 C CA . LYS A 1 334 ? 20.472 12.897 -38.141 1.00 98.38 334 LYS A CA 1
ATOM 2633 C C . LYS A 1 334 ? 21.592 13.526 -38.964 1.00 98.38 334 LYS A C 1
ATOM 2635 O O . LYS A 1 334 ? 21.409 13.725 -40.165 1.00 98.38 334 LYS A O 1
ATOM 2640 N N . ILE A 1 335 ? 22.746 13.792 -38.349 1.00 98.19 335 ILE A N 1
ATOM 2641 C CA . ILE A 1 335 ? 23.924 14.318 -39.050 1.00 98.19 335 ILE A CA 1
ATOM 2642 C C . ILE A 1 335 ? 24.409 13.308 -40.097 1.00 98.19 335 ILE A C 1
ATOM 2644 O O . ILE A 1 335 ? 24.545 13.666 -41.268 1.00 98.19 335 ILE A O 1
ATOM 2648 N N . MET A 1 336 ? 24.590 12.038 -39.720 1.00 97.94 336 MET A N 1
ATOM 2649 C CA . MET A 1 336 ? 25.018 10.980 -40.644 1.00 97.94 336 MET A CA 1
ATOM 2650 C C . MET A 1 336 ? 24.042 10.808 -41.812 1.00 97.94 336 MET A C 1
ATOM 2652 O O . MET A 1 336 ? 24.468 10.743 -42.964 1.00 97.94 336 MET A O 1
ATOM 2656 N N . ARG A 1 337 ? 22.731 10.812 -41.545 1.00 97.94 337 ARG A N 1
ATOM 2657 C CA . ARG A 1 337 ? 21.687 10.741 -42.579 1.00 97.94 337 ARG A CA 1
ATOM 2658 C C . ARG A 1 337 ? 21.753 11.920 -43.553 1.00 97.94 337 ARG A C 1
ATOM 2660 O O . ARG A 1 337 ? 21.435 11.740 -44.723 1.00 97.94 337 ARG A O 1
ATOM 2667 N N . GLY A 1 338 ? 22.171 13.100 -43.092 1.00 97.38 338 GLY A N 1
ATOM 2668 C CA . GLY A 1 338 ? 22.390 14.273 -43.941 1.00 97.38 338 GLY A CA 1
ATOM 2669 C C . GLY A 1 338 ? 23.665 14.204 -44.794 1.00 97.38 338 GLY A C 1
ATOM 2670 O O . GLY A 1 338 ? 23.684 14.743 -45.898 1.00 97.38 338 GLY A O 1
ATOM 2671 N N . ILE A 1 339 ? 24.721 13.539 -44.314 1.00 97.88 339 ILE A N 1
ATOM 2672 C CA . ILE A 1 339 ? 25.990 13.368 -45.048 1.00 97.88 339 ILE A CA 1
ATOM 2673 C C . ILE A 1 339 ? 25.894 12.239 -46.083 1.00 97.88 339 ILE A C 1
ATOM 2675 O O . ILE A 1 339 ? 26.427 12.370 -47.184 1.00 97.88 339 ILE A O 1
ATOM 2679 N N . LEU A 1 340 ? 25.180 11.159 -45.758 1.00 98.19 340 LEU A N 1
ATOM 2680 C CA . LEU A 1 340 ? 25.027 9.973 -46.601 1.00 98.19 340 LEU A CA 1
ATOM 2681 C C . LEU A 1 340 ? 24.668 10.260 -48.076 1.00 98.19 340 LEU A C 1
ATOM 2683 O O . LEU A 1 340 ? 25.341 9.697 -48.937 1.00 98.19 340 LEU A O 1
ATOM 2687 N N . PRO A 1 341 ? 23.684 11.121 -48.418 1.00 97.81 341 PRO A N 1
ATOM 2688 C CA . PRO A 1 341 ? 23.369 11.409 -49.819 1.00 97.81 341 PRO A CA 1
ATOM 2689 C C . PRO A 1 341 ? 24.519 12.091 -50.569 1.00 97.81 341 PRO A C 1
ATOM 2691 O O . PRO A 1 341 ? 24.725 11.795 -51.737 1.00 97.81 341 PRO A O 1
ATOM 2694 N N . LYS A 1 342 ? 25.323 12.933 -49.907 1.00 97.62 342 LYS A N 1
ATOM 2695 C CA . LYS A 1 342 ? 26.473 13.588 -50.554 1.00 97.62 342 LYS A CA 1
ATOM 2696 C C . LYS A 1 342 ? 27.551 12.575 -50.924 1.00 97.62 342 LYS A C 1
ATOM 2698 O O . LYS A 1 342 ? 28.033 12.563 -52.047 1.00 97.62 342 LYS A O 1
ATOM 2703 N N . VAL A 1 343 ? 27.878 11.682 -49.988 1.00 98.12 343 VAL A N 1
ATOM 2704 C CA . VAL A 1 343 ? 28.830 10.585 -50.232 1.00 98.12 343 VAL A CA 1
ATOM 2705 C C . VAL A 1 343 ? 28.304 9.645 -51.322 1.00 98.12 343 VAL A C 1
ATOM 2707 O O . VAL A 1 343 ? 29.070 9.149 -52.145 1.00 98.12 343 VAL A O 1
ATOM 2710 N N . GLN A 1 344 ? 26.990 9.416 -51.351 1.00 97.56 344 GLN A N 1
ATOM 2711 C CA . GLN A 1 344 ? 26.333 8.626 -52.384 1.00 97.56 344 GLN A CA 1
ATOM 2712 C C . GLN A 1 344 ? 26.464 9.273 -53.774 1.00 97.56 344 GLN A C 1
ATOM 2714 O O . GLN A 1 344 ? 26.869 8.592 -54.712 1.00 97.56 344 GLN A O 1
ATOM 2719 N N . GLU A 1 345 ? 26.195 10.575 -53.892 1.00 97.94 345 GLU A N 1
ATOM 2720 C CA . GLU A 1 345 ? 26.365 11.343 -55.133 1.00 97.94 345 GLU A CA 1
ATOM 2721 C C . GLU A 1 345 ? 27.825 11.346 -55.613 1.00 97.94 345 GLU A C 1
ATOM 2723 O O . GLU A 1 345 ? 28.090 11.101 -56.791 1.00 97.94 345 GLU A O 1
ATOM 2728 N N . GLU A 1 346 ? 28.789 11.560 -54.709 1.00 98.00 346 GLU A N 1
ATOM 2729 C CA . GLU A 1 346 ? 30.222 11.507 -55.029 1.00 98.00 346 GLU A CA 1
ATOM 2730 C C . GLU A 1 346 ? 30.642 10.127 -55.552 1.00 98.00 346 GLU A C 1
ATOM 2732 O O . GLU A 1 346 ? 31.384 10.025 -56.536 1.00 98.00 346 GLU A O 1
ATOM 2737 N N . ARG A 1 347 ? 30.140 9.054 -54.928 1.00 98.12 347 ARG A N 1
ATOM 2738 C CA . ARG A 1 347 ? 30.380 7.676 -55.367 1.00 98.12 347 ARG A CA 1
ATOM 2739 C C . ARG A 1 347 ? 29.814 7.425 -56.763 1.00 98.12 347 ARG A C 1
ATOM 2741 O O . ARG A 1 347 ? 30.496 6.808 -57.581 1.00 98.12 347 ARG A O 1
ATOM 2748 N N . ASP A 1 348 ? 28.598 7.890 -57.039 1.00 98.25 348 ASP A N 1
ATOM 2749 C CA . ASP A 1 348 ? 27.936 7.686 -58.332 1.00 98.25 348 ASP A CA 1
ATOM 2750 C C . ASP A 1 348 ? 28.644 8.474 -59.453 1.00 98.25 348 ASP A C 1
ATOM 2752 O O . ASP A 1 348 ? 28.870 7.943 -60.543 1.00 98.25 348 ASP A O 1
ATOM 2756 N N . LEU A 1 349 ? 29.109 9.697 -59.167 1.00 98.12 349 LEU A N 1
ATOM 2757 C CA . LEU A 1 349 ? 29.926 10.488 -60.095 1.00 98.12 349 LEU A CA 1
ATOM 2758 C C . LEU A 1 349 ? 31.255 9.795 -60.425 1.00 98.12 349 LEU A C 1
ATOM 2760 O O . LEU A 1 349 ? 31.675 9.737 -61.584 1.00 98.12 349 LEU A O 1
ATOM 2764 N N . MET A 1 350 ? 31.936 9.274 -59.404 1.00 98.12 350 MET A N 1
ATOM 2765 C CA . MET A 1 350 ? 33.209 8.580 -59.583 1.00 98.12 350 MET A CA 1
ATOM 2766 C C . MET A 1 350 ? 33.041 7.294 -60.392 1.00 98.12 350 MET A C 1
ATOM 2768 O O . MET A 1 350 ? 33.875 7.000 -61.248 1.00 98.12 350 MET A O 1
ATOM 2772 N N . TRP A 1 351 ? 31.946 6.565 -60.168 1.00 98.50 351 TRP A N 1
ATOM 2773 C CA . TRP A 1 351 ? 31.594 5.378 -60.940 1.00 98.50 351 TRP A CA 1
ATOM 2774 C C . TRP A 1 351 ? 31.419 5.687 -62.431 1.00 98.50 351 TRP A C 1
ATOM 2776 O O . TRP A 1 351 ? 31.996 4.996 -63.271 1.00 98.50 351 TRP A O 1
ATOM 2786 N N . GLU A 1 352 ? 30.696 6.758 -62.769 1.00 98.25 352 GLU A N 1
ATOM 2787 C CA . GLU A 1 352 ? 30.522 7.169 -64.167 1.00 98.25 352 GLU A CA 1
ATOM 2788 C C . GLU A 1 352 ? 31.864 7.545 -64.813 1.00 98.25 352 GLU A C 1
ATOM 2790 O O . GLU A 1 352 ? 32.149 7.162 -65.947 1.00 98.25 352 GLU A O 1
ATOM 2795 N N . LYS A 1 353 ? 32.748 8.216 -64.068 1.00 98.19 353 LYS A N 1
ATOM 2796 C CA . LYS A 1 353 ? 34.095 8.546 -64.548 1.00 98.19 353 LYS A CA 1
ATOM 2797 C C . LYS A 1 353 ? 34.951 7.298 -64.798 1.00 98.19 353 LYS A C 1
ATOM 2799 O O . LYS A 1 353 ? 35.648 7.226 -65.808 1.00 98.19 353 LYS A O 1
ATOM 2804 N N . VAL A 1 354 ? 34.892 6.304 -63.908 1.00 98.38 354 VAL A N 1
ATOM 2805 C CA . VAL A 1 354 ? 35.573 5.009 -64.093 1.00 98.38 354 VAL A CA 1
ATOM 2806 C C . VAL A 1 354 ? 35.048 4.295 -65.338 1.00 98.38 354 VAL A C 1
ATOM 2808 O O . VAL A 1 354 ? 35.843 3.780 -66.124 1.00 98.38 354 VAL A O 1
ATOM 2811 N N . LYS A 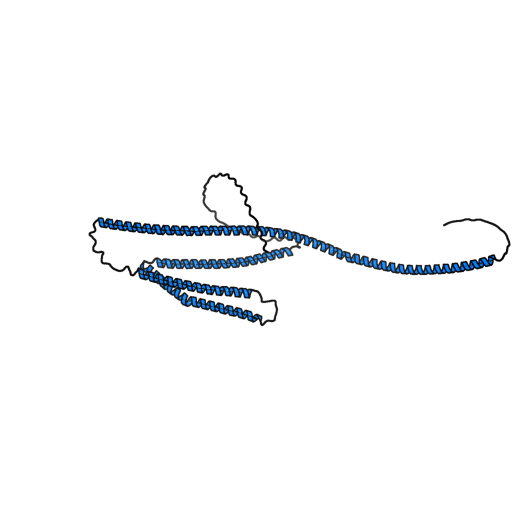1 355 ? 33.731 4.309 -65.561 1.00 98.31 355 LYS A N 1
ATOM 2812 C CA . LYS A 1 355 ? 33.112 3.735 -66.759 1.00 98.31 355 LYS A CA 1
ATOM 2813 C C . LYS A 1 355 ? 33.616 4.411 -68.040 1.00 98.31 355 LYS A C 1
ATOM 2815 O O . LYS A 1 355 ? 34.043 3.714 -68.956 1.00 98.31 355 LYS A O 1
ATOM 2820 N N . GLN A 1 356 ? 33.663 5.744 -68.071 1.00 98.31 356 GLN A N 1
ATOM 2821 C CA . GLN A 1 356 ? 34.202 6.504 -69.207 1.00 98.31 356 GLN A CA 1
ATOM 2822 C C . GLN A 1 356 ? 35.668 6.159 -69.496 1.00 98.31 356 GLN A C 1
ATOM 2824 O O . GLN A 1 356 ? 36.030 5.914 -70.646 1.00 98.31 356 GLN A O 1
ATOM 2829 N N . TYR A 1 357 ? 36.518 6.094 -68.465 1.00 98.06 357 TYR A N 1
ATOM 2830 C CA . TYR A 1 357 ? 37.914 5.688 -68.651 1.00 98.06 357 TYR A CA 1
ATOM 2831 C C . TYR A 1 357 ? 38.041 4.245 -69.141 1.00 98.06 357 TYR A C 1
ATOM 2833 O O . TYR A 1 357 ? 38.897 3.969 -69.975 1.00 98.06 357 TYR A O 1
ATOM 2841 N N . SER A 1 358 ? 37.182 3.333 -68.680 1.00 98.06 358 SER A N 1
ATOM 2842 C CA . SER A 1 358 ? 37.157 1.955 -69.175 1.00 98.06 358 SER A CA 1
ATOM 2843 C C . SER A 1 358 ? 36.810 1.888 -70.664 1.00 98.06 358 SER A C 1
ATOM 2845 O O . SER A 1 358 ? 37.442 1.134 -71.399 1.00 98.06 358 SER A O 1
ATOM 2847 N N . GLU A 1 359 ? 35.829 2.668 -71.124 1.00 97.56 359 GLU A N 1
ATOM 2848 C CA . GLU A 1 359 ? 35.459 2.748 -72.544 1.00 97.56 359 GLU A CA 1
ATOM 2849 C C . GLU A 1 359 ? 36.609 3.320 -73.388 1.00 97.56 359 GLU A C 1
ATOM 2851 O O . GLU A 1 359 ? 36.946 2.767 -74.435 1.00 97.56 359 GLU A O 1
ATOM 2856 N N . GLN A 1 360 ? 37.269 4.377 -72.904 1.00 98.12 360 GLN A N 1
ATOM 2857 C CA . GLN A 1 360 ? 38.460 4.934 -73.552 1.00 98.12 360 GLN A CA 1
ATOM 2858 C C . GLN A 1 360 ? 39.609 3.924 -73.621 1.00 98.12 360 GLN A C 1
ATOM 2860 O O . GLN A 1 360 ? 40.249 3.805 -74.664 1.00 98.12 360 GLN A O 1
ATOM 2865 N N . ASN A 1 361 ? 39.852 3.171 -72.546 1.00 97.88 361 ASN A N 1
ATOM 2866 C CA . ASN A 1 361 ? 40.902 2.157 -72.520 1.00 97.88 361 ASN A CA 1
ATOM 2867 C C . ASN A 1 361 ? 40.624 1.044 -73.537 1.00 97.88 361 ASN A C 1
ATOM 2869 O O . ASN A 1 361 ? 41.527 0.654 -74.264 1.00 97.88 361 ASN A O 1
ATOM 2873 N N . MET A 1 362 ? 39.366 0.605 -73.667 1.00 97.38 362 MET A N 1
ATOM 2874 C CA . MET A 1 362 ? 38.962 -0.375 -74.683 1.00 97.38 362 MET A CA 1
ATOM 2875 C C . MET A 1 362 ? 39.196 0.128 -76.116 1.00 97.38 362 MET A C 1
ATOM 2877 O O . MET A 1 362 ? 39.622 -0.643 -76.979 1.00 97.38 362 MET A O 1
ATOM 2881 N N . LEU A 1 363 ? 38.932 1.413 -76.384 1.00 97.56 363 LEU A N 1
ATOM 2882 C CA . LEU A 1 363 ? 39.220 2.023 -77.686 1.00 97.56 363 LEU A CA 1
ATOM 2883 C C . LEU A 1 363 ? 40.728 2.069 -77.959 1.00 97.56 363 LEU A C 1
ATOM 2885 O O . LEU A 1 363 ? 41.159 1.631 -79.027 1.00 97.56 363 LEU A O 1
ATOM 2889 N N . LEU A 1 364 ? 41.530 2.525 -76.995 1.00 97.56 364 LEU A N 1
ATOM 2890 C CA . LEU A 1 364 ? 42.991 2.557 -77.114 1.00 97.56 364 LEU A CA 1
ATOM 2891 C C . LEU A 1 364 ? 43.583 1.153 -77.293 1.00 97.56 364 LEU A C 1
ATOM 2893 O O . LEU A 1 364 ? 44.417 0.956 -78.171 1.00 97.56 364 LEU A O 1
ATOM 2897 N N . ASP A 1 365 ? 43.110 0.157 -76.543 1.00 98.06 365 ASP A N 1
ATOM 2898 C CA . ASP A 1 365 ? 43.530 -1.241 -76.695 1.00 98.06 365 ASP A CA 1
ATOM 2899 C C . ASP A 1 365 ? 43.229 -1.763 -78.110 1.00 98.06 365 ASP A C 1
ATOM 2901 O O . ASP A 1 365 ? 44.023 -2.502 -78.700 1.00 98.06 365 ASP A O 1
ATOM 2905 N N . SER A 1 366 ? 42.096 -1.364 -78.701 1.00 97.19 366 SER A N 1
ATOM 2906 C CA . SER A 1 366 ? 41.767 -1.718 -80.085 1.00 97.19 366 SER A CA 1
ATOM 2907 C C . SER A 1 366 ? 42.719 -1.066 -81.098 1.00 97.19 366 SER A C 1
ATOM 2909 O O . SER A 1 366 ? 43.177 -1.741 -82.022 1.00 97.19 366 SER A O 1
ATOM 2911 N N . GLU A 1 367 ? 43.086 0.201 -80.892 1.00 97.38 367 GLU A N 1
ATOM 2912 C CA . GLU A 1 367 ? 44.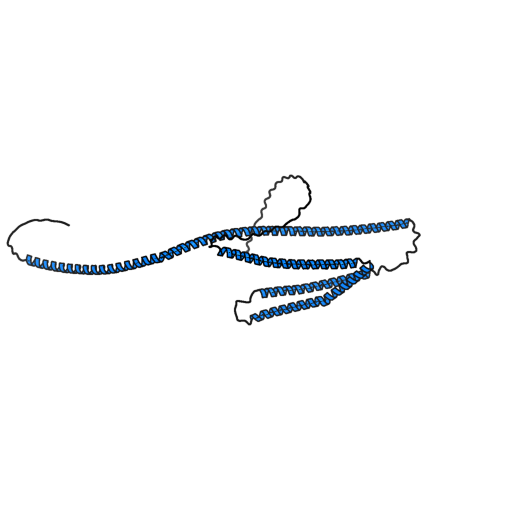042 0.926 -81.735 1.00 97.38 367 GLU A CA 1
ATOM 2913 C C . GLU A 1 367 ? 45.447 0.319 -81.636 1.00 97.38 367 GLU A C 1
ATOM 2915 O O . GLU A 1 367 ? 46.070 0.034 -82.661 1.00 97.38 367 GLU A O 1
ATOM 2920 N N . VAL A 1 368 ? 45.913 0.018 -80.420 1.00 97.62 368 VAL A N 1
ATOM 2921 C CA . VAL A 1 368 ? 47.187 -0.674 -80.172 1.00 97.62 368 VAL A CA 1
ATOM 2922 C C . VAL A 1 368 ? 47.222 -2.020 -80.892 1.00 97.62 368 VAL A C 1
ATOM 2924 O O . VAL A 1 368 ? 48.215 -2.344 -81.542 1.00 97.62 368 VAL A O 1
ATOM 2927 N N . ASN A 1 369 ? 46.134 -2.793 -80.847 1.00 97.38 369 ASN A N 1
ATOM 2928 C CA . ASN A 1 369 ? 46.048 -4.070 -81.557 1.00 97.38 369 ASN A CA 1
ATOM 2929 C C . ASN A 1 369 ? 46.114 -3.908 -83.085 1.00 97.38 369 ASN A C 1
ATOM 2931 O O . ASN A 1 369 ? 46.734 -4.731 -83.761 1.00 97.38 369 ASN A O 1
ATOM 2935 N N . VAL A 1 370 ? 45.503 -2.860 -83.648 1.00 97.44 370 VAL A N 1
ATOM 2936 C CA . VAL A 1 370 ? 45.603 -2.551 -85.085 1.00 97.44 370 VAL A CA 1
ATOM 2937 C C . VAL A 1 370 ? 47.031 -2.153 -85.460 1.00 97.44 370 VAL A C 1
ATOM 2939 O O . VAL A 1 370 ? 47.568 -2.667 -86.443 1.00 97.44 370 VAL A O 1
ATOM 2942 N N . LEU A 1 371 ? 47.664 -1.280 -84.673 1.00 97.50 371 LEU A N 1
ATOM 2943 C CA . LEU A 1 371 ? 49.052 -0.871 -84.886 1.00 97.50 371 LEU A CA 1
ATOM 2944 C C . LEU A 1 371 ? 50.005 -2.064 -84.795 1.00 97.50 371 LEU A C 1
ATOM 2946 O O . LEU A 1 371 ? 50.862 -2.216 -85.661 1.00 97.50 371 LEU A O 1
ATOM 2950 N N . LYS A 1 372 ? 49.806 -2.952 -83.817 1.00 97.94 372 LYS A N 1
ATOM 2951 C CA . LYS A 1 372 ? 50.584 -4.185 -83.670 1.00 97.94 372 LYS A CA 1
ATOM 2952 C C . LYS A 1 372 ? 50.484 -5.076 -84.911 1.00 97.94 372 LYS A C 1
ATOM 2954 O O . LYS A 1 372 ? 51.514 -5.460 -85.449 1.00 97.94 372 LYS A O 1
ATOM 2959 N N . LYS A 1 373 ? 49.273 -5.320 -85.429 1.00 97.69 373 LYS A N 1
ATOM 2960 C CA . LYS A 1 373 ? 49.078 -6.083 -86.679 1.00 97.69 373 LYS A CA 1
ATOM 2961 C C . LYS A 1 373 ? 49.751 -5.429 -87.885 1.00 97.69 373 LYS A C 1
ATOM 2963 O O . LYS A 1 373 ? 50.243 -6.119 -88.769 1.00 97.69 373 LYS A O 1
ATOM 2968 N N . LYS A 1 374 ? 49.756 -4.094 -87.949 1.00 97.75 374 LYS A N 1
ATOM 2969 C CA . LYS A 1 374 ? 50.434 -3.359 -89.023 1.00 97.75 374 LYS A CA 1
ATOM 2970 C C . LYS A 1 374 ? 51.955 -3.492 -88.928 1.00 97.75 374 LYS A C 1
ATOM 2972 O O . LYS A 1 374 ? 52.593 -3.607 -89.966 1.00 97.75 374 LYS A O 1
ATOM 2977 N N . ILE A 1 375 ? 52.514 -3.471 -87.717 1.00 97.25 375 ILE A N 1
ATOM 2978 C CA . ILE A 1 375 ? 53.939 -3.737 -87.479 1.00 97.25 375 ILE A CA 1
ATOM 2979 C C . ILE A 1 375 ? 54.275 -5.160 -87.925 1.00 97.25 375 ILE A C 1
ATOM 2981 O O . ILE A 1 375 ? 55.153 -5.313 -88.760 1.00 97.25 375 ILE A O 1
ATOM 2985 N N . GLU A 1 376 ? 53.509 -6.163 -87.482 1.00 97.12 376 GLU A N 1
ATOM 2986 C CA . GLU A 1 376 ? 53.694 -7.565 -87.892 1.00 97.12 376 GLU A CA 1
ATOM 2987 C C . GLU A 1 376 ? 53.676 -7.717 -89.429 1.00 97.12 376 GLU A C 1
ATOM 2989 O O . GLU A 1 376 ? 54.556 -8.354 -90.000 1.00 97.12 376 GLU A O 1
ATOM 2994 N N . ALA A 1 377 ? 52.739 -7.059 -90.124 1.00 97.38 377 ALA A N 1
ATOM 2995 C CA . ALA A 1 377 ? 52.677 -7.075 -91.589 1.00 97.38 377 ALA A CA 1
ATOM 2996 C C . ALA A 1 377 ? 53.864 -6.364 -92.272 1.00 97.38 377 ALA A C 1
ATOM 2998 O O . ALA A 1 377 ? 54.298 -6.777 -93.348 1.00 97.38 377 ALA A O 1
ATOM 2999 N N . LEU A 1 378 ? 54.377 -5.277 -91.685 1.00 97.31 378 LEU A N 1
ATOM 3000 C CA . LEU A 1 378 ? 55.574 -4.596 -92.187 1.00 97.31 378 LEU A CA 1
ATOM 3001 C C . LEU A 1 378 ? 56.831 -5.435 -91.951 1.00 97.31 378 LEU A C 1
ATOM 3003 O O . LEU A 1 378 ? 57.669 -5.495 -92.844 1.00 97.31 378 LEU A O 1
ATOM 3007 N N . ASP A 1 379 ? 56.947 -6.104 -90.804 1.00 97.31 379 ASP A N 1
ATOM 3008 C CA . ASP A 1 379 ? 58.050 -7.021 -90.505 1.00 97.31 379 ASP A CA 1
ATOM 3009 C C . ASP A 1 379 ? 58.073 -8.196 -91.502 1.00 97.31 379 ASP A C 1
ATOM 3011 O O . ASP A 1 379 ? 59.139 -8.569 -91.995 1.00 97.31 379 ASP A O 1
ATOM 3015 N N . GLU A 1 380 ? 56.904 -8.735 -91.874 1.00 96.38 380 GLU A N 1
ATOM 3016 C CA . GLU A 1 380 ? 56.779 -9.738 -92.941 1.00 96.38 380 GLU A CA 1
ATOM 3017 C C . GLU A 1 380 ? 57.241 -9.201 -94.310 1.00 96.38 380 GLU A C 1
ATOM 3019 O O . GLU A 1 380 ? 58.007 -9.879 -95.001 1.00 96.38 380 GLU A O 1
ATOM 3024 N N . ASP A 1 381 ? 56.824 -7.991 -94.714 1.00 97.19 381 ASP A N 1
ATOM 3025 C CA . ASP A 1 381 ? 57.279 -7.381 -95.977 1.00 97.19 381 ASP A CA 1
ATOM 3026 C C . ASP A 1 381 ? 58.790 -7.116 -95.961 1.00 97.19 381 ASP A C 1
ATOM 3028 O O . ASP A 1 381 ? 59.474 -7.456 -96.927 1.00 97.19 381 ASP A O 1
ATOM 3032 N N . ILE A 1 382 ? 59.336 -6.594 -94.857 1.00 96.75 382 ILE A N 1
ATOM 3033 C CA . ILE A 1 382 ? 60.781 -6.397 -94.677 1.00 96.75 382 ILE A CA 1
ATOM 3034 C C . ILE A 1 382 ? 61.513 -7.724 -94.877 1.00 96.75 382 ILE A C 1
ATOM 3036 O O . ILE A 1 382 ? 62.432 -7.780 -95.693 1.00 96.75 382 ILE A O 1
ATOM 3040 N N . LEU A 1 383 ? 61.070 -8.804 -94.228 1.00 96.75 383 LEU A N 1
ATOM 3041 C CA . LEU A 1 383 ? 61.685 -10.125 -94.364 1.00 96.75 383 LEU A CA 1
ATOM 3042 C C . LEU A 1 383 ? 61.652 -10.631 -95.819 1.00 96.75 383 LEU A C 1
ATOM 3044 O O . LEU A 1 383 ? 62.636 -11.183 -96.322 1.00 96.75 383 LEU A O 1
ATOM 3048 N N . VAL A 1 384 ? 60.545 -10.406 -96.537 1.00 95.75 384 VAL A N 1
ATOM 3049 C CA . VAL A 1 384 ? 60.426 -10.732 -97.969 1.00 95.75 384 VAL A CA 1
ATOM 3050 C C . VAL A 1 384 ? 61.408 -9.906 -98.803 1.00 95.75 384 VAL A C 1
ATOM 3052 O O . VAL A 1 384 ? 62.089 -10.455 -99.677 1.00 95.75 384 VAL A O 1
ATOM 3055 N N . LYS A 1 385 ? 61.505 -8.594 -98.556 1.00 95.94 385 LYS A N 1
ATOM 3056 C CA . LYS A 1 385 ? 62.434 -7.697 -99.260 1.00 95.94 385 LYS A CA 1
ATOM 3057 C C . LYS A 1 385 ? 63.888 -8.046 -98.973 1.00 95.94 385 LYS A C 1
ATOM 3059 O O . LYS A 1 385 ? 64.679 -8.087 -99.911 1.00 95.94 385 LYS A O 1
ATOM 3064 N N . GLU A 1 386 ? 64.243 -8.359 -97.734 1.00 94.69 386 GLU A N 1
ATOM 3065 C CA . GLU A 1 386 ? 65.577 -8.836 -97.359 1.00 94.69 386 GLU A CA 1
ATOM 3066 C C . GLU A 1 386 ? 65.929 -10.148 -98.071 1.00 94.69 386 GLU A C 1
ATOM 3068 O O . GLU A 1 386 ? 67.031 -10.287 -98.613 1.00 94.69 386 GLU A O 1
ATOM 3073 N N . GLY A 1 387 ? 64.976 -11.082 -98.169 1.00 94.44 387 GLY A N 1
ATOM 3074 C CA . GLY A 1 387 ? 65.123 -12.297 -98.972 1.00 94.44 387 GLY A CA 1
ATOM 3075 C C . GLY A 1 387 ? 65.374 -11.997 -100.456 1.00 94.44 387 GLY A C 1
ATOM 3076 O O . GLY A 1 387 ? 66.309 -12.537 -101.050 1.00 94.44 387 GLY A O 1
ATOM 3077 N N . GLN A 1 388 ? 64.601 -11.081 -101.053 1.00 94.56 388 GLN A N 1
ATOM 3078 C CA . GLN A 1 388 ? 64.798 -10.625 -102.438 1.00 94.56 388 GLN A CA 1
ATOM 3079 C C . GLN A 1 388 ? 66.172 -9.968 -102.644 1.00 94.56 388 GLN A C 1
ATOM 3081 O O . GLN A 1 388 ? 66.863 -10.283 -103.615 1.00 94.56 388 GLN A O 1
ATOM 3086 N N . ILE A 1 389 ? 66.590 -9.086 -101.732 1.00 92.06 389 ILE A N 1
ATOM 3087 C CA . ILE A 1 389 ? 67.905 -8.431 -101.759 1.00 92.06 389 ILE A CA 1
ATOM 3088 C C . ILE A 1 389 ? 69.018 -9.475 -101.694 1.00 92.06 389 ILE A C 1
ATOM 3090 O O . ILE A 1 389 ? 69.975 -9.384 -102.459 1.00 92.06 389 ILE A O 1
ATOM 3094 N N . THR A 1 390 ? 68.887 -10.484 -100.834 1.00 91.88 390 THR A N 1
ATOM 3095 C CA . THR A 1 390 ? 69.871 -11.568 -100.701 1.00 91.88 390 THR A CA 1
ATOM 3096 C C . THR A 1 390 ? 70.023 -12.342 -102.016 1.00 91.88 390 THR A C 1
ATOM 3098 O O . THR A 1 390 ? 71.142 -12.515 -102.496 1.00 91.88 390 THR A O 1
ATOM 3101 N N . ILE A 1 391 ? 68.911 -12.698 -102.675 1.00 91.12 391 ILE A N 1
ATOM 3102 C CA . ILE A 1 391 ? 68.922 -13.359 -103.995 1.00 91.12 391 ILE A CA 1
ATOM 3103 C C . ILE A 1 391 ? 69.590 -12.478 -105.065 1.00 91.12 391 ILE A C 1
ATOM 3105 O O . ILE A 1 391 ? 70.393 -12.962 -105.872 1.00 91.12 391 ILE A O 1
ATOM 3109 N N . LEU A 1 392 ? 69.268 -11.180 -105.097 1.00 89.62 392 LEU A N 1
ATOM 3110 C CA . LEU A 1 392 ? 69.868 -10.234 -106.044 1.00 89.62 392 LEU A CA 1
ATOM 3111 C C . LEU A 1 392 ? 71.371 -10.056 -105.790 1.00 89.62 392 LEU A C 1
ATOM 3113 O O . LEU A 1 392 ? 72.155 -10.043 -106.740 1.00 89.62 392 LEU A O 1
ATOM 3117 N N . LYS A 1 393 ? 71.786 -9.976 -104.523 1.00 87.88 393 LYS A N 1
ATOM 3118 C CA . LYS A 1 393 ? 73.191 -9.875 -104.111 1.00 87.88 393 LYS A CA 1
ATOM 3119 C C . LYS A 1 393 ? 73.989 -11.110 -104.541 1.00 87.88 393 LYS A C 1
ATOM 3121 O O . LYS A 1 393 ? 75.067 -10.954 -105.113 1.00 87.88 393 LYS A O 1
ATOM 3126 N N . ASP A 1 394 ? 73.429 -12.309 -104.384 1.00 84.88 394 ASP A N 1
ATOM 3127 C CA . ASP A 1 394 ? 74.028 -13.564 -104.866 1.00 84.88 394 ASP A CA 1
ATOM 3128 C C . ASP A 1 394 ? 74.113 -13.633 -106.399 1.00 84.88 394 ASP A C 1
ATOM 3130 O O . ASP A 1 394 ? 75.062 -14.191 -106.958 1.00 84.88 394 ASP A O 1
ATOM 3134 N N . SER A 1 395 ? 73.135 -13.045 -107.093 1.00 81.56 395 SER A N 1
ATOM 3135 C CA . SER A 1 395 ? 73.116 -12.964 -108.558 1.00 81.56 395 SER A CA 1
ATOM 3136 C C . SER A 1 395 ? 74.183 -12.002 -109.101 1.00 81.56 395 SER A C 1
ATOM 3138 O O . SER A 1 395 ? 74.782 -12.275 -110.142 1.00 81.56 395 SER A O 1
ATOM 3140 N N . ILE A 1 396 ? 74.465 -10.904 -108.387 1.00 71.19 396 ILE A N 1
ATOM 3141 C CA . ILE A 1 396 ? 75.539 -9.945 -108.708 1.00 71.19 396 ILE A CA 1
ATOM 3142 C C . ILE A 1 396 ? 76.921 -10.521 -108.356 1.00 71.19 396 ILE A C 1
ATOM 3144 O O . ILE A 1 396 ? 77.867 -10.351 -109.124 1.00 71.19 396 ILE A O 1
ATOM 3148 N N . GLY A 1 397 ? 77.041 -11.271 -107.255 1.00 60.81 397 GLY A N 1
ATOM 3149 C CA . GLY A 1 397 ? 78.298 -11.882 -106.803 1.00 60.81 397 GLY A CA 1
ATOM 3150 C C . GLY A 1 397 ? 78.874 -12.981 -107.712 1.00 60.81 397 GLY A C 1
ATOM 3151 O O . GLY A 1 397 ? 80.002 -13.415 -107.494 1.00 60.81 397 GLY A O 1
ATOM 3152 N N . LYS A 1 398 ? 78.146 -13.432 -108.745 1.00 54.72 398 LYS A N 1
ATOM 3153 C CA . LYS A 1 398 ? 78.578 -14.503 -109.670 1.00 54.72 398 LYS A CA 1
ATOM 3154 C C . LYS A 1 398 ? 79.082 -14.019 -111.038 1.00 54.72 398 LYS A C 1
ATOM 3156 O O . LYS A 1 398 ? 79.266 -14.838 -111.938 1.00 54.72 398 LYS A O 1
ATOM 3161 N N . LYS A 1 399 ? 79.348 -12.720 -111.218 1.00 47.75 399 LYS A N 1
ATOM 3162 C CA . LYS A 1 399 ? 79.906 -12.171 -112.468 1.00 47.75 399 LYS A CA 1
ATOM 3163 C C . LYS A 1 399 ? 81.163 -11.337 -112.169 1.00 47.75 399 LYS A C 1
ATOM 3165 O O . LYS A 1 399 ? 81.024 -10.265 -111.587 1.00 47.75 399 LYS A O 1
ATOM 3170 N N . PRO A 1 400 ? 82.382 -11.773 -112.548 1.00 48.28 400 PRO A N 1
ATOM 3171 C CA . PRO A 1 400 ? 83.568 -10.954 -112.355 1.00 48.28 400 PRO A CA 1
ATOM 3172 C C . PRO A 1 400 ? 83.612 -9.911 -113.474 1.00 48.28 400 PRO A C 1
ATOM 3174 O O . PRO A 1 400 ? 83.993 -10.214 -114.602 1.00 48.28 400 PRO A O 1
ATOM 3177 N N . PHE A 1 401 ? 83.193 -8.685 -113.173 1.00 47.66 401 PHE A N 1
ATOM 3178 C CA . PHE A 1 401 ? 83.639 -7.517 -113.925 1.00 47.66 401 PHE A CA 1
ATOM 3179 C C . PHE A 1 401 ? 84.495 -6.666 -113.002 1.00 47.66 401 PHE A C 1
ATOM 3181 O O . PHE A 1 401 ? 84.016 -5.845 -112.228 1.00 47.66 401 PHE A O 1
ATOM 3188 N N . ASP A 1 402 ? 85.780 -6.977 -113.088 1.00 47.28 402 ASP A N 1
ATOM 3189 C CA . ASP A 1 402 ? 86.906 -6.248 -112.545 1.00 47.28 402 ASP A CA 1
ATOM 3190 C C . ASP A 1 402 ? 87.226 -5.095 -113.506 1.00 47.28 402 ASP A C 1
ATOM 3192 O O . ASP A 1 402 ? 87.631 -5.339 -114.641 1.00 47.28 402 ASP A O 1
ATOM 3196 N N . LEU A 1 403 ? 86.986 -3.847 -113.101 1.00 48.12 403 LEU A N 1
ATOM 3197 C CA . LEU A 1 403 ? 87.619 -2.686 -113.725 1.00 48.12 403 LEU A CA 1
ATOM 3198 C C . LEU A 1 403 ? 87.639 -1.512 -112.733 1.00 48.12 403 LEU A C 1
ATOM 3200 O O . LEU A 1 403 ? 86.655 -0.795 -112.568 1.00 48.12 403 LEU A O 1
ATOM 3204 N N . LEU A 1 404 ? 88.841 -1.305 -112.183 1.00 44.91 404 LEU A N 1
ATOM 3205 C CA . LEU A 1 404 ? 89.390 -0.054 -111.637 1.00 44.91 404 LEU A CA 1
ATOM 3206 C C . LEU A 1 404 ? 89.182 0.214 -110.133 1.00 44.91 404 LEU A C 1
ATOM 3208 O O . LEU A 1 404 ? 88.380 1.039 -109.719 1.00 44.91 404 LEU A O 1
ATOM 3212 N N . GLY A 1 405 ? 90.013 -0.463 -109.333 1.00 36.00 405 GLY A N 1
ATOM 3213 C CA . GLY A 1 405 ? 91.080 0.168 -108.537 1.00 36.00 405 GLY A CA 1
ATOM 3214 C C . GLY A 1 405 ? 90.740 1.333 -107.593 1.00 36.00 405 GLY A C 1
ATOM 3215 O O . GLY A 1 405 ? 90.736 2.466 -108.047 1.00 36.00 405 GLY A O 1
ATOM 3216 N N . SER A 1 406 ? 90.634 1.001 -106.292 1.00 34.84 406 SER A N 1
ATOM 3217 C CA . SER A 1 406 ? 91.229 1.637 -105.080 1.00 34.84 406 SER A CA 1
ATOM 3218 C C . SER A 1 406 ? 91.255 3.173 -104.878 1.00 34.84 406 SER A C 1
ATOM 3220 O O . SER A 1 406 ? 91.360 3.917 -105.845 1.00 34.84 406 SER A O 1
ATOM 3222 N N . PRO A 1 407 ? 91.449 3.685 -103.633 1.00 54.16 407 PRO A N 1
ATOM 3223 C CA . PRO A 1 407 ? 91.233 3.101 -102.293 1.00 54.16 407 PRO A CA 1
ATOM 3224 C C . PRO A 1 407 ? 90.608 4.082 -101.254 1.00 54.16 407 PRO A C 1
ATOM 3226 O O . PRO A 1 407 ? 90.472 5.275 -101.496 1.00 54.16 407 PRO A O 1
ATOM 3229 N N . ASP A 1 408 ? 90.284 3.532 -100.077 1.00 42.28 408 ASP A N 1
ATOM 3230 C CA . ASP A 1 408 ? 90.300 4.120 -98.721 1.00 42.28 408 ASP A CA 1
ATOM 3231 C C . ASP A 1 408 ? 89.794 5.551 -98.436 1.00 42.28 408 ASP A C 1
ATOM 3233 O O . ASP A 1 408 ? 90.392 6.556 -98.813 1.00 42.28 408 ASP A O 1
ATOM 3237 N N . SER A 1 409 ? 88.814 5.644 -97.527 1.00 45.53 409 SER A N 1
ATOM 3238 C CA . SER A 1 409 ? 88.975 6.416 -96.277 1.00 45.53 409 SER A CA 1
ATOM 3239 C C . SER A 1 409 ? 87.824 6.168 -95.291 1.00 45.53 409 SER A C 1
ATOM 3241 O O . SER A 1 409 ? 86.701 6.628 -95.454 1.00 45.53 409 SER A O 1
ATOM 3243 N N . LEU A 1 410 ? 88.137 5.389 -94.254 1.00 48.09 410 LEU A N 1
ATOM 3244 C CA . LEU A 1 410 ? 87.969 5.744 -92.840 1.00 48.09 410 LEU A CA 1
ATOM 3245 C C . LEU A 1 410 ? 87.024 6.936 -92.543 1.00 48.09 410 LEU A C 1
ATOM 3247 O O . LEU A 1 410 ? 87.429 8.086 -92.683 1.00 48.09 410 LEU A O 1
ATOM 3251 N N . HIS A 1 411 ? 85.827 6.670 -92.005 1.00 46.62 411 HIS A N 1
ATOM 3252 C CA . HIS A 1 411 ? 85.290 7.521 -90.938 1.00 46.62 411 HIS A CA 1
ATOM 3253 C C . HIS A 1 411 ? 84.333 6.758 -90.010 1.00 46.62 411 HIS A C 1
ATOM 3255 O O . HIS A 1 411 ? 83.181 6.465 -90.311 1.00 46.62 411 HIS A O 1
ATOM 3261 N N . GLU A 1 412 ? 84.894 6.455 -88.853 1.00 48.34 412 GLU A N 1
ATOM 3262 C CA . GLU A 1 412 ? 84.287 6.158 -87.564 1.00 48.34 412 GLU A CA 1
ATOM 3263 C C . GLU A 1 412 ? 83.281 7.246 -87.145 1.00 48.34 412 GLU A C 1
ATOM 3265 O O . GLU A 1 412 ? 83.654 8.409 -87.138 1.00 48.34 412 GLU A O 1
ATOM 3270 N N . PHE A 1 413 ? 82.048 6.906 -86.759 1.00 44.34 413 PHE A N 1
ATOM 3271 C CA . PHE A 1 413 ? 81.310 7.652 -85.729 1.00 44.34 413 PHE A CA 1
ATOM 3272 C C . PHE A 1 413 ? 80.217 6.775 -85.110 1.00 44.34 413 PHE A C 1
ATOM 3274 O O . PHE A 1 413 ? 79.195 6.466 -85.720 1.00 44.34 413 PHE A O 1
ATOM 3281 N N . SER A 1 414 ? 80.468 6.393 -83.861 1.00 41.38 414 SER A N 1
ATOM 3282 C CA . SER A 1 414 ? 79.468 6.056 -82.850 1.00 41.38 414 SER A CA 1
ATOM 3283 C C . SER A 1 414 ? 78.464 7.201 -82.662 1.00 41.38 414 SER A C 1
ATOM 3285 O O . SER A 1 414 ? 78.854 8.358 -82.786 1.00 41.38 414 SER A O 1
ATOM 3287 N N . LEU A 1 415 ? 77.227 6.899 -82.254 1.00 43.25 415 LEU A N 1
ATOM 3288 C CA . LEU A 1 415 ? 76.672 7.264 -80.937 1.00 43.25 415 LEU A CA 1
ATOM 3289 C C . LEU A 1 415 ? 75.155 6.989 -80.864 1.00 43.25 415 LEU A C 1
ATOM 3291 O O . LEU A 1 415 ? 74.411 7.416 -81.741 1.00 43.25 415 LEU A O 1
ATOM 3295 N N . SER A 1 416 ? 74.786 6.385 -79.726 1.00 41.19 416 SER A N 1
ATOM 3296 C CA . SER A 1 416 ? 73.529 6.504 -78.959 1.00 41.19 416 SER A CA 1
ATOM 3297 C C . SER A 1 416 ? 72.224 5.946 -79.512 1.00 41.19 416 SER A C 1
ATOM 3299 O O . SER A 1 416 ? 71.657 6.521 -80.462 1.00 41.19 416 SER A O 1
#

Radius of gyration: 62.62 Å; chains: 1; bounding box: 146×77×200 Å

pLDDT: mean 76.81, std 24.91, range [25.06, 98.69]

Sequence (416 aa):
MKKFFFFKSSASSSGNNNGTSPKSAEKQKTWDNFSDSGVNNPSPKGLFSKSRKQVSDSQSMESVDKHIVKMQTEQMRLTGIELALRKELESYRFEADSLRHENMVLLNRLKGDGKECVAATYKLEKELLARICCLQNQGLTMLNESTYLCSKLLEFVKRKGGHFRQNAQFDPEVIGNGLDGQFIVESETKIQGLKSGTEGLTRSLQMMSSLLEEKSNLLTSKFQAECIDVDELAKLNDQTPEDFIRTELKTECLVTSLLREKLYSKELQVEQMQAELATSVRGTDILRSEVQNALDNVSSVSHQLKDLELQMMKKDESINCIQSDLQESDRELKIMRGILPKVQEERDLMWEKVKQYSEQNMLLDSEVNVLKKKIEALDEDILVKEGQITILKDSIGKKPFDLLGSPDSLHEFSLS

Organism: Lotus japonicus (NCBI:txid34305)